Protein AF-0000000084966842 (afdb_homodimer)

Foldseek 3Di:
DKKKKWFCPFQFFSIKMKMFDWFFLLFDKAAWDWDDLDDPKIKTFIFGVLDPLGAGQWIAMLLAKIKHKAAADDLPDPQPPFPDEPRVVRVCVRSDPDAPVVSVVQQVPDPDPPDPRPPCVRYHWMKMWIDGFDADPVGHTDWIWIDTPVDDIDIACHDPPDDDDPPDDDPRRNDRMAMAHNHPSSDAFQQRVVLSVQVVVLSVVCVVPVDDPVVSVVSSVVSLQFFPQDVVQLPDQDVSSSVVSVSNTSWFAWRAHDDDADPRSRHGGTITGFKMWMWTAGPQQKIKIKMWGQHNDNDRHGDPPTDIDIDIHGSPPD/DKKKKWFCPFQFFSIKMKMFDWFFLLFDKAAWDWDDLDDPKIKTFIFGVLDPLGAGQWIAMLLAKIKHKAAADDLVDDQPPFPDEPRVVRVCVRSDPDAPVVSVVQQVPPPPPDDPRPPCVRYHWMKMWIDGFDADPVGHTDWIWIDTPVDDIDIACHDPPDDDDPPDDDPRRNDRMAMAHNHPSSDAFQQRVVLSVQVVVLSVVCVVPVDDPVVSVVSSVVSLQFFPQDVVQLPDQDVSSSVVSVSNTSWFAWRAHDDDADPRSRHGGTITGFKMWMWTAGPQQKIKIKMWGQHNDNDRHGDPPTDIDIDIHGSPPD

Sequence (636 aa):
MCITIATTSHPDYPFILLSNRDEFFKRPTKPAQFRSINNNEKVLAPLDLARPEHGTWIGVTTSGKIAVLVNYRDMDTESTMKQVSRGVLPLSYLEATKSDDEWRDSFSTEVQNGNATLDLKNIGGFTLLYGSLRIRPGGGMDHLNILSNKGHHGRVFEGRGGSQGVEDLDPISTKTTFGMSNSLYDDPWKKVELGEKMLEGIVADSVKNLPTQDQLVEECFQLLSHDTYNRAIMKQHDFDVKVMELRNSIFIPPLKREGVESHLVSIGDYYGTRTQTIILLDKLGNLNYYERNLHSSDVPKVDKPVITSRYSFNIYRNMCITIATTSHPDYPFILLSNRDEFFKRPTKPAQFRSINN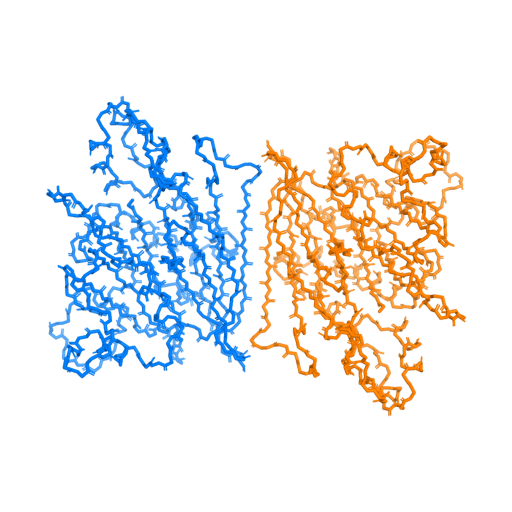NEKVLAPLDLARPEHGTWIGVTTSGKIAVLVNYRDMDTESTMKQVSRGVLPLSYLEATKSDDEWRDSFSTEVQNGNATLDLKNIGGFTLLYGSLRIRPGGGMDHLNILSNKGHHGRVFEGRGGSQGVEDLDPISTKTTFGMSNSLYDDPWKKVELGEKMLEGIVADSVKNLPTQDQLVEECFQLLSHDTYNRAIMKQHDFDVKVMELRNSIFIPPLKREGVESHLVSIGDYYGTRTQTIILLDKLGNLNYYERNLHSSDVPKVDKPVITSRYSFNIYRN

Radius of gyration: 26.97 Å; Cα contacts (8 Å, |Δi|>4): 1447; chains: 2; bounding box: 60×78×74 Å

pLDDT: mean 88.23, std 14.91, range [33.72, 98.88]

Structure (mmCIF, N/CA/C/O backbone):
data_AF-0000000084966842-model_v1
#
loop_
_entity.id
_entity.type
_entity.pdbx_description
1 polymer Aminotransferase
#
loop_
_atom_site.group_PDB
_atom_site.id
_atom_site.type_symbol
_atom_site.label_atom_id
_atom_site.label_alt_id
_atom_site.label_comp_id
_atom_site.label_asym_id
_atom_site.label_entity_id
_atom_site.label_seq_id
_atom_site.pdbx_PDB_ins_code
_atom_site.Cartn_x
_atom_site.Cartn_y
_atom_site.Cartn_z
_atom_site.occupancy
_atom_site.B_iso_or_equiv
_atom_site.auth_seq_id
_atom_site.auth_comp_id
_atom_site.auth_asym_id
_atom_site.auth_atom_id
_atom_site.pdbx_PDB_model_num
ATOM 1 N N . MET A 1 1 ? 8.867 20.938 11.062 1 82.44 1 MET A N 1
ATOM 2 C CA . MET A 1 1 ? 7.648 21.734 11.023 1 82.44 1 MET A CA 1
ATOM 3 C C . MET A 1 1 ? 6.762 21.328 9.852 1 82.44 1 MET A C 1
ATOM 5 O O . MET A 1 1 ? 6.859 21.891 8.766 1 82.44 1 MET A O 1
ATOM 9 N N . CYS A 1 2 ? 5.809 20.578 10.023 1 96 2 CYS A N 1
ATOM 10 C CA . CYS A 1 2 ? 4.91 19.844 9.133 1 96 2 CYS A CA 1
ATOM 11 C C . CYS A 1 2 ? 3.875 20.781 8.516 1 96 2 CYS A C 1
ATOM 13 O O . CYS A 1 2 ? 3.799 21.953 8.883 1 96 2 CYS A O 1
ATOM 15 N N . ILE A 1 3 ? 3.305 20.391 7.52 1 98 3 ILE A N 1
ATOM 16 C CA . ILE A 1 3 ? 2.238 21.141 6.863 1 98 3 ILE A CA 1
ATOM 17 C C . ILE A 1 3 ? 1.151 20.172 6.383 1 98 3 ILE A C 1
ATOM 19 O O . ILE A 1 3 ? 1.447 19.047 5.969 1 98 3 ILE A O 1
ATOM 23 N N . THR A 1 4 ? -0.049 20.594 6.473 1 98.56 4 THR A N 1
ATOM 24 C CA . THR A 1 4 ? -1.206 19.891 5.926 1 98.56 4 THR A CA 1
ATOM 25 C C . THR A 1 4 ? -2.123 20.859 5.184 1 98.56 4 THR A C 1
ATOM 27 O O . THR A 1 4 ? -2.418 21.953 5.684 1 98.56 4 THR A O 1
ATOM 30 N N . ILE A 1 5 ? -2.5 20.516 4.008 1 98.75 5 ILE A N 1
ATOM 31 C CA . ILE A 1 5 ? -3.453 21.281 3.201 1 98.75 5 ILE A CA 1
ATOM 32 C C . ILE A 1 5 ? -4.57 20.344 2.721 1 98.75 5 ILE A C 1
ATOM 34 O O . ILE A 1 5 ? -4.309 19.234 2.262 1 98.75 5 ILE A O 1
ATOM 38 N N . ALA A 1 6 ? -5.801 20.797 2.816 1 98.69 6 ALA A N 1
ATOM 39 C CA . ALA A 1 6 ? -6.941 19.984 2.387 1 98.69 6 ALA A CA 1
ATOM 40 C C . ALA A 1 6 ? -7.934 20.828 1.59 1 98.69 6 ALA A C 1
ATOM 42 O O . ALA A 1 6 ? -8 22.047 1.761 1 98.69 6 ALA A O 1
ATOM 43 N N . THR A 1 7 ? -8.664 20.219 0.71 1 98.5 7 THR A N 1
ATOM 44 C CA . THR A 1 7 ? -9.688 20.922 -0.057 1 98.5 7 THR A CA 1
ATOM 45 C C . THR A 1 7 ? -10.914 20.031 -0.245 1 98.5 7 THR A C 1
ATOM 47 O O . THR A 1 7 ? -10.812 18.797 -0.241 1 98.5 7 THR A O 1
ATOM 50 N N . THR A 1 8 ? -12.039 20.672 -0.337 1 97.25 8 THR A N 1
ATOM 51 C CA . THR A 1 8 ? -13.305 20.016 -0.654 1 97.25 8 THR A CA 1
ATOM 52 C C . THR A 1 8 ? -13.875 20.547 -1.962 1 97.25 8 THR A C 1
ATOM 54 O O . THR A 1 8 ? -15.078 20.422 -2.221 1 97.25 8 THR A O 1
ATOM 57 N N . SER A 1 9 ? -13.008 21.141 -2.766 1 96.06 9 SER A N 1
ATOM 58 C CA . SER A 1 9 ? -13.492 21.906 -3.904 1 96.06 9 SER A CA 1
ATOM 59 C C . SER A 1 9 ? -13.492 21.078 -5.18 1 96.06 9 SER A C 1
ATOM 61 O O . SER A 1 9 ? -14.008 21.5 -6.211 1 96.06 9 SER A O 1
ATOM 63 N N . HIS A 1 10 ? -12.906 19.906 -5.18 1 96.88 10 HIS A N 1
ATOM 64 C CA . HIS A 1 10 ? -12.852 19.094 -6.387 1 96.88 10 HIS A CA 1
ATOM 65 C C . HIS A 1 10 ? -14.156 18.344 -6.617 1 96.88 10 HIS A C 1
ATOM 67 O O . HIS A 1 10 ? -14.648 17.656 -5.723 1 96.88 10 HIS A O 1
ATOM 73 N N . PRO A 1 11 ? -14.75 18.391 -7.762 1 94.81 11 PRO A N 1
ATOM 74 C CA . PRO A 1 11 ? -16.062 17.781 -8.008 1 94.81 11 PRO A CA 1
ATOM 75 C C . PRO A 1 11 ? -16.031 16.266 -7.926 1 94.81 11 PRO A C 1
ATOM 77 O O . PRO A 1 11 ? -16.984 15.641 -7.461 1 94.81 11 PRO A O 1
ATOM 80 N N . ASP A 1 12 ? -14.945 15.617 -8.352 1 95.44 12 ASP A N 1
ATOM 81 C CA . ASP A 1 12 ? -14.867 14.164 -8.398 1 95.44 12 ASP A CA 1
ATOM 82 C C . ASP A 1 12 ? -14.211 13.609 -7.133 1 95.44 12 ASP A C 1
ATOM 84 O O . ASP A 1 12 ? -14.297 12.414 -6.855 1 95.44 12 ASP A O 1
ATOM 88 N N . TYR A 1 13 ? -13.555 14.438 -6.43 1 96.81 13 TYR A N 1
ATOM 89 C CA . TYR A 1 13 ? -12.914 14.102 -5.16 1 96.81 13 TYR A CA 1
ATOM 90 C C . TYR A 1 13 ? -13.359 15.062 -4.062 1 96.81 13 TYR A C 1
ATOM 92 O O . TYR A 1 13 ? -12.648 16.016 -3.746 1 96.81 13 TYR A O 1
ATOM 100 N N . PRO A 1 14 ? -14.445 14.727 -3.404 1 96.44 14 PRO A N 1
ATOM 101 C CA . PRO A 1 14 ? -15.023 15.625 -2.398 1 96.44 14 PRO A CA 1
ATOM 102 C C . PRO A 1 14 ? -14.031 15.984 -1.294 1 96.44 14 PRO A C 1
ATOM 104 O O . PRO A 1 14 ? -14.227 16.984 -0.59 1 96.44 14 PRO A O 1
ATOM 107 N N . PHE A 1 15 ? -13 15.164 -1.154 1 98 15 PHE A N 1
ATOM 108 C CA . PHE A 1 15 ? -11.992 15.484 -0.152 1 98 15 PHE A CA 1
ATOM 109 C C . PHE A 1 15 ? -10.602 15.109 -0.642 1 98 15 PHE A C 1
ATOM 111 O O . PHE A 1 15 ? -10.375 13.977 -1.078 1 98 15 PHE A O 1
ATOM 118 N N . ILE A 1 16 ? -9.617 16 -0.571 1 98.75 16 ILE A N 1
ATOM 119 C CA . ILE A 1 16 ? -8.203 15.812 -0.862 1 98.75 16 ILE A CA 1
ATOM 120 C C . ILE A 1 16 ? -7.363 16.406 0.266 1 98.75 16 ILE A C 1
ATOM 122 O O . ILE A 1 16 ? -7.578 17.562 0.67 1 98.75 16 ILE A O 1
ATOM 126 N N . LEU A 1 17 ? -6.449 15.664 0.833 1 98.88 17 LEU A N 1
ATOM 127 C CA . LEU A 1 17 ? -5.547 16.156 1.865 1 98.88 17 LEU A CA 1
ATOM 128 C C . LEU A 1 17 ? -4.102 15.812 1.538 1 98.88 17 LEU A C 1
ATOM 130 O O . LEU A 1 17 ? -3.807 14.688 1.121 1 98.88 17 LEU A O 1
ATOM 134 N N . LEU A 1 18 ? -3.221 16.766 1.642 1 98.88 18 LEU A N 1
ATOM 135 C CA . LEU A 1 18 ? -1.777 16.641 1.473 1 98.88 18 LEU A CA 1
ATOM 136 C C . LEU A 1 18 ? -1.049 16.953 2.773 1 98.88 18 LEU A C 1
ATOM 138 O O . LEU A 1 18 ? -1.377 17.938 3.445 1 98.88 18 LEU A O 1
ATOM 142 N N . SER A 1 19 ? -0.016 16.156 3.082 1 98.88 19 SER A N 1
ATOM 143 C CA . SER A 1 19 ? 0.696 16.422 4.328 1 98.88 19 SER A CA 1
ATOM 144 C C . SER A 1 19 ? 2.178 16.078 4.199 1 98.88 19 SER A C 1
ATOM 146 O O . SER A 1 19 ? 2.535 15.039 3.648 1 98.88 19 SER A O 1
ATOM 148 N N . ASN A 1 20 ? 3.066 16.969 4.59 1 98.75 20 ASN A N 1
ATOM 149 C CA . ASN A 1 20 ? 4.48 16.703 4.824 1 98.75 20 ASN A CA 1
ATOM 150 C C . ASN A 1 20 ? 4.785 16.547 6.309 1 98.75 20 ASN A C 1
ATOM 152 O O . ASN A 1 20 ? 4.371 17.375 7.125 1 98.75 20 ASN A O 1
ATOM 156 N N . ARG A 1 21 ? 5.438 15.555 6.637 1 98 21 ARG A N 1
ATOM 157 C CA . ARG A 1 21 ? 6.055 15.469 7.957 1 98 21 ARG A CA 1
ATOM 158 C C . ARG A 1 21 ? 7.531 15.844 7.898 1 98 21 ARG A C 1
ATOM 160 O O . ARG A 1 21 ? 8.32 15.172 7.227 1 98 21 ARG A O 1
ATOM 167 N N . ASP A 1 22 ? 7.867 16.938 8.508 1 97.19 22 ASP A N 1
ATOM 168 C CA . ASP A 1 22 ? 9.25 17.359 8.672 1 97.19 22 ASP A CA 1
ATOM 169 C C . ASP A 1 22 ? 9.805 16.938 10.031 1 97.19 22 ASP A C 1
ATOM 171 O O . ASP A 1 22 ? 9.242 17.281 11.07 1 97.19 22 ASP A O 1
ATOM 175 N N . GLU A 1 23 ? 10.891 16.203 9.984 1 95.75 23 GLU A N 1
ATOM 176 C CA . GLU A 1 23 ? 11.422 15.594 11.195 1 95.75 23 GLU A CA 1
ATOM 177 C C . GLU A 1 23 ? 12.891 15.211 11.023 1 95.75 23 GLU A C 1
ATOM 179 O O . GLU A 1 23 ? 13.398 15.156 9.906 1 95.75 23 GLU A O 1
ATOM 184 N N . PHE A 1 24 ? 13.547 15.031 12.18 1 95.31 24 PHE A N 1
ATOM 185 C CA . PHE A 1 24 ? 14.883 14.453 12.125 1 95.31 24 PHE A CA 1
ATOM 186 C C . PHE A 1 24 ? 14.844 13.078 11.469 1 95.31 24 PHE A C 1
ATOM 188 O O . PHE A 1 24 ? 13.984 12.25 11.789 1 95.31 24 PHE A O 1
ATOM 195 N N . PHE A 1 25 ? 15.797 12.812 10.578 1 96 25 PHE A N 1
ATOM 196 C CA . PHE A 1 25 ? 15.797 11.586 9.789 1 96 25 PHE A CA 1
ATOM 197 C C . PHE A 1 25 ? 16.109 10.383 10.672 1 96 25 PHE A C 1
ATOM 199 O O . PHE A 1 25 ? 15.672 9.266 10.375 1 96 25 PHE A O 1
ATOM 206 N N . LYS A 1 26 ? 16.766 10.633 11.773 1 94.88 26 LYS A N 1
ATOM 207 C CA . LYS A 1 26 ? 17.141 9.57 12.703 1 94.88 26 LYS A CA 1
ATOM 208 C C . LYS A 1 26 ? 15.93 9.078 13.492 1 94.88 26 LYS A C 1
ATOM 210 O O . LYS A 1 26 ? 15.977 8.008 14.109 1 94.88 26 LYS A O 1
ATOM 215 N N . ARG A 1 27 ? 14.875 9.82 13.586 1 94.94 27 ARG A N 1
ATOM 216 C CA . ARG A 1 27 ? 13.734 9.508 14.445 1 94.94 27 ARG A CA 1
ATOM 217 C C . ARG A 1 27 ? 13.062 8.219 14.008 1 94.94 27 ARG A C 1
ATOM 219 O O . ARG A 1 27 ? 12.602 8.109 12.867 1 94.94 27 ARG A O 1
ATOM 226 N N . PRO A 1 28 ? 12.969 7.262 14.805 1 95.12 28 PRO A N 1
ATOM 227 C CA . PRO A 1 28 ? 12.367 5.988 14.406 1 95.12 28 PRO A CA 1
ATOM 228 C C . PRO A 1 28 ? 10.891 6.109 14.062 1 95.12 28 PRO A C 1
ATOM 230 O O . PRO A 1 28 ? 10.117 6.672 14.836 1 95.12 28 PRO A O 1
ATOM 233 N N . THR A 1 29 ? 10.5 5.582 12.914 1 95.56 29 THR A N 1
ATOM 234 C CA . THR A 1 29 ? 9.148 5.727 12.375 1 95.56 29 THR A CA 1
ATOM 235 C C . THR A 1 29 ? 8.711 4.445 11.672 1 95.56 29 THR A C 1
ATOM 237 O O . THR A 1 29 ? 9.508 3.816 10.969 1 95.56 29 THR A O 1
ATOM 240 N N . LYS A 1 30 ? 7.52 4.043 11.914 1 95.31 30 LYS A N 1
ATOM 241 C CA . LYS A 1 30 ? 6.922 2.936 11.172 1 95.31 30 LYS A CA 1
ATOM 242 C C . LYS A 1 30 ? 5.984 3.447 10.078 1 95.31 30 LYS A C 1
ATOM 244 O O . LYS A 1 30 ? 5.145 4.316 10.336 1 95.31 30 LYS A O 1
ATOM 249 N N . PRO A 1 31 ? 6.121 2.891 8.852 1 95.81 31 PRO A N 1
ATOM 250 C CA . PRO A 1 31 ? 5.195 3.291 7.793 1 95.81 31 PRO A CA 1
ATOM 251 C C . PRO A 1 31 ? 3.746 2.922 8.102 1 95.81 31 PRO A C 1
ATOM 253 O O . PRO A 1 31 ? 3.49 2.127 9.016 1 95.81 31 PRO A O 1
ATOM 256 N N . ALA A 1 32 ? 2.836 3.488 7.383 1 97.25 32 ALA A N 1
ATOM 257 C CA . ALA A 1 32 ? 1.41 3.248 7.59 1 97.25 32 ALA A CA 1
ATOM 258 C C . ALA A 1 32 ? 1.078 1.765 7.449 1 97.25 32 ALA A C 1
ATOM 260 O O . ALA A 1 32 ? 1.562 1.099 6.531 1 97.25 32 ALA A O 1
ATOM 261 N N . GLN A 1 33 ? 0.317 1.313 8.367 1 94.44 33 GLN A N 1
ATOM 262 C CA . GLN A 1 33 ? -0.197 -0.052 8.367 1 94.44 33 GLN A CA 1
ATOM 263 C C . GLN A 1 33 ? -1.576 -0.123 9.016 1 94.44 33 GLN A C 1
ATOM 265 O O . GLN A 1 33 ? -1.925 0.726 9.836 1 94.44 33 GLN A O 1
ATOM 270 N N . PHE A 1 34 ? -2.303 -1.102 8.578 1 94.38 34 PHE A N 1
ATOM 271 C CA . PHE A 1 34 ? -3.604 -1.322 9.195 1 94.38 34 PHE A CA 1
ATOM 272 C C . PHE A 1 34 ? -3.449 -1.998 10.555 1 94.38 34 PHE A C 1
ATOM 274 O O . PHE A 1 34 ? -2.625 -2.9 10.711 1 94.38 34 PHE A O 1
ATOM 281 N N . ARG A 1 35 ? -4.164 -1.565 11.484 1 92.69 35 ARG A N 1
ATOM 282 C CA . ARG A 1 35 ? -4.332 -2.197 12.789 1 92.69 35 ARG A CA 1
ATOM 283 C C . ARG A 1 35 ? -5.809 -2.326 13.148 1 92.69 35 ARG A C 1
ATOM 285 O O . ARG A 1 35 ? -6.602 -1.417 12.891 1 92.69 35 ARG A O 1
ATOM 292 N N . SER A 1 36 ? -6.16 -3.365 13.758 1 91.25 36 SER A N 1
ATOM 293 C CA . SER A 1 36 ? -7.555 -3.586 14.117 1 91.25 36 SER A CA 1
ATOM 294 C C . SER A 1 36 ? -7.953 -2.748 15.328 1 91.25 36 SER A C 1
ATOM 296 O O . SER A 1 36 ? -7.238 -2.719 16.328 1 91.25 36 SER A O 1
ATOM 298 N N . ILE A 1 37 ? -9.062 -2.066 15.219 1 89.81 37 ILE A N 1
ATOM 299 C CA . ILE A 1 37 ? -9.688 -1.396 16.359 1 89.81 37 ILE A CA 1
ATOM 300 C C . ILE A 1 37 ? -10.672 -2.346 17.031 1 89.81 37 ILE A C 1
ATOM 302 O O . ILE A 1 37 ? -10.656 -2.486 18.266 1 89.81 37 ILE A O 1
ATOM 306 N N . ASN A 1 38 ? -11.422 -2.951 16.266 1 85.44 38 ASN A N 1
ATOM 307 C CA . ASN A 1 38 ? -12.383 -3.982 16.625 1 85.44 38 ASN A CA 1
ATOM 308 C C . ASN A 1 38 ? -12.656 -4.934 15.461 1 85.44 38 ASN A C 1
ATOM 310 O O . ASN A 1 38 ? -11.875 -5 14.516 1 85.44 38 ASN A O 1
ATOM 314 N N . ASN A 1 39 ? -13.648 -5.68 15.547 1 77.44 39 ASN A N 1
ATOM 315 C CA . ASN A 1 39 ? -13.891 -6.738 14.578 1 77.44 39 ASN A CA 1
ATOM 316 C C . ASN A 1 39 ? -14.227 -6.168 13.195 1 77.44 39 ASN A C 1
ATOM 318 O O . ASN A 1 39 ? -14.008 -6.828 12.18 1 77.44 39 ASN A O 1
ATOM 322 N N . ASN A 1 40 ? -14.648 -4.906 13.172 1 81 40 ASN A N 1
ATOM 323 C CA . ASN A 1 40 ? -15.18 -4.418 11.906 1 81 40 ASN A CA 1
ATOM 324 C C . ASN A 1 40 ? -14.484 -3.137 11.453 1 81 40 ASN A C 1
ATOM 326 O O . ASN A 1 40 ? -14.867 -2.541 10.445 1 81 40 ASN A O 1
ATOM 330 N N . GLU A 1 41 ? -13.633 -2.752 12.227 1 90 41 GLU A N 1
ATOM 331 C CA . GLU A 1 41 ? -13.023 -1.459 11.922 1 90 41 GLU A CA 1
ATOM 332 C C . GLU A 1 41 ? -11.516 -1.501 12.109 1 90 41 GLU A C 1
ATOM 334 O O . GLU A 1 41 ? -11.016 -2.104 13.062 1 90 41 GLU A O 1
ATOM 339 N N . LYS A 1 42 ? -10.797 -0.898 11.195 1 94.94 42 LYS A N 1
ATOM 340 C CA . LYS A 1 42 ? -9.344 -0.798 11.266 1 94.94 42 LYS A CA 1
ATOM 341 C C . LYS A 1 42 ? -8.883 0.655 11.18 1 94.94 42 LYS A C 1
ATOM 343 O O . LYS A 1 42 ? -9.609 1.509 10.664 1 94.94 42 L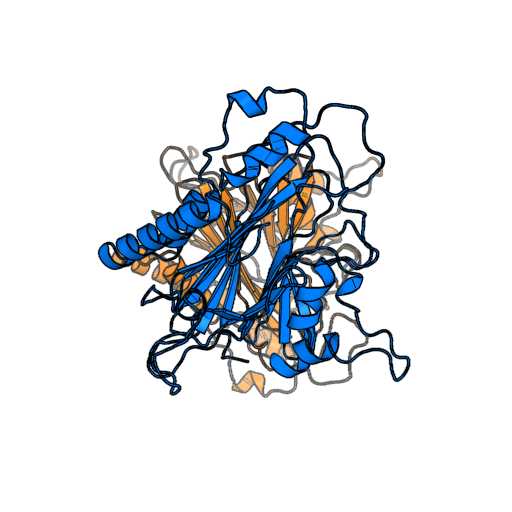YS A O 1
ATOM 348 N N . VAL A 1 43 ? -7.777 0.909 11.758 1 96.94 43 VAL A N 1
ATOM 349 C CA . VAL A 1 43 ? -7.098 2.195 11.625 1 96.94 43 VAL A CA 1
ATOM 350 C C . VAL A 1 43 ? -5.879 2.043 10.727 1 96.94 43 VAL A C 1
ATOM 352 O O . VAL A 1 43 ? -5.168 1.036 10.789 1 96.94 43 VAL A O 1
ATOM 355 N N . LEU A 1 44 ? -5.719 2.885 9.805 1 98.19 44 LEU A N 1
ATOM 356 C CA . LEU A 1 44 ? -4.527 3.01 8.969 1 98.19 44 LEU A CA 1
ATOM 357 C C . LEU A 1 44 ? -3.725 4.25 9.359 1 98.19 44 LEU A C 1
ATOM 359 O O . LEU A 1 44 ? -4.203 5.375 9.195 1 98.19 44 LEU A O 1
ATOM 363 N N . ALA A 1 45 ? -2.533 4.051 9.867 1 98.31 45 ALA A N 1
ATOM 364 C CA . ALA A 1 45 ? -1.706 5.172 10.312 1 98.31 45 ALA A CA 1
ATOM 365 C C . ALA A 1 45 ? -0.239 4.762 10.406 1 98.31 45 ALA A C 1
ATOM 367 O O . ALA A 1 45 ? 0.073 3.619 10.75 1 98.31 45 ALA A O 1
ATOM 368 N N . PRO A 1 46 ? 0.679 5.668 10.031 1 97.81 46 PRO A N 1
ATOM 369 C CA . PRO A 1 46 ? 2.064 5.48 10.469 1 97.81 46 PRO A CA 1
ATOM 370 C C . PRO A 1 46 ? 2.246 5.707 11.969 1 97.81 46 PRO A C 1
ATOM 372 O O . PRO A 1 46 ? 1.347 6.23 12.633 1 97.81 46 PRO A O 1
ATOM 375 N N . LEU A 1 47 ? 3.426 5.301 12.484 1 96.62 47 LEU A N 1
ATOM 376 C CA . LEU A 1 47 ? 3.646 5.453 13.922 1 96.62 47 LEU A CA 1
ATOM 377 C C . LEU A 1 47 ? 4.988 6.121 14.195 1 96.62 47 LEU A C 1
ATOM 379 O O . LEU A 1 47 ? 5.977 5.84 13.516 1 96.62 47 LEU A O 1
ATOM 383 N N . ASP A 1 48 ? 4.934 7.039 15.094 1 95.56 48 ASP A N 1
ATOM 384 C CA . ASP A 1 48 ? 6.152 7.57 15.688 1 95.56 48 ASP A CA 1
ATOM 385 C C . ASP A 1 48 ? 6.652 6.668 16.812 1 95.56 48 ASP A C 1
ATOM 387 O O . ASP A 1 48 ? 6.004 6.555 17.859 1 95.56 48 ASP A O 1
ATOM 391 N N . LEU A 1 49 ? 7.848 6.129 16.641 1 94.19 49 LEU A N 1
ATOM 392 C CA . LEU A 1 49 ? 8.328 5.109 17.562 1 94.19 49 LEU A CA 1
ATOM 393 C C . LEU A 1 49 ? 9.273 5.715 18.594 1 94.19 49 LEU A C 1
ATOM 395 O O . LEU A 1 49 ? 9.875 4.988 19.391 1 94.19 49 LEU A O 1
ATOM 399 N N . ALA A 1 50 ? 9.453 7.008 18.547 1 90.88 50 ALA A N 1
ATOM 400 C CA . ALA A 1 50 ? 10.445 7.656 19.406 1 90.88 50 ALA A CA 1
ATOM 401 C C . ALA A 1 50 ? 10.039 7.586 20.875 1 90.88 50 ALA A C 1
ATOM 403 O O . ALA A 1 50 ? 10.891 7.574 21.766 1 90.88 50 ALA A O 1
ATOM 404 N N . ARG A 1 51 ? 8.734 7.562 21.109 1 86.81 51 ARG A N 1
ATOM 405 C CA . ARG A 1 51 ? 8.234 7.469 22.484 1 86.81 51 ARG A CA 1
ATOM 406 C C . ARG A 1 51 ? 7.484 6.16 22.703 1 86.81 51 ARG A C 1
ATOM 408 O O . ARG A 1 51 ? 7.039 5.523 21.75 1 86.81 51 ARG A O 1
ATOM 415 N N . PRO A 1 52 ? 7.359 5.793 23.906 1 86.19 52 PRO A N 1
ATOM 416 C CA . PRO A 1 52 ? 6.75 4.496 24.203 1 86.19 52 PRO A CA 1
ATOM 417 C C . PRO A 1 52 ? 5.297 4.398 23.734 1 86.19 52 PRO A C 1
ATOM 419 O O . PRO A 1 52 ? 4.82 3.311 23.406 1 86.19 52 PRO A O 1
ATOM 422 N N . GLU A 1 53 ? 4.641 5.5 23.703 1 86.25 53 GLU A N 1
ATOM 423 C CA . GLU A 1 53 ? 3.229 5.48 23.344 1 86.25 53 GLU A CA 1
ATOM 424 C C . GLU A 1 53 ? 3.045 5.168 21.859 1 86.25 53 GLU A C 1
ATOM 426 O O . GLU A 1 53 ? 1.954 4.785 21.438 1 86.25 53 GLU A O 1
ATOM 431 N N . HIS A 1 54 ? 4.051 5.355 21.047 1 92.62 54 HIS A N 1
ATOM 432 C CA . HIS A 1 54 ? 4.004 5.109 19.609 1 92.62 54 HIS A CA 1
ATOM 433 C C . HIS A 1 54 ? 2.803 5.797 18.984 1 92.62 54 HIS A C 1
ATOM 435 O O . HIS A 1 54 ? 1.996 5.148 18.312 1 92.62 54 HIS A O 1
ATOM 441 N N . GLY A 1 55 ? 2.723 7.102 19.078 1 94.06 55 GLY A N 1
ATOM 442 C CA . GLY A 1 55 ? 1.64 7.895 18.516 1 94.06 55 GLY A CA 1
ATOM 443 C C . GLY A 1 55 ? 1.728 8.055 17.016 1 94.06 55 GLY A C 1
ATOM 444 O O . GLY A 1 55 ? 2.504 7.355 16.359 1 94.06 55 GLY A O 1
ATOM 445 N N . THR A 1 56 ? 0.844 8.797 16.484 1 97.19 56 THR A N 1
ATOM 446 C CA . THR A 1 56 ? 0.831 9.094 15.055 1 97.19 56 THR A CA 1
ATOM 447 C C . THR A 1 56 ? 0.572 10.578 14.82 1 97.19 56 THR A C 1
ATOM 449 O O . THR A 1 56 ? 0.356 11.336 15.766 1 97.19 56 THR A O 1
ATOM 452 N N . TRP A 1 57 ? 0.784 11.086 13.602 1 97.44 57 TRP A N 1
ATOM 453 C CA . TRP A 1 57 ? 0.506 12.469 13.242 1 97.44 57 TRP A CA 1
ATOM 454 C C . TRP A 1 57 ? -0.616 12.555 12.211 1 97.44 57 TRP A C 1
ATOM 456 O O . TRP A 1 57 ? -1.124 13.641 11.922 1 97.44 57 TRP A O 1
ATOM 466 N N . ILE A 1 58 ? -0.933 11.383 11.703 1 98.62 58 ILE A N 1
ATOM 467 C CA . ILE A 1 58 ? -1.95 11.336 10.664 1 98.62 58 ILE A CA 1
ATOM 468 C C . ILE A 1 58 ? -2.539 9.93 10.578 1 98.62 58 ILE A C 1
ATOM 470 O O . ILE A 1 58 ? -1.822 8.938 10.742 1 98.62 58 ILE A O 1
ATOM 474 N N . GLY A 1 59 ? -3.854 9.82 10.32 1 98.56 59 GLY A N 1
ATOM 475 C CA . GLY A 1 59 ? -4.453 8.508 10.141 1 98.56 59 GLY A CA 1
ATOM 476 C C . GLY A 1 59 ? -5.91 8.57 9.711 1 98.56 59 GLY A C 1
ATOM 477 O O . GLY A 1 59 ? -6.516 9.641 9.719 1 98.56 59 GLY A O 1
ATOM 478 N N . VAL A 1 60 ? -6.414 7.441 9.32 1 98.56 60 VAL A N 1
ATOM 479 C CA . VAL A 1 60 ? -7.809 7.27 8.922 1 98.56 60 VAL A CA 1
ATOM 480 C C . VAL A 1 60 ? -8.328 5.926 9.422 1 98.56 60 VAL A C 1
ATOM 482 O O . VAL A 1 60 ? -7.543 5.023 9.734 1 98.56 60 VAL A O 1
ATOM 485 N N . THR A 1 61 ? -9.594 5.844 9.539 1 97.06 61 THR A N 1
ATOM 486 C CA . THR A 1 61 ? -10.219 4.551 9.805 1 97.06 61 THR A CA 1
ATOM 487 C C . THR A 1 61 ? -10.984 4.059 8.586 1 97.06 61 THR A C 1
ATOM 489 O O . THR A 1 61 ? -11.32 4.848 7.695 1 97.06 61 THR A O 1
ATOM 492 N N . THR A 1 62 ? -11.258 2.768 8.555 1 95.69 62 THR A N 1
ATOM 493 C CA . THR A 1 62 ? -12 2.182 7.445 1 95.69 62 THR A CA 1
ATOM 494 C C . THR A 1 62 ? -13.445 2.67 7.441 1 95.69 62 THR A C 1
ATOM 496 O O . THR A 1 62 ? -14.156 2.51 6.449 1 95.69 62 THR A O 1
ATOM 499 N N . SER A 1 63 ? -13.875 3.316 8.539 1 93.81 63 SER A N 1
ATOM 500 C CA . SER A 1 63 ? -15.227 3.865 8.609 1 93.81 63 SER A CA 1
ATOM 501 C C . SER A 1 63 ? -15.25 5.34 8.227 1 93.81 63 SER A C 1
ATOM 503 O O . SER A 1 63 ? -16.297 5.98 8.25 1 93.81 63 SER A O 1
ATOM 505 N N . GLY A 1 64 ? -14.055 5.926 8.016 1 95.31 64 GLY A N 1
ATOM 506 C CA . GLY A 1 64 ? -14.047 7.258 7.441 1 95.31 64 GLY A CA 1
ATOM 507 C C . GLY A 1 64 ? -13.594 8.328 8.414 1 95.31 64 GLY A C 1
ATOM 508 O O . GLY A 1 64 ? -13.648 9.523 8.102 1 95.31 64 GLY A O 1
ATOM 509 N N . LYS A 1 65 ? -13.172 7.965 9.602 1 97 65 LYS A N 1
ATOM 510 C CA . LYS A 1 65 ? -12.578 8.969 10.484 1 97 65 LYS A CA 1
ATOM 511 C C . LYS A 1 65 ? -11.203 9.391 9.992 1 97 65 LYS A C 1
ATOM 513 O O . LYS A 1 65 ? -10.453 8.578 9.445 1 97 65 LYS A O 1
ATOM 518 N N . ILE A 1 66 ? -10.883 10.648 10.242 1 98.56 66 ILE A N 1
ATOM 519 C CA . ILE A 1 66 ? -9.562 11.188 9.906 1 98.56 66 ILE A CA 1
ATOM 520 C C . ILE A 1 66 ? -9.047 12.039 11.055 1 98.56 66 ILE A C 1
ATOM 522 O O . ILE A 1 66 ? -9.82 12.711 11.742 1 98.56 66 ILE A O 1
ATOM 526 N N . ALA A 1 67 ? -7.742 12.023 11.281 1 98.38 67 ALA A N 1
ATOM 527 C CA . ALA A 1 67 ? -7.07 12.883 12.25 1 98.38 67 ALA A CA 1
ATOM 528 C C . ALA A 1 67 ? -5.668 13.25 11.773 1 98.38 67 ALA A C 1
ATOM 530 O O . ALA A 1 67 ? -4.898 12.391 11.352 1 98.38 67 ALA A O 1
ATOM 531 N N . VAL A 1 68 ? -5.363 14.516 11.797 1 98.38 68 VAL A N 1
ATOM 532 C CA . VAL A 1 68 ? -4.062 15.031 11.391 1 98.38 68 VAL A CA 1
ATOM 533 C C . VAL A 1 68 ? -3.559 16.031 12.422 1 98.38 68 VAL A C 1
ATOM 535 O O . VAL A 1 68 ? -4.262 16.984 12.758 1 98.38 68 VAL A O 1
ATOM 538 N N . LEU A 1 69 ? -2.354 15.836 12.836 1 96.44 69 LEU A N 1
ATOM 539 C CA . LEU A 1 69 ? -1.771 16.625 13.922 1 96.44 69 LEU A CA 1
ATOM 540 C C . LEU A 1 69 ? -0.561 17.406 13.43 1 96.44 69 LEU A C 1
ATOM 542 O O . LEU A 1 69 ? 0.295 16.875 12.727 1 96.44 69 LEU A O 1
ATOM 546 N N . VAL A 1 70 ? -0.562 18.688 13.68 1 95.06 70 VAL A N 1
ATOM 547 C CA . VAL A 1 70 ? 0.652 19.484 13.523 1 95.06 70 VAL A CA 1
ATOM 548 C C . VAL A 1 70 ? 1.029 20.125 14.859 1 95.06 70 VAL A C 1
ATOM 550 O O . VAL A 1 70 ? 0.156 20.531 15.625 1 95.06 70 VAL A O 1
ATOM 553 N N . ASN A 1 71 ? 2.328 20.188 15.109 1 89.12 71 ASN A N 1
ATOM 554 C CA . ASN A 1 71 ? 2.797 20.781 16.359 1 89.12 71 ASN A CA 1
ATOM 555 C C . ASN A 1 71 ? 2.768 22.312 16.281 1 89.12 71 ASN A C 1
ATOM 557 O O . ASN A 1 71 ? 2.713 22.891 15.195 1 89.12 71 ASN A O 1
ATOM 561 N N . TYR A 1 72 ? 2.684 22.875 17.5 1 83.12 72 TYR A N 1
ATOM 562 C CA . TYR A 1 72 ? 2.822 24.312 17.594 1 83.12 72 TYR A CA 1
ATOM 563 C C . TYR A 1 72 ? 4.227 24.703 18.031 1 83.12 72 TYR A C 1
ATOM 565 O O . TYR A 1 72 ? 4.742 24.156 19.016 1 83.12 72 TYR A O 1
ATOM 573 N N . ARG A 1 73 ? 4.879 25.5 17.25 1 77.56 73 ARG A N 1
ATOM 574 C CA . ARG A 1 73 ? 6.215 25.953 17.625 1 77.56 73 ARG A CA 1
ATOM 575 C C . ARG A 1 73 ? 6.156 27.328 18.297 1 77.56 73 ARG A C 1
ATOM 577 O O . ARG A 1 73 ? 5.719 28.297 17.703 1 77.56 73 ARG A O 1
ATOM 584 N N . ASP A 1 74 ? 6.461 27.234 19.703 1 64.06 74 ASP A N 1
ATOM 585 C CA . ASP A 1 74 ? 6.562 28.484 20.422 1 64.06 74 ASP A CA 1
ATOM 586 C C . ASP A 1 74 ? 7.887 29.188 20.125 1 64.06 74 ASP A C 1
ATOM 588 O O . ASP A 1 74 ? 8.945 28.562 20.109 1 64.06 74 ASP A O 1
ATOM 592 N N . MET A 1 75 ? 7.973 30.297 19.25 1 54.31 75 MET A N 1
ATOM 593 C CA . MET A 1 75 ? 9.203 31.031 18.969 1 54.31 75 MET A CA 1
ATOM 594 C C . MET A 1 75 ? 10.023 31.234 20.234 1 54.31 75 MET A C 1
ATOM 596 O O . MET A 1 75 ? 11.227 31.469 20.172 1 54.31 75 MET A O 1
ATOM 600 N N . ASP A 1 76 ? 9.414 31.641 21.234 1 48.44 76 ASP A N 1
ATOM 601 C CA . ASP A 1 76 ? 10.172 32.031 22.422 1 48.44 76 ASP A CA 1
ATOM 602 C C . ASP A 1 76 ? 10.703 30.812 23.172 1 48.44 76 ASP A C 1
ATOM 604 O O . ASP A 1 76 ? 11.625 30.922 23.984 1 48.44 76 ASP A O 1
ATOM 608 N N . THR A 1 77 ? 9.906 29.75 23.453 1 46.5 77 THR A N 1
ATOM 609 C CA . THR A 1 77 ? 10.172 28.906 24.609 1 46.5 77 THR A CA 1
ATOM 610 C C . THR A 1 77 ? 10.641 27.516 24.172 1 46.5 77 THR A C 1
ATOM 612 O O . THR A 1 77 ? 10.359 27.094 23.047 1 46.5 77 THR A O 1
ATOM 615 N N . GLU A 1 78 ? 11.836 26.953 24.828 1 44.5 78 GLU A N 1
ATOM 616 C CA . GLU A 1 78 ? 12.359 25.594 24.953 1 44.5 78 GLU A CA 1
ATOM 617 C C . GLU A 1 78 ? 11.234 24.562 24.875 1 44.5 78 GLU A C 1
ATOM 619 O O . GLU A 1 78 ? 10.336 24.547 25.719 1 44.5 78 GLU A O 1
ATOM 624 N N . SER A 1 79 ? 10.719 24.391 23.859 1 48.91 79 SER A N 1
ATOM 625 C CA . SER A 1 79 ? 9.734 23.312 23.766 1 48.91 79 SER A CA 1
ATOM 626 C C . SER A 1 79 ? 10.117 22.125 24.625 1 48.91 79 SER A C 1
ATOM 628 O O . SER A 1 79 ? 11.141 21.469 24.375 1 48.91 79 SER A O 1
ATOM 630 N N . THR A 1 80 ? 9.992 22.281 25.938 1 46.62 80 THR A N 1
ATOM 631 C CA . THR A 1 80 ? 10.156 21.25 26.953 1 46.62 80 THR A CA 1
ATOM 632 C C . THR A 1 80 ? 9.406 19.969 26.547 1 46.62 80 THR A C 1
ATOM 634 O O . THR A 1 80 ? 8.273 20.031 26.062 1 46.62 80 THR A O 1
ATOM 637 N N . MET A 1 81 ? 10.172 19 26.25 1 54.41 81 MET A N 1
ATOM 638 C CA . MET A 1 81 ? 9.57 17.672 26.219 1 54.41 81 MET A CA 1
ATOM 639 C C . MET A 1 81 ? 8.469 17.547 27.266 1 54.41 81 MET A C 1
ATOM 641 O O . MET A 1 81 ? 8.742 17.672 28.469 1 54.41 81 MET A O 1
ATOM 645 N N . LYS A 1 82 ? 7.242 17.875 26.719 1 62.81 82 LYS A N 1
ATOM 646 C CA . LYS A 1 82 ? 6.148 17.656 27.656 1 62.81 82 LYS A CA 1
ATOM 647 C C . LYS A 1 82 ? 5.93 16.172 27.922 1 62.81 82 LYS A C 1
ATOM 649 O O . LYS A 1 82 ? 6.438 15.328 27.172 1 62.81 82 LYS A O 1
ATOM 654 N N . GLN A 1 83 ? 5.359 15.93 28.969 1 60.5 83 GLN A N 1
ATOM 655 C CA . GLN A 1 83 ? 5.172 14.586 29.516 1 60.5 83 GLN A CA 1
ATOM 656 C C . GLN A 1 83 ? 4.391 13.703 28.547 1 60.5 83 GLN A C 1
ATOM 658 O O . GLN A 1 83 ? 4.727 12.531 28.344 1 60.5 83 GLN A O 1
ATOM 663 N N . VAL A 1 84 ? 3.432 14.453 27.938 1 69.06 84 VAL A N 1
ATOM 664 C CA . VAL A 1 84 ? 2.574 13.625 27.094 1 69.06 84 VAL A CA 1
ATOM 665 C C . VAL A 1 84 ? 2.836 13.945 25.625 1 69.06 84 VAL A C 1
ATOM 667 O O . VAL A 1 84 ? 2.881 15.117 25.234 1 69.06 84 VAL A O 1
ATOM 670 N N . SER A 1 85 ? 3.021 12.852 24.938 1 82.56 85 SER A N 1
ATOM 671 C CA . SER A 1 85 ? 3.264 12.992 23.5 1 82.56 85 SER A CA 1
ATOM 672 C C . SER A 1 85 ? 2.008 13.461 22.766 1 82.56 85 SER A C 1
ATOM 674 O O . SER A 1 85 ? 0.911 12.969 23.047 1 82.56 85 SER A O 1
ATOM 676 N N . ARG A 1 86 ? 2.174 14.398 21.938 1 85.12 86 ARG A N 1
ATOM 677 C CA . ARG A 1 86 ? 1.072 14.914 21.125 1 85.12 86 ARG A CA 1
ATOM 678 C C . ARG A 1 86 ? 0.514 13.828 20.219 1 85.12 86 ARG A C 1
ATOM 680 O O . ARG A 1 86 ? -0.671 13.844 19.875 1 85.12 86 ARG A O 1
ATOM 687 N N . GLY A 1 87 ? 1.31 12.867 19.828 1 90 87 GLY A N 1
ATOM 688 C CA . GLY A 1 87 ? 0.956 11.844 18.859 1 90 87 GLY A CA 1
ATOM 689 C C . GLY A 1 87 ? -0.094 10.875 19.375 1 90 87 GLY A C 1
ATOM 690 O O . GLY A 1 87 ? -0.66 10.094 18.594 1 90 87 GLY A O 1
ATOM 691 N N . VAL A 1 88 ? -0.387 10.969 20.625 1 90.25 88 VAL A N 1
ATOM 692 C CA . VAL A 1 88 ? -1.396 10.086 21.188 1 90.25 88 VAL A CA 1
ATOM 693 C C . VAL A 1 88 ? -2.791 10.594 20.828 1 90.25 88 VAL A C 1
ATOM 695 O O . VAL A 1 88 ? -3.746 9.812 20.766 1 90.25 88 VAL A O 1
ATOM 698 N N . LEU A 1 89 ? -2.898 11.836 20.562 1 92 89 LEU A N 1
ATOM 699 C CA . LEU A 1 89 ? -4.191 12.484 20.359 1 92 89 LEU A CA 1
ATOM 700 C C . LEU A 1 89 ? -4.887 11.945 19.125 1 92 89 LEU A C 1
ATOM 702 O O . LEU A 1 89 ? -6.031 11.492 19.188 1 92 89 LEU A O 1
ATOM 706 N N . PRO A 1 90 ? -4.215 11.969 17.984 1 95.94 90 PRO A N 1
ATOM 707 C CA . PRO A 1 90 ? -4.906 11.453 16.812 1 95.94 90 PRO A CA 1
ATOM 708 C C . PRO A 1 90 ? -5.305 9.984 16.953 1 95.94 90 PRO A C 1
ATOM 710 O O . PRO A 1 90 ? -6.398 9.594 16.531 1 95.94 90 PRO A O 1
ATOM 713 N N . LEU A 1 91 ? -4.461 9.227 17.531 1 94.12 91 LEU A N 1
ATOM 714 C CA . LEU A 1 91 ? -4.781 7.82 17.719 1 94.12 91 LEU A CA 1
ATOM 715 C C . LEU A 1 91 ? -5.977 7.652 18.641 1 94.12 91 LEU A C 1
ATOM 717 O O . LEU A 1 91 ? -6.852 6.82 18.391 1 94.12 91 LEU A O 1
ATOM 721 N N . SER A 1 92 ? -5.953 8.422 19.719 1 92.94 92 SER A N 1
ATOM 722 C CA . SER A 1 92 ? -7.062 8.383 20.656 1 92.94 92 SER A CA 1
ATOM 723 C C . SER A 1 92 ? -8.391 8.695 19.969 1 92.94 92 SER A C 1
ATOM 725 O O . SER A 1 92 ? -9.406 8.055 20.266 1 92.94 92 SER A O 1
ATOM 727 N N . TYR A 1 93 ? -8.391 9.617 19.125 1 95.31 93 TYR A N 1
ATOM 728 C CA . TYR A 1 93 ? -9.609 9.969 18.422 1 95.31 93 TYR A CA 1
ATOM 729 C C . TYR A 1 93 ? -10.016 8.852 17.453 1 95.31 93 TYR A C 1
ATOM 731 O O . TYR A 1 93 ? -11.188 8.453 17.422 1 95.31 93 TYR A O 1
ATOM 739 N N . LEU A 1 94 ? -9.094 8.367 16.641 1 96.88 94 LEU A N 1
ATOM 740 C CA . LEU A 1 94 ? -9.359 7.387 15.602 1 96.88 94 LEU A CA 1
ATOM 741 C C . LEU A 1 94 ? -9.93 6.102 16.203 1 96.88 94 LEU A C 1
ATOM 743 O O . LEU A 1 94 ? -10.758 5.438 15.578 1 96.88 94 LEU A O 1
ATOM 747 N N . GLU A 1 95 ? -9.523 5.824 17.344 1 93.75 95 GLU A N 1
ATOM 748 C CA . GLU A 1 95 ? -9.914 4.559 17.953 1 93.75 95 GLU A CA 1
ATOM 749 C C . GLU A 1 95 ? -11.141 4.734 18.859 1 93.75 95 GLU A C 1
ATOM 751 O O . GLU A 1 95 ? -11.68 3.754 19.359 1 93.75 95 GLU A O 1
ATOM 756 N N . ALA A 1 96 ? -11.547 5.91 19.016 1 91.81 96 ALA A N 1
ATOM 757 C CA . ALA A 1 96 ? -12.672 6.191 19.906 1 91.81 96 ALA A CA 1
ATOM 758 C C . ALA A 1 96 ? -13.992 5.828 19.25 1 91.81 96 ALA A C 1
ATOM 760 O O . ALA A 1 96 ? -14.148 5.957 18.031 1 91.81 96 ALA A O 1
ATOM 761 N N . THR A 1 97 ? -14.906 5.418 20.016 1 87.38 97 THR A N 1
ATOM 762 C CA . THR A 1 97 ? -16.266 5.145 19.531 1 87.38 97 THR A CA 1
ATOM 763 C C . THR A 1 97 ? -17.188 6.32 19.828 1 87.38 97 THR A C 1
ATOM 765 O O . THR A 1 97 ? -18.297 6.383 19.312 1 87.38 97 THR A O 1
ATOM 768 N N . LYS A 1 98 ? -16.688 7.277 20.516 1 86.75 98 LYS A N 1
ATOM 769 C CA . LYS A 1 98 ? -17.453 8.469 20.875 1 86.75 98 LYS A CA 1
ATOM 770 C C . LYS A 1 98 ? -17.656 9.375 19.672 1 86.75 98 LYS A C 1
ATOM 772 O O . LYS A 1 98 ? -16.906 9.305 18.703 1 86.75 98 LYS A O 1
ATOM 777 N N . SER A 1 99 ? -18.703 10.172 19.766 1 89.44 99 SER A N 1
ATOM 778 C CA . SER A 1 99 ? -18.875 11.227 18.781 1 89.44 99 SER A CA 1
ATOM 779 C C . SER A 1 99 ? -17.75 12.258 18.875 1 89.44 99 SER A C 1
ATOM 781 O O . SER A 1 99 ? -17.016 12.289 19.859 1 89.44 99 SER A O 1
ATOM 783 N N . ASP A 1 100 ? -17.641 13.086 17.859 1 90.62 100 ASP A N 1
ATOM 784 C CA . ASP A 1 100 ? -16.594 14.109 17.828 1 90.62 100 ASP A CA 1
ATOM 785 C C . ASP A 1 100 ? -16.688 15.023 19.047 1 90.62 100 ASP A C 1
ATOM 787 O O . ASP A 1 100 ? -15.688 15.305 19.703 1 90.62 100 ASP A O 1
ATOM 791 N N . ASP A 1 101 ? -17.906 15.422 19.344 1 87.75 101 ASP A N 1
ATOM 792 C CA . ASP A 1 101 ? -18.125 16.344 20.453 1 87.75 101 ASP A CA 1
ATOM 793 C C . ASP A 1 101 ? -17.844 15.656 21.797 1 87.75 101 ASP A C 1
ATOM 795 O O . ASP A 1 101 ? -17.219 16.25 22.688 1 87.75 101 ASP A O 1
ATOM 799 N N . GLU A 1 102 ? -18.328 14.438 21.922 1 89.12 102 GLU A N 1
ATOM 800 C CA . GLU A 1 102 ? -18.094 13.695 23.156 1 89.12 102 GLU A CA 1
ATOM 801 C C . GLU A 1 102 ? -16.609 13.469 23.406 1 89.12 102 GLU A C 1
ATOM 803 O O . GLU A 1 102 ? -16.141 13.531 24.547 1 89.12 102 GLU A O 1
ATOM 808 N N . TRP A 1 103 ? -15.953 13.219 22.328 1 91 103 TRP A N 1
ATOM 809 C CA . TRP A 1 103 ? -14.516 13.008 22.438 1 91 103 TRP A CA 1
ATOM 810 C C . TRP A 1 103 ? -13.805 14.289 22.875 1 91 103 TRP A C 1
ATOM 812 O O . TRP A 1 103 ? -12.977 14.266 23.797 1 91 103 TRP A O 1
ATOM 822 N N . ARG A 1 104 ? -14.141 15.375 22.281 1 86.5 104 ARG A N 1
ATOM 823 C CA . ARG A 1 104 ? -13.555 16.656 22.625 1 86.5 104 ARG A CA 1
ATOM 824 C C . ARG A 1 104 ? -13.812 17 24.094 1 86.5 104 ARG A C 1
ATOM 826 O O . ARG A 1 104 ? -12.914 17.484 24.781 1 86.5 104 ARG A O 1
ATOM 833 N N . ASP A 1 105 ? -15.008 16.75 24.5 1 84.06 105 ASP A N 1
ATOM 834 C CA . ASP A 1 105 ? -15.43 17.125 25.859 1 84.06 105 ASP A CA 1
ATOM 835 C C . ASP A 1 105 ? -14.742 16.25 26.906 1 84.06 105 ASP A C 1
ATOM 837 O O . ASP A 1 105 ? -14.711 16.594 28.078 1 84.06 105 ASP A O 1
ATOM 841 N N . SER A 1 106 ? -14.32 15.141 26.375 1 79.25 106 SER A N 1
ATOM 842 C CA . SER A 1 106 ? -13.641 14.242 27.312 1 79.25 106 SER A CA 1
ATOM 843 C C . SER A 1 106 ? -12.328 14.852 27.797 1 79.25 106 SER A C 1
ATOM 845 O O . SER A 1 106 ? -11.805 14.453 28.844 1 79.25 106 SER A O 1
ATOM 847 N N . PHE A 1 107 ? -11.789 15.711 27.062 1 73 107 PHE A N 1
ATOM 848 C CA . PHE A 1 107 ? -10.555 16.375 27.469 1 73 107 PHE A CA 1
ATOM 849 C C . PHE A 1 107 ? -10.852 17.531 28.406 1 73 107 PHE A C 1
ATOM 851 O O . PHE A 1 107 ? -9.984 17.953 29.172 1 73 107 PHE A O 1
ATOM 858 N N . SER A 1 108 ? -11.984 18.234 28.188 1 57.97 108 SER A N 1
ATOM 859 C CA . SER A 1 108 ? -12.352 19.391 29 1 57.97 108 SER A CA 1
ATOM 860 C C . SER A 1 108 ? -12.734 18.984 30.406 1 57.97 108 SER A C 1
ATOM 862 O O . SER A 1 108 ? -12.594 19.75 31.359 1 57.97 108 SER A O 1
ATOM 864 N N . THR A 1 109 ? -13.531 17.906 30.484 1 48.5 109 THR A N 1
ATOM 865 C CA . THR A 1 109 ? -14.086 17.531 31.781 1 48.5 109 THR A CA 1
ATOM 866 C C . THR A 1 109 ? -12.984 17.094 32.75 1 48.5 109 THR A C 1
ATOM 868 O O . THR A 1 109 ? -12.281 16.109 32.469 1 48.5 109 THR A O 1
ATOM 871 N N . GLU A 1 110 ? -12.391 18.016 33.375 1 39.22 110 GLU A N 1
ATOM 872 C CA . GLU A 1 110 ? -11.516 18 34.531 1 39.22 110 GLU A CA 1
ATOM 873 C C . GLU A 1 110 ? -11.695 16.719 35.344 1 39.22 110 GLU A C 1
ATOM 875 O O . GLU A 1 110 ? -12.727 16.062 35.25 1 39.22 110 GLU A O 1
ATOM 880 N N . VAL A 1 111 ? -10.633 16.531 36.406 1 36.97 111 VAL A N 1
ATOM 881 C CA . VAL A 1 111 ? -10.164 15.773 37.562 1 36.97 111 VAL A CA 1
ATOM 882 C C . VAL A 1 111 ? -11.328 15.492 38.5 1 36.97 111 VAL A C 1
ATOM 884 O O . VAL A 1 111 ? -11.125 15.148 39.656 1 36.97 111 VAL A O 1
ATOM 887 N N . GLN A 1 112 ? -12.406 15.734 38.25 1 33.72 112 GLN A N 1
ATOM 888 C CA . GLN A 1 112 ? -12.961 15.406 39.562 1 33.72 112 GLN A CA 1
ATOM 889 C C . GLN A 1 112 ? -12.75 13.938 39.875 1 33.72 112 GLN A C 1
ATOM 891 O O . GLN A 1 112 ? -12.602 13.578 41.062 1 33.72 112 GLN A O 1
ATOM 896 N N . ASN A 1 113 ? -13.25 12.977 39.031 1 33.97 113 ASN A N 1
ATOM 897 C CA . ASN A 1 113 ? -13.414 11.688 39.719 1 33.97 113 ASN A CA 1
ATOM 898 C C . ASN A 1 113 ? -12.25 10.75 39.406 1 33.97 113 ASN A C 1
ATOM 900 O O . ASN A 1 113 ? -12.422 9.523 39.438 1 33.97 113 ASN A O 1
ATOM 904 N N . GLY A 1 114 ? -10.875 11.07 39.438 1 36.34 114 GLY A N 1
ATOM 905 C CA . GLY A 1 114 ? -9.711 10.227 39.625 1 36.34 114 GLY A CA 1
ATOM 906 C C . GLY A 1 114 ? -9.219 9.578 38.344 1 36.34 114 GLY A C 1
ATOM 907 O O . GLY A 1 114 ? -8.289 8.773 38.375 1 36.34 114 GLY A O 1
ATOM 908 N N . ASN A 1 115 ? -9.977 9.336 37.344 1 38.25 115 ASN A N 1
ATOM 909 C CA . ASN A 1 115 ? -9.438 8.586 36.219 1 38.25 115 ASN A CA 1
ATOM 910 C C . ASN A 1 115 ? -8.523 9.445 35.344 1 38.25 115 ASN A C 1
ATOM 912 O O . ASN A 1 115 ? -8.766 10.648 35.188 1 38.25 115 ASN A O 1
ATOM 916 N N . ALA A 1 116 ? -7.332 9.039 34.906 1 42.72 116 ALA A N 1
ATOM 917 C CA . ALA A 1 116 ? -6.23 9.68 34.188 1 42.72 116 ALA A CA 1
ATOM 918 C C . ALA A 1 116 ? -6.73 10.414 32.938 1 42.72 116 ALA A C 1
ATOM 920 O O . ALA A 1 116 ? -7.086 9.781 31.938 1 42.72 116 ALA A O 1
ATOM 921 N N . THR A 1 117 ? -7.691 11.43 32.969 1 47.97 117 THR A N 1
ATOM 922 C CA . THR A 1 117 ? -8.102 12.219 31.828 1 47.97 117 THR A CA 1
ATOM 923 C C . THR A 1 117 ? -6.906 12.945 31.219 1 47.97 117 THR A C 1
ATOM 925 O O . THR A 1 117 ? -6.07 13.492 31.938 1 47.97 117 THR A O 1
ATOM 928 N N . LEU A 1 118 ? -6.574 12.672 29.953 1 58.41 118 LEU A N 1
ATOM 929 C CA . LEU A 1 118 ? -5.555 13.406 29.203 1 58.41 118 LEU A CA 1
ATOM 930 C C . LEU A 1 118 ? -5.77 14.906 29.312 1 58.41 118 LEU A C 1
ATOM 932 O O . LEU A 1 118 ? -6.785 15.438 28.859 1 58.41 118 LEU A O 1
ATOM 936 N N . ASP A 1 119 ? -5.074 15.57 30.297 1 66.69 119 ASP A N 1
ATOM 937 C CA . ASP A 1 119 ? -5.074 17.016 30.469 1 66.69 119 ASP A CA 1
ATOM 938 C C . ASP A 1 119 ? -4.301 17.703 29.344 1 66.69 119 ASP A C 1
ATOM 940 O O . ASP A 1 119 ? -3.086 17.531 29.219 1 66.69 119 ASP A O 1
ATOM 944 N N . LEU A 1 120 ? -5.059 18.406 28.422 1 73.06 120 LEU A N 1
ATOM 945 C CA . LEU A 1 120 ? -4.477 19.094 27.266 1 73.06 120 LEU A CA 1
ATOM 946 C C . LEU A 1 120 ? -3.357 20.031 27.703 1 73.06 120 LEU A C 1
ATOM 948 O O . LEU A 1 120 ? -2.455 20.328 26.906 1 73.06 120 LEU A O 1
ATOM 952 N N . LYS A 1 121 ? -3.33 20.406 29 1 71.19 121 LYS A N 1
ATOM 953 C CA . LYS A 1 121 ? -2.309 21.312 29.5 1 71.19 121 LYS A CA 1
ATOM 954 C C . LYS A 1 121 ? -0.953 20.625 29.594 1 71.19 121 LYS A C 1
ATOM 956 O O . LYS A 1 121 ? 0.088 21.281 29.625 1 71.19 121 LYS A O 1
ATOM 961 N N . ASN A 1 122 ? -1.006 19.359 29.594 1 75.56 122 ASN A N 1
ATOM 962 C CA . ASN A 1 122 ? 0.226 18.594 29.719 1 75.56 122 ASN A CA 1
ATOM 963 C C . ASN A 1 122 ? 0.755 18.141 28.359 1 75.56 122 ASN A C 1
ATOM 965 O O . ASN A 1 122 ? 1.739 17.391 28.297 1 75.56 122 ASN A O 1
ATOM 969 N N . ILE A 1 123 ? 0.069 18.641 27.391 1 80.69 123 ILE A N 1
ATOM 970 C CA . ILE A 1 123 ? 0.488 18.297 26.047 1 80.69 123 ILE A CA 1
ATOM 971 C C . ILE A 1 123 ? 1.106 19.531 25.375 1 80.69 123 ILE A C 1
ATOM 973 O O . ILE A 1 123 ? 0.629 20.656 25.562 1 80.69 123 ILE A O 1
ATOM 977 N N . GLY A 1 124 ? 2.195 19.344 24.75 1 82.69 124 GLY A N 1
ATOM 978 C CA . GLY A 1 124 ? 2.773 20.453 24 1 82.69 124 GLY A CA 1
ATOM 979 C C . GLY A 1 124 ? 1.804 21.078 23.016 1 82.69 124 GLY A C 1
ATOM 980 O O . GLY A 1 124 ? 0.739 20.516 22.734 1 82.69 124 GLY A O 1
ATOM 981 N N . GLY A 1 125 ? 2.146 22.297 22.578 1 88.25 125 GLY A N 1
ATOM 982 C CA . GLY A 1 125 ? 1.276 23 21.641 1 88.25 125 GLY A CA 1
ATOM 983 C C . GLY A 1 125 ? 0.977 22.172 20.391 1 88.25 125 GLY A C 1
ATOM 984 O O . GLY A 1 125 ? 1.864 21.516 19.844 1 88.25 125 GLY A O 1
ATOM 985 N N . PHE A 1 126 ? -0.29 22.156 19.969 1 91.31 126 PHE A N 1
ATOM 986 C CA . PHE A 1 126 ? -0.684 21.375 18.797 1 91.31 126 PHE A CA 1
ATOM 987 C C . PHE A 1 126 ? -1.936 21.953 18.156 1 91.31 126 PHE A C 1
ATOM 989 O O . PHE A 1 126 ? -2.639 22.766 18.766 1 91.31 126 PHE A O 1
ATOM 996 N N . THR A 1 127 ? -2.143 21.656 16.938 1 93.38 127 THR A N 1
ATOM 997 C CA . THR A 1 127 ? -3.414 21.766 16.234 1 93.38 127 THR A CA 1
ATOM 998 C C . THR A 1 127 ? -3.812 20.438 15.609 1 93.38 127 THR A C 1
ATOM 1000 O O . THR A 1 127 ? -3.012 19.797 14.922 1 93.38 127 THR A O 1
ATOM 1003 N N . LEU A 1 128 ? -5.02 20 15.938 1 95.69 128 LEU A N 1
ATOM 1004 C CA . LEU A 1 128 ? -5.539 18.719 15.453 1 95.69 128 LEU A CA 1
ATOM 1005 C C . LEU A 1 128 ? -6.746 18.938 14.547 1 95.69 128 LEU A C 1
ATOM 1007 O O . LEU A 1 128 ? -7.738 19.547 14.961 1 95.69 128 LEU A O 1
ATOM 1011 N N . LEU A 1 129 ? -6.637 18.562 13.312 1 97.31 129 LEU A N 1
ATOM 1012 C CA . LEU A 1 129 ? -7.77 18.453 12.398 1 97.31 129 LEU A CA 1
ATOM 1013 C C . LEU A 1 129 ? -8.383 17.047 12.461 1 97.31 129 LEU A C 1
ATOM 1015 O O . LEU A 1 129 ? -7.676 16.062 12.289 1 97.31 129 LEU A O 1
ATOM 1019 N N . TYR A 1 130 ? -9.688 16.938 12.773 1 97.62 130 TYR A N 1
ATOM 1020 C CA . TYR A 1 130 ? -10.273 15.617 12.938 1 97.62 130 TYR A CA 1
ATOM 1021 C C . TYR A 1 130 ? -11.758 15.633 12.602 1 97.62 130 TYR A C 1
ATOM 1023 O O . TYR A 1 130 ? -12.391 16.688 12.578 1 97.62 130 TYR A O 1
ATOM 1031 N N . GLY A 1 131 ? -12.281 14.469 12.289 1 97.38 131 GLY A N 1
ATOM 1032 C CA . GLY A 1 131 ? -13.695 14.297 12 1 97.38 131 GLY A CA 1
ATOM 1033 C C . GLY A 1 131 ? -13.992 13.07 11.156 1 97.38 131 GLY A C 1
ATOM 1034 O O . GLY A 1 131 ? -13.102 12.242 10.93 1 97.38 131 GLY A O 1
ATOM 1035 N N . SER A 1 132 ? -15.227 12.945 10.781 1 95.56 132 SER A N 1
ATOM 1036 C CA . SER A 1 132 ? -15.68 11.852 9.922 1 95.56 132 SER A CA 1
ATOM 1037 C C . SER A 1 132 ? -15.906 12.336 8.492 1 95.56 132 SER A C 1
ATOM 1039 O O . SER A 1 132 ? -16.656 13.289 8.266 1 95.56 132 SER A O 1
ATOM 1041 N N . LEU A 1 133 ? -15.25 11.695 7.598 1 95.81 133 LEU A N 1
ATOM 1042 C CA . LEU A 1 133 ? -15.469 12 6.188 1 95.81 133 LEU A CA 1
ATOM 1043 C C . LEU A 1 133 ? -16.812 11.438 5.715 1 95.81 133 LEU A C 1
ATOM 1045 O O . LEU A 1 133 ? -17 10.219 5.676 1 95.81 133 LEU A O 1
ATOM 1049 N N . ARG A 1 134 ? -17.719 12.281 5.426 1 91 134 ARG A N 1
ATOM 1050 C CA . ARG A 1 134 ? -19.047 11.891 4.973 1 91 134 ARG A CA 1
ATOM 1051 C C . ARG A 1 134 ? -19.484 12.727 3.773 1 91 134 ARG A C 1
ATOM 1053 O O . ARG A 1 134 ? -19.484 13.961 3.834 1 91 134 ARG A O 1
ATOM 1060 N N . ILE A 1 135 ? -19.812 12.008 2.787 1 90.19 135 ILE A N 1
ATOM 1061 C CA . ILE A 1 135 ? -20.312 12.68 1.597 1 90.19 135 ILE A CA 1
ATOM 1062 C C . ILE A 1 135 ? -21.812 12.953 1.757 1 90.19 135 ILE A C 1
ATOM 1064 O O . ILE A 1 135 ? -22.594 12.031 2.031 1 90.19 135 ILE A O 1
ATOM 1068 N N . ARG A 1 136 ? -22.203 14.133 1.495 1 86.62 136 ARG A N 1
ATOM 1069 C CA . ARG A 1 136 ? -23.609 14.5 1.625 1 86.62 136 ARG A CA 1
ATOM 1070 C C . ARG A 1 136 ? -24.406 14.07 0.399 1 86.62 136 ARG A C 1
ATOM 1072 O O . ARG A 1 136 ? -23.875 14.055 -0.717 1 86.62 136 ARG A O 1
ATOM 1079 N N . PRO A 1 137 ? -25.656 13.633 0.521 1 79.69 137 PRO A N 1
ATOM 1080 C CA . PRO A 1 137 ? -26.484 13.242 -0.616 1 79.69 137 PRO A CA 1
ATOM 1081 C C . PRO A 1 137 ? -26.5 14.289 -1.729 1 79.69 137 PRO A C 1
ATOM 1083 O O . PRO A 1 137 ? -26.516 13.93 -2.91 1 79.69 137 PRO A O 1
ATOM 1086 N N . GLY A 1 138 ? -26.484 15.609 -1.438 1 75.62 138 GLY A N 1
ATOM 1087 C CA . GLY A 1 138 ? -26.484 16.672 -2.438 1 75.62 138 GLY A CA 1
ATOM 1088 C C . GLY A 1 138 ? -25.094 17.062 -2.898 1 75.62 138 GLY A C 1
ATOM 1089 O O . GLY A 1 138 ? -24.953 17.984 -3.697 1 75.62 138 GLY A O 1
ATOM 1090 N N . GLY A 1 139 ? -24.188 16.297 -2.529 1 76.62 139 GLY A N 1
ATOM 1091 C CA . GLY A 1 139 ? -22.812 16.609 -2.875 1 76.62 139 GLY A CA 1
ATOM 1092 C C . GLY A 1 139 ? -22.094 17.422 -1.809 1 76.62 139 GLY A C 1
ATOM 1093 O O . GLY A 1 139 ? -22.734 18.125 -1.024 1 76.62 139 GLY A O 1
ATOM 1094 N N . GLY A 1 140 ? -20.844 17.203 -1.667 1 81.62 140 GLY A N 1
ATOM 1095 C CA . GLY A 1 140 ? -20.062 17.922 -0.68 1 81.62 140 GLY A CA 1
ATOM 1096 C C . GLY A 1 140 ? -19.719 17.094 0.539 1 81.62 140 GLY A C 1
ATOM 1097 O O . GLY A 1 140 ? -20.109 15.93 0.63 1 81.62 140 GLY A O 1
ATOM 1098 N N . MET A 1 141 ? -18.969 17.703 1.429 1 90.38 141 MET A N 1
ATOM 1099 C CA . MET A 1 141 ? -18.453 17 2.605 1 90.38 141 MET A CA 1
ATOM 1100 C C . MET A 1 141 ? -18.984 17.641 3.887 1 90.38 141 MET A C 1
ATOM 1102 O O . MET A 1 141 ? -19.219 18.844 3.932 1 90.38 141 MET A O 1
ATOM 1106 N N . ASP A 1 142 ? -19.219 16.781 4.906 1 90.81 142 ASP A N 1
ATOM 1107 C CA . ASP A 1 142 ? -19.438 17.328 6.242 1 90.81 142 ASP A CA 1
ATOM 1108 C C . ASP A 1 142 ? -18.203 18.078 6.746 1 90.81 142 ASP A C 1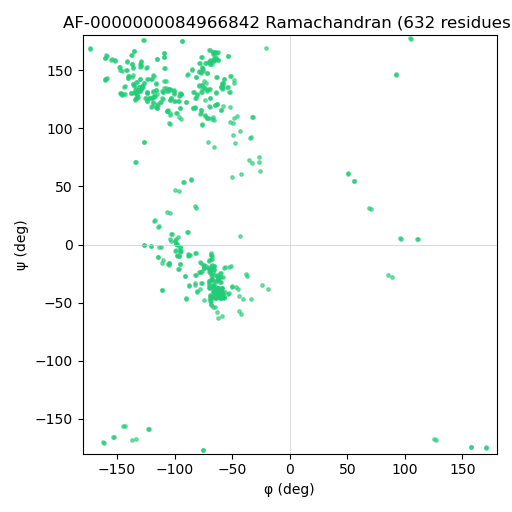
ATOM 1110 O O . ASP A 1 142 ? -17.094 17.844 6.262 1 90.81 142 ASP A O 1
ATOM 1114 N N . HIS A 1 143 ? -18.484 18.953 7.715 1 93.94 143 HIS A N 1
ATOM 1115 C CA . HIS A 1 143 ? -17.391 19.734 8.289 1 93.94 143 HIS A CA 1
ATOM 1116 C C . HIS A 1 143 ? -16.422 18.828 9.039 1 93.94 143 HIS A C 1
ATOM 1118 O O . HIS A 1 143 ? -16.75 17.703 9.391 1 93.94 143 HIS A O 1
ATOM 1124 N N . LEU A 1 144 ? -15.234 19.297 9.219 1 96.75 144 LEU A N 1
ATOM 1125 C CA . LEU A 1 144 ? -14.25 18.75 10.148 1 96.75 144 LEU A CA 1
ATOM 1126 C C . LEU A 1 144 ? -14.031 19.688 11.336 1 96.75 144 LEU A C 1
ATOM 1128 O O . LEU A 1 144 ? -14.461 20.844 11.305 1 96.75 144 LEU A O 1
ATOM 1132 N N . ASN A 1 145 ? -13.398 19.125 12.367 1 95.94 145 ASN A N 1
ATOM 1133 C CA . ASN A 1 145 ? -13.164 19.875 13.594 1 95.94 145 ASN A CA 1
ATOM 1134 C C . ASN A 1 145 ? -11.688 20.234 13.758 1 95.94 145 ASN A C 1
ATOM 1136 O O . ASN A 1 145 ? -10.812 19.531 13.25 1 95.94 145 ASN A O 1
ATOM 1140 N N . ILE A 1 146 ? -11.492 21.328 14.445 1 94.56 146 ILE A N 1
ATOM 1141 C CA . ILE A 1 146 ? -10.148 21.75 14.82 1 94.56 146 ILE A CA 1
ATOM 1142 C C . ILE A 1 146 ? -10.047 21.844 16.344 1 94.56 146 ILE A C 1
ATOM 1144 O O . ILE A 1 146 ? -10.875 22.484 16.984 1 94.56 146 ILE A O 1
ATOM 1148 N N . LEU A 1 147 ? -9.078 21.172 16.922 1 92.25 147 LEU A N 1
ATOM 1149 C CA . LEU A 1 147 ? -8.742 21.266 18.344 1 92.25 147 LEU A CA 1
ATOM 1150 C C . LEU A 1 147 ? -7.316 21.781 18.531 1 92.25 147 LEU A C 1
ATOM 1152 O O . LEU A 1 147 ? -6.387 21.297 17.875 1 92.25 147 LEU A O 1
ATOM 1156 N N . SER A 1 148 ? -7.172 22.797 19.312 1 89.25 148 SER A N 1
ATOM 1157 C CA . SER A 1 148 ? -5.859 23.344 19.609 1 89.25 148 SER A CA 1
ATOM 1158 C C . SER A 1 148 ? -5.762 23.75 21.078 1 89.25 148 SER A C 1
ATOM 1160 O O . SER A 1 148 ? -6.758 24.141 21.688 1 89.25 148 SER A O 1
ATOM 1162 N N . ASN A 1 149 ? -4.566 23.578 21.703 1 85.81 149 ASN A N 1
ATOM 1163 C CA . ASN A 1 149 ? -4.414 24.078 23.062 1 85.81 149 ASN A CA 1
ATOM 1164 C C . ASN A 1 149 ? -3.709 25.438 23.078 1 85.81 149 ASN A C 1
ATOM 1166 O O . ASN A 1 149 ? -3.359 25.938 24.141 1 85.81 149 ASN A O 1
ATOM 1170 N N . LYS A 1 150 ? -3.342 26 21.984 1 82.56 150 LYS A N 1
ATOM 1171 C CA . LYS A 1 150 ? -2.762 27.328 21.875 1 82.56 150 LYS A CA 1
ATOM 1172 C C . LYS A 1 150 ? -3.732 28.297 21.203 1 82.56 150 LYS A C 1
ATOM 1174 O O . LYS A 1 150 ? -3.561 29.516 21.297 1 82.56 150 LYS A O 1
ATOM 1179 N N . GLY A 1 151 ? -4.75 27.703 20.625 1 75.31 151 GLY A N 1
ATOM 1180 C CA . GLY A 1 151 ? -5.766 28.5 19.953 1 75.31 151 GLY A CA 1
ATOM 1181 C C . GLY A 1 151 ? -7.18 28.031 20.25 1 75.31 151 GLY A C 1
ATOM 1182 O O . GLY A 1 151 ? -7.402 27.281 21.188 1 75.31 151 GLY A O 1
ATOM 1183 N N . HIS A 1 152 ? -8.023 28.547 19.516 1 78 152 HIS A N 1
ATOM 1184 C CA . HIS A 1 152 ? -9.43 28.203 19.703 1 78 152 HIS A CA 1
ATOM 1185 C C . HIS A 1 152 ? -9.789 26.938 18.953 1 78 152 HIS A C 1
ATOM 1187 O O . HIS A 1 152 ? -9.117 26.562 18 1 78 152 HIS A O 1
ATOM 1193 N N . HIS A 1 153 ? -10.719 26.312 19.516 1 84.94 153 HIS A N 1
ATOM 1194 C CA . HIS A 1 153 ? -11.336 25.234 18.781 1 84.94 153 HIS A CA 1
ATOM 1195 C C . HIS A 1 153 ? -12.258 25.766 17.688 1 84.94 153 HIS A C 1
ATOM 1197 O O . HIS A 1 153 ? -12.742 26.891 17.781 1 84.94 153 HIS A O 1
ATOM 1203 N N . GLY A 1 154 ? -12.367 25 16.625 1 89.25 154 GLY A N 1
ATOM 1204 C CA . GLY A 1 154 ? -13.227 25.453 15.531 1 89.25 154 GLY A CA 1
ATOM 1205 C C . GLY A 1 154 ? -13.625 24.344 14.586 1 89.25 154 GLY A C 1
ATOM 1206 O O . GLY A 1 154 ? -13.602 23.172 14.953 1 89.25 154 GLY A O 1
ATOM 1207 N N . ARG A 1 155 ? -14.219 24.797 13.516 1 92.62 155 ARG A N 1
ATOM 1208 C CA . ARG A 1 155 ? -14.648 23.906 12.438 1 92.62 155 ARG A CA 1
ATOM 1209 C C . ARG A 1 155 ? -14.156 24.406 11.086 1 92.62 155 ARG A C 1
ATOM 1211 O O . ARG A 1 155 ? -13.812 25.594 10.945 1 92.62 155 ARG A O 1
ATOM 1218 N N . VAL A 1 156 ? -14.016 23.5 10.172 1 94.88 156 VAL A N 1
ATOM 1219 C CA . VAL A 1 156 ? -13.672 23.875 8.812 1 94.88 156 VAL A CA 1
ATOM 1220 C C . VAL A 1 156 ? -14.523 23.078 7.82 1 94.88 156 VAL A C 1
ATOM 1222 O O . VAL A 1 156 ? -15.062 22.031 8.164 1 94.88 156 VAL A O 1
ATOM 1225 N N . PHE A 1 157 ? -14.711 23.656 6.59 1 94.81 157 PHE A N 1
ATOM 1226 C CA . PHE A 1 157 ? -15.453 23.062 5.484 1 94.81 157 PHE A CA 1
ATOM 1227 C C . PHE A 1 157 ? -16.953 23.031 5.789 1 94.81 157 PHE A C 1
ATOM 1229 O O . PHE A 1 157 ? -17.656 22.094 5.395 1 94.81 157 PHE A O 1
ATOM 1236 N N . GLU A 1 158 ? -17.312 24 6.539 1 89.5 158 GLU A N 1
ATOM 1237 C CA . GLU A 1 158 ? -18.75 24.125 6.773 1 89.5 158 GLU A CA 1
ATOM 1238 C C . GLU A 1 158 ? -19.469 24.625 5.523 1 89.5 158 GLU A C 1
ATOM 1240 O O . GLU A 1 158 ? -19.047 25.594 4.898 1 89.5 158 GLU A O 1
ATOM 1245 N N . GLY A 1 159 ? -20.281 23.75 4.82 1 74.56 159 GLY A N 1
ATOM 1246 C CA . GLY A 1 159 ? -21.047 24.156 3.652 1 74.56 159 GLY A CA 1
ATOM 1247 C C . GLY A 1 159 ? -21.844 25.438 3.869 1 74.56 159 GLY A C 1
ATOM 1248 O O . GLY A 1 159 ? -22.078 25.844 5.012 1 74.56 159 GLY A O 1
ATOM 1249 N N . ARG A 1 160 ? -21.969 26.375 2.869 1 60.75 160 ARG A N 1
ATOM 1250 C CA . ARG A 1 160 ? -22.688 27.641 2.912 1 60.75 160 ARG A CA 1
ATOM 1251 C C . ARG A 1 160 ? -24.078 27.453 3.508 1 60.75 160 ARG A C 1
ATOM 1253 O O . ARG A 1 160 ? -24.656 28.391 4.082 1 60.75 160 ARG A O 1
ATOM 1260 N N . GLY A 1 161 ? -24.766 26.297 3.219 1 53.88 161 GLY A N 1
ATOM 1261 C CA . GLY A 1 161 ? -26.188 26.297 3.539 1 53.88 161 GLY A CA 1
ATOM 1262 C C . GLY A 1 161 ? -26.469 26.109 5.02 1 53.88 161 GLY A C 1
ATOM 1263 O O . GLY A 1 161 ? -27.609 25.906 5.422 1 53.88 161 GLY A O 1
ATOM 1264 N N . GLY A 1 162 ? -25.672 25.578 5.734 1 47.84 162 GLY A N 1
ATOM 1265 C CA . GLY A 1 162 ? -26.234 25.375 7.062 1 47.84 162 GLY A CA 1
ATOM 1266 C C . GLY A 1 162 ? -26.844 26.625 7.66 1 47.84 162 GLY A C 1
ATOM 1267 O O . GLY A 1 162 ? -26.641 27.719 7.152 1 47.84 162 GLY A O 1
ATOM 1268 N N . SER A 1 163 ? -27.984 26.453 8.461 1 41.38 163 SER A N 1
ATOM 1269 C CA . SER A 1 163 ? -29.031 27.344 8.93 1 41.38 163 SER A CA 1
ATOM 1270 C C . SER A 1 163 ? -28.453 28.688 9.391 1 41.38 163 SER A C 1
ATOM 1272 O O . SER A 1 163 ? -29.188 29.656 9.547 1 41.38 163 SER A O 1
ATOM 1274 N N . GLN A 1 164 ? -27.516 28.656 10.453 1 42.28 164 GLN A N 1
ATOM 1275 C CA . GLN A 1 164 ? -27.672 29.859 11.258 1 42.28 164 GLN A CA 1
ATOM 1276 C C . GLN A 1 164 ? -27.266 31.094 10.477 1 42.28 164 GLN A C 1
ATOM 1278 O O . GLN A 1 164 ? -26.547 31.016 9.492 1 42.28 164 GLN A O 1
ATOM 1283 N N . GLY A 1 165 ? -27.734 32.344 10.852 1 40.94 165 GLY A N 1
ATOM 1284 C CA . GLY A 1 165 ? -27.578 33.719 10.492 1 40.94 165 GLY A CA 1
ATOM 1285 C C . GLY A 1 165 ? -26.203 34.062 9.992 1 40.94 165 GLY A C 1
ATOM 1286 O O . GLY A 1 165 ? -25.203 33.531 10.484 1 40.94 165 GLY A O 1
ATOM 1287 N N . VAL A 1 166 ? -25.984 34.375 8.672 1 46.09 166 VAL A N 1
ATOM 1288 C CA . VAL A 1 166 ? -24.953 34.844 7.777 1 46.09 166 VAL A CA 1
ATOM 1289 C C . VAL A 1 166 ? -23.891 35.625 8.578 1 46.09 166 VAL A C 1
ATOM 1291 O O . VAL A 1 166 ? -22.797 35.875 8.07 1 46.09 166 VAL A O 1
ATOM 1294 N N . GLU A 1 167 ? -24.328 36.312 9.578 1 47.34 167 GLU A N 1
ATOM 1295 C CA . GLU A 1 167 ? -23.531 37.469 10.008 1 47.34 167 GLU A CA 1
ATOM 1296 C C . GLU A 1 167 ? -22.141 37 10.469 1 47.34 167 GLU A C 1
ATOM 1298 O O . GLU A 1 167 ? -21.141 37.656 10.172 1 47.34 167 GLU A O 1
ATOM 1303 N N . ASP A 1 168 ? -21.953 36.125 11.617 1 50.34 168 ASP A N 1
ATOM 1304 C CA . ASP A 1 168 ? -20.703 36.062 12.375 1 50.34 168 ASP A CA 1
ATOM 1305 C C . ASP A 1 168 ? -19.906 34.812 12.039 1 50.34 168 ASP A C 1
ATOM 1307 O O . ASP A 1 168 ? -19.234 34.25 12.906 1 50.34 168 ASP A O 1
ATOM 1311 N N . LEU A 1 169 ? -20.078 34.281 10.828 1 57.34 169 LEU A N 1
ATOM 1312 C CA . LEU A 1 169 ? -19.328 33.031 10.695 1 57.34 169 LEU A CA 1
ATOM 1313 C C . LEU A 1 169 ? -17.828 33.312 10.609 1 57.34 169 LEU A C 1
ATOM 1315 O O . LEU A 1 169 ? -17.406 34.281 9.953 1 57.34 169 LEU A O 1
ATOM 1319 N N . ASP A 1 170 ? -17 32.625 11.367 1 74.88 170 ASP A N 1
ATOM 1320 C CA . ASP A 1 170 ? -15.547 32.5 11.352 1 74.88 170 ASP A CA 1
ATOM 1321 C C . ASP A 1 170 ? -15.039 32.188 9.945 1 74.88 170 ASP A C 1
ATOM 1323 O O . ASP A 1 170 ? -15.539 31.25 9.305 1 74.88 170 ASP A O 1
ATOM 1327 N N . PRO A 1 171 ? -14.422 33.219 9.219 1 83.5 171 PRO A N 1
ATOM 1328 C CA . PRO A 1 171 ? -13.883 33.031 7.867 1 83.5 171 PRO A CA 1
ATOM 1329 C C . PRO A 1 171 ? -13.211 31.688 7.68 1 83.5 171 PRO A C 1
ATOM 1331 O O . PRO A 1 171 ? -13.203 31.141 6.57 1 83.5 171 PRO A O 1
ATOM 1334 N N . ILE A 1 172 ? -12.766 31.141 8.633 1 89.75 172 ILE A N 1
ATOM 1335 C CA . ILE A 1 172 ? -12.047 29.875 8.547 1 89.75 172 ILE A CA 1
ATOM 1336 C C . ILE A 1 172 ? -13.039 28.734 8.359 1 89.75 172 ILE A C 1
ATOM 1338 O O . ILE A 1 172 ? -12.789 27.797 7.586 1 89.75 172 ILE A O 1
ATOM 1342 N N . SER A 1 173 ? -14.18 28.797 8.898 1 91.38 173 SER A N 1
ATOM 1343 C CA . SER A 1 173 ? -15.141 27.703 8.922 1 91.38 173 SER A CA 1
ATOM 1344 C C . SER A 1 173 ? -15.688 27.422 7.523 1 91.38 173 SER A C 1
ATOM 1346 O O . SER A 1 173 ? -16.094 26.297 7.219 1 91.38 173 SER A O 1
ATOM 1348 N N . THR A 1 174 ? -15.672 28.438 6.676 1 91.81 174 THR A N 1
ATOM 1349 C CA . THR A 1 174 ? -16.312 28.281 5.379 1 91.81 174 THR A CA 1
ATOM 1350 C C . THR A 1 174 ? -15.273 28.062 4.281 1 91.81 174 THR A C 1
ATOM 1352 O O . THR A 1 174 ? -15.617 27.984 3.102 1 91.81 174 THR A O 1
ATOM 1355 N N . LYS A 1 175 ? -14.008 27.984 4.652 1 94.75 175 LYS A N 1
ATOM 1356 C CA . LYS A 1 175 ? -12.977 27.703 3.654 1 94.75 175 LYS A CA 1
ATOM 1357 C C . LYS A 1 175 ? -13.242 26.391 2.941 1 94.75 175 LYS A C 1
ATOM 1359 O O . LYS A 1 175 ? -13.656 25.406 3.566 1 94.75 175 LYS A O 1
ATOM 1364 N N . THR A 1 176 ? -13.008 26.422 1.615 1 96 176 THR A N 1
ATOM 1365 C CA . THR A 1 176 ? -13.078 25.172 0.86 1 96 176 THR A CA 1
ATOM 1366 C C . THR A 1 176 ? -11.68 24.578 0.676 1 96 176 THR A C 1
ATOM 1368 O O . THR A 1 176 ? -11.547 23.422 0.303 1 96 176 THR A O 1
ATOM 1371 N N . THR A 1 177 ? -10.711 25.359 0.785 1 98 177 THR A N 1
ATOM 1372 C CA . THR A 1 177 ? -9.312 24.938 0.876 1 98 177 THR A CA 1
ATOM 1373 C C . THR A 1 177 ? -8.664 25.5 2.137 1 98 177 THR A C 1
ATOM 1375 O O . THR A 1 177 ? -8.688 26.719 2.369 1 98 177 THR A O 1
ATOM 1378 N N . PHE A 1 178 ? -8.133 24.609 2.963 1 97.81 178 PHE A N 1
ATOM 1379 C CA . PHE A 1 178 ? -7.633 24.969 4.285 1 97.81 178 PHE A CA 1
ATOM 1380 C C . PHE A 1 178 ? -6.285 24.312 4.555 1 97.81 178 PHE A C 1
ATOM 1382 O O . PHE A 1 178 ? -6.07 23.156 4.188 1 97.81 178 PHE A O 1
ATOM 1389 N N . GLY A 1 179 ? -5.383 25.094 5.117 1 98.06 179 GLY A N 1
ATOM 1390 C CA . GLY A 1 179 ? -4.094 24.547 5.504 1 98.06 179 GLY A CA 1
ATOM 1391 C C . GLY A 1 179 ? -3.711 24.875 6.934 1 98.06 179 GLY A C 1
ATOM 1392 O O . GLY A 1 179 ? -4.25 25.812 7.527 1 98.06 179 GLY A O 1
ATOM 1393 N N . MET A 1 180 ? -2.852 24.125 7.516 1 96.62 180 MET A N 1
ATOM 1394 C CA . MET A 1 180 ? -2.285 24.375 8.836 1 96.62 180 MET A CA 1
ATOM 1395 C C . MET A 1 180 ? -0.843 23.875 8.914 1 96.62 180 MET A C 1
ATOM 1397 O O . MET A 1 180 ? -0.446 22.984 8.164 1 96.62 180 MET A O 1
ATOM 1401 N N . SER A 1 181 ? -0.128 24.5 9.688 1 96.44 181 SER A N 1
ATOM 1402 C CA . SER A 1 181 ? 1.253 24.172 10.016 1 96.44 181 SER A CA 1
ATOM 1403 C C . SER A 1 181 ? 1.565 24.484 11.477 1 96.44 181 SER A C 1
ATOM 1405 O O . SER A 1 181 ? 0.672 24.469 12.32 1 96.44 181 SER A O 1
ATOM 1407 N N . ASN A 1 182 ? 2.766 24.703 11.828 1 92.25 182 ASN A N 1
ATOM 1408 C CA . ASN A 1 182 ? 3.215 24.828 13.211 1 92.25 182 ASN A CA 1
ATOM 1409 C C . ASN A 1 182 ? 2.963 26.234 13.75 1 92.25 182 ASN A C 1
ATOM 1411 O O . ASN A 1 182 ? 3.781 26.781 14.5 1 92.25 182 ASN A O 1
ATOM 1415 N N . SER A 1 183 ? 1.958 26.875 13.344 1 89.62 183 SER A N 1
ATOM 1416 C CA . SER A 1 183 ? 1.459 28.172 13.797 1 89.62 183 SER A CA 1
ATOM 1417 C C . SER A 1 183 ? -0.02 28.094 14.164 1 89.62 183 SER A C 1
ATOM 1419 O O . SER A 1 183 ? -0.607 27 14.172 1 89.62 183 SER A O 1
ATOM 1421 N N . LEU A 1 184 ? -0.49 29.172 14.648 1 89.19 184 LEU A N 1
ATOM 1422 C CA . LEU A 1 184 ? -1.938 29.203 14.828 1 89.19 184 LEU A CA 1
ATOM 1423 C C . LEU A 1 184 ? -2.654 28.969 13.5 1 89.19 184 LEU A C 1
ATOM 1425 O O . LEU A 1 184 ? -2.234 29.484 12.461 1 89.19 184 LEU A O 1
ATOM 1429 N N . TYR A 1 185 ? -3.727 28.141 13.578 1 90.62 185 TYR A N 1
ATOM 1430 C CA . TYR A 1 185 ? -4.398 27.812 12.328 1 90.62 185 TYR A CA 1
ATOM 1431 C C . TYR A 1 185 ? -5.059 29.031 11.711 1 90.62 185 TYR A C 1
ATOM 1433 O O . TYR A 1 185 ? -5.336 29.062 10.508 1 90.62 185 TYR A O 1
ATOM 1441 N N . ASP A 1 186 ? -5.348 30.109 12.547 1 90 186 ASP A N 1
ATOM 1442 C CA . ASP A 1 186 ? -5.961 31.344 12.047 1 90 186 ASP A CA 1
ATOM 1443 C C . ASP A 1 186 ? -4.91 32.406 11.797 1 90 186 ASP A C 1
ATOM 1445 O O . ASP A 1 186 ? -5.246 33.562 11.453 1 90 186 ASP A O 1
ATOM 1449 N N . ASP A 1 187 ? -3.699 32.156 12.031 1 91.56 187 ASP A N 1
ATOM 1450 C CA . ASP A 1 187 ? -2.543 32.969 11.68 1 91.56 187 ASP A CA 1
ATOM 1451 C C . ASP A 1 187 ? -1.44 32.094 11.055 1 91.56 187 ASP A C 1
ATOM 1453 O O . ASP A 1 187 ? -0.366 31.953 11.641 1 91.56 187 ASP A O 1
ATOM 1457 N N . PRO A 1 188 ? -1.71 31.672 9.875 1 93.69 188 PRO A N 1
ATOM 1458 C CA . PRO A 1 188 ? -0.85 30.656 9.266 1 93.69 188 PRO A CA 1
ATOM 1459 C C . PRO A 1 188 ? 0.472 31.219 8.758 1 93.69 188 PRO A C 1
ATOM 1461 O O . PRO A 1 188 ? 0.543 32.406 8.398 1 93.69 188 PRO A O 1
ATOM 1464 N N . TRP A 1 189 ? 1.488 30.438 8.727 1 94.94 189 TRP A N 1
ATOM 1465 C CA . TRP A 1 189 ? 2.77 30.766 8.102 1 94.94 189 TRP A CA 1
ATOM 1466 C C . TRP A 1 189 ? 2.619 30.906 6.594 1 94.94 189 TRP A C 1
ATOM 1468 O O . TRP A 1 189 ? 1.635 30.453 6.012 1 94.94 189 TRP A O 1
ATOM 1478 N N . LYS A 1 190 ? 3.605 31.5 5.996 1 96.62 190 LYS A N 1
ATOM 1479 C CA . LYS A 1 190 ? 3.607 31.781 4.559 1 96.62 190 LYS A CA 1
ATOM 1480 C C . LYS A 1 190 ? 3.494 30.484 3.76 1 96.62 190 LYS A C 1
ATOM 1482 O O . LYS A 1 190 ? 2.852 30.453 2.709 1 96.62 190 LYS A O 1
ATOM 1487 N N . LYS A 1 191 ? 4.094 29.438 4.168 1 97.69 191 LYS A N 1
ATOM 1488 C CA . LYS A 1 191 ? 4.066 28.172 3.426 1 97.69 191 LYS A CA 1
ATOM 1489 C C . LYS A 1 191 ? 2.645 27.625 3.326 1 97.69 191 LYS A C 1
ATOM 1491 O O . LYS A 1 191 ? 2.299 26.953 2.352 1 97.69 191 LYS A O 1
ATOM 1496 N N . VAL A 1 192 ? 1.852 27.906 4.312 1 98.06 192 VAL A N 1
ATOM 1497 C CA . VAL A 1 192 ? 0.473 27.438 4.312 1 98.06 192 VAL A CA 1
ATOM 1498 C C . VAL A 1 192 ? -0.327 28.172 3.236 1 98.06 192 VAL A C 1
ATOM 1500 O O . VAL A 1 192 ? -1.042 27.531 2.449 1 98.06 192 VAL A O 1
ATOM 1503 N N . GLU A 1 193 ? -0.159 29.469 3.229 1 97.75 193 GLU A N 1
ATOM 1504 C CA . GLU A 1 193 ? -0.828 30.266 2.205 1 97.75 193 GLU A CA 1
ATOM 1505 C C . GLU A 1 193 ? -0.413 29.828 0.803 1 97.75 193 GLU A C 1
ATOM 1507 O O . GLU A 1 193 ? -1.256 29.688 -0.086 1 97.75 193 GLU A O 1
ATOM 1512 N N . LEU A 1 194 ? 0.85 29.625 0.666 1 98.38 194 LEU A N 1
ATOM 1513 C CA . LEU A 1 194 ? 1.377 29.156 -0.606 1 98.38 194 LEU A CA 1
ATOM 1514 C C . LEU A 1 194 ? 0.776 27.797 -0.966 1 98.38 194 LEU A C 1
ATOM 1516 O O . LEU A 1 194 ? 0.354 27.578 -2.105 1 98.38 194 LEU A O 1
ATOM 1520 N N . GLY A 1 195 ? 0.727 26.875 -0.057 1 98.69 195 GLY A N 1
ATOM 1521 C CA . GLY A 1 195 ? 0.172 25.562 -0.283 1 98.69 195 GLY A CA 1
ATOM 1522 C C . GLY A 1 195 ? -1.293 25.578 -0.675 1 98.69 195 GLY A C 1
ATOM 1523 O O . GLY A 1 195 ? -1.712 24.859 -1.578 1 98.69 195 GLY A O 1
ATOM 1524 N N . GLU A 1 196 ? -2.094 26.438 0.043 1 98.56 196 GLU A N 1
ATOM 1525 C CA . GLU A 1 196 ? -3.508 26.562 -0.298 1 98.56 196 GLU A CA 1
ATOM 1526 C C . GLU A 1 196 ? -3.684 27.047 -1.739 1 98.56 196 GLU A C 1
ATOM 1528 O O . GLU A 1 196 ? -4.477 26.469 -2.49 1 98.56 196 GLU A O 1
ATOM 1533 N N . LYS A 1 197 ? -2.916 28.016 -2.096 1 98.69 197 LYS A N 1
ATOM 1534 C CA . LYS A 1 197 ? -3.008 28.562 -3.447 1 98.69 197 LYS A CA 1
ATOM 1535 C C . LYS A 1 197 ? -2.629 27.516 -4.492 1 98.69 197 LYS A C 1
ATOM 1537 O O . LYS A 1 197 ? -3.309 27.375 -5.508 1 98.69 197 LYS A O 1
ATOM 1542 N N . MET A 1 198 ? -1.581 26.828 -4.23 1 98.81 198 MET A N 1
ATOM 1543 C CA . MET A 1 198 ? -1.109 25.828 -5.176 1 98.81 198 MET A CA 1
ATOM 1544 C C . MET A 1 198 ? -2.121 24.688 -5.316 1 98.81 198 MET A C 1
ATOM 1546 O O . MET A 1 198 ? -2.361 24.203 -6.418 1 98.81 198 MET A O 1
ATOM 1550 N N . LEU A 1 199 ? -2.715 24.234 -4.215 1 98.81 199 LEU A N 1
ATOM 1551 C CA . LEU A 1 199 ? -3.701 23.172 -4.277 1 98.81 199 LEU A CA 1
ATOM 1552 C C . LEU A 1 199 ? -4.945 23.609 -5.031 1 98.81 199 LEU A C 1
ATOM 1554 O O . LEU A 1 199 ? -5.52 22.844 -5.809 1 98.81 199 LEU A O 1
ATOM 1558 N N . GLU A 1 200 ? -5.348 24.859 -4.844 1 98.75 200 GLU A N 1
ATOM 1559 C CA . GLU A 1 200 ? -6.457 25.406 -5.617 1 98.75 200 GLU A CA 1
ATOM 1560 C C . GLU A 1 200 ? -6.156 25.375 -7.113 1 98.75 200 GLU A C 1
ATOM 1562 O O . GLU A 1 200 ? -7.035 25.062 -7.918 1 98.75 200 GLU A O 1
ATOM 1567 N N . GLY A 1 201 ? -4.934 25.672 -7.426 1 98.75 201 GLY A N 1
ATOM 1568 C CA . GLY A 1 201 ? -4.516 25.578 -8.812 1 98.75 201 GLY A CA 1
ATOM 1569 C C . GLY A 1 201 ? -4.574 24.172 -9.375 1 98.75 201 GLY A C 1
ATOM 1570 O O . GLY A 1 201 ? -5.035 23.969 -10.492 1 98.75 201 GLY A O 1
ATOM 1571 N N . ILE A 1 202 ? -4.137 23.234 -8.617 1 98.75 202 ILE A N 1
ATOM 1572 C CA . ILE A 1 202 ? -4.16 21.82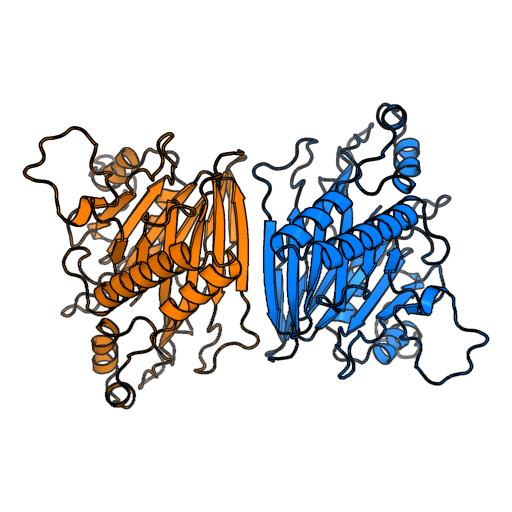8 -9.031 1 98.75 202 ILE A CA 1
ATOM 1573 C C . ILE A 1 202 ? -5.602 21.391 -9.289 1 98.75 202 ILE A C 1
ATOM 1575 O O . ILE A 1 202 ? -5.879 20.703 -10.273 1 98.75 202 ILE A O 1
ATOM 1579 N N . VAL A 1 203 ? -6.527 21.812 -8.398 1 98.5 203 VAL A N 1
ATOM 1580 C CA . VAL A 1 203 ? -7.934 21.453 -8.539 1 98.5 203 VAL A CA 1
ATOM 1581 C C . VAL A 1 203 ? -8.492 22.062 -9.82 1 98.5 203 VAL A C 1
ATOM 1583 O O . VAL A 1 203 ? -9.156 21.375 -10.609 1 98.5 203 VAL A O 1
ATOM 1586 N N . ALA A 1 204 ? -8.211 23.328 -10.055 1 98.44 204 ALA A N 1
ATOM 1587 C CA . ALA A 1 204 ? -8.695 24.016 -11.25 1 98.44 204 ALA A CA 1
ATOM 1588 C C . ALA A 1 204 ? -8.188 23.328 -12.516 1 98.44 204 ALA A C 1
ATOM 1590 O O . ALA A 1 204 ? -8.961 23.078 -13.445 1 98.44 204 ALA A O 1
ATOM 1591 N N . ASP A 1 205 ? -6.945 22.984 -12.523 1 98.25 205 ASP A N 1
ATOM 1592 C CA . ASP A 1 205 ? -6.34 22.312 -13.664 1 98.25 205 ASP A CA 1
ATOM 1593 C C . ASP A 1 205 ? -6.945 20.922 -13.859 1 98.25 205 ASP A C 1
ATOM 1595 O O . ASP A 1 205 ? -7.141 20.484 -14.992 1 98.25 205 ASP A O 1
ATOM 1599 N N . SER A 1 206 ? -7.129 20.281 -12.758 1 97.81 206 SER A N 1
ATOM 1600 C CA . SER A 1 206 ? -7.695 18.938 -12.828 1 97.81 206 SER A CA 1
ATOM 1601 C C . SER A 1 206 ? -9.094 18.953 -13.438 1 97.81 206 SER A C 1
ATOM 1603 O O . SER A 1 206 ? -9.438 18.078 -14.234 1 97.81 206 SER A O 1
ATOM 1605 N N . VAL A 1 207 ? -9.93 19.922 -13.07 1 96.75 207 VAL A N 1
ATOM 1606 C CA . VAL A 1 207 ? -11.289 20.031 -13.586 1 96.75 207 VAL A CA 1
ATOM 1607 C C . VAL A 1 207 ? -11.242 20.328 -15.086 1 96.75 207 VAL A C 1
ATOM 1609 O O . VAL A 1 207 ? -12.078 19.812 -15.844 1 96.75 207 VAL A O 1
ATOM 1612 N N . LYS A 1 208 ? -10.281 21 -15.523 1 97.31 208 LYS A N 1
ATOM 1613 C CA . LYS A 1 208 ? -10.148 21.391 -16.922 1 97.31 208 LYS A CA 1
ATOM 1614 C C . LYS A 1 208 ? -9.602 20.25 -17.766 1 97.31 208 LYS A C 1
ATOM 1616 O O . LYS A 1 208 ? -10.117 19.969 -18.859 1 97.31 208 LYS A O 1
ATOM 1621 N N . ASN A 1 209 ? -8.594 19.484 -17.25 1 96.94 209 ASN A N 1
ATOM 1622 C CA . ASN A 1 209 ? -7.82 18.562 -18.062 1 96.94 209 ASN A CA 1
ATOM 1623 C C . ASN A 1 209 ? -8.234 17.109 -17.812 1 96.94 209 ASN A C 1
ATOM 1625 O O . ASN A 1 209 ? -7.848 16.219 -18.562 1 96.94 209 ASN A O 1
ATOM 1629 N N . LEU A 1 210 ? -8.922 16.844 -16.781 1 94.19 210 LEU A N 1
ATOM 1630 C CA . LEU A 1 210 ? -9.469 15.531 -16.438 1 94.19 210 LEU A CA 1
ATOM 1631 C C . LEU A 1 210 ? -8.367 14.477 -16.391 1 94.19 210 LEU A C 1
ATOM 1633 O O . LEU A 1 210 ? -8.477 13.43 -17.031 1 94.19 210 LEU A O 1
ATOM 1637 N N . PRO A 1 211 ? -7.359 14.766 -15.586 1 95 211 PRO A N 1
ATOM 1638 C CA . PRO A 1 211 ? -6.301 13.766 -15.445 1 95 211 PRO A CA 1
ATOM 1639 C C . PRO A 1 211 ? -6.789 12.484 -14.773 1 95 211 PRO A C 1
ATOM 1641 O O . PRO A 1 211 ? -7.852 12.477 -14.148 1 95 211 PRO A O 1
ATOM 1644 N N . THR A 1 212 ? -6.016 11.367 -14.977 1 94.19 212 THR A N 1
ATOM 1645 C CA . THR A 1 212 ? -6.254 10.172 -14.18 1 94.19 212 THR A CA 1
ATOM 1646 C C . THR A 1 212 ? -5.961 10.438 -12.703 1 94.19 212 THR A C 1
ATOM 1648 O O . THR A 1 212 ? -5.324 11.438 -12.367 1 94.19 212 THR A O 1
ATOM 1651 N N . GLN A 1 213 ? -6.496 9.594 -11.82 1 96.19 213 GLN A N 1
ATOM 1652 C CA . GLN A 1 213 ? -6.207 9.711 -10.398 1 96.19 213 GLN A CA 1
ATOM 1653 C C . GLN A 1 213 ? -4.703 9.727 -10.141 1 96.19 213 GLN A C 1
ATOM 1655 O O . GLN A 1 213 ? -4.211 10.523 -9.344 1 96.19 213 GLN A O 1
ATOM 1660 N N . ASP A 1 214 ? -3.932 8.859 -10.828 1 94.62 214 ASP A N 1
ATOM 1661 C CA . ASP A 1 214 ? -2.486 8.781 -10.641 1 94.62 214 ASP A CA 1
ATOM 1662 C C . ASP A 1 214 ? -1.811 10.094 -11.031 1 94.62 214 ASP A C 1
ATOM 1664 O O . ASP A 1 214 ? -0.867 10.523 -10.367 1 94.62 214 ASP A O 1
ATOM 1668 N N . GLN A 1 215 ? -2.266 10.648 -12.078 1 96.31 215 GLN A N 1
ATOM 1669 C CA . GLN A 1 215 ? -1.716 11.93 -12.516 1 96.31 215 GLN A CA 1
ATOM 1670 C C . GLN A 1 215 ? -2.006 13.023 -11.492 1 96.31 215 GLN A C 1
ATOM 1672 O O . GLN A 1 215 ? -1.135 13.844 -11.188 1 96.31 215 GLN A O 1
ATOM 1677 N N . LEU A 1 216 ? -3.24 13.07 -11.008 1 98.31 216 LEU A N 1
ATOM 1678 C CA . LEU A 1 216 ? -3.613 14.031 -9.977 1 98.31 216 LEU A CA 1
ATOM 1679 C C . LEU A 1 216 ? -2.746 13.859 -8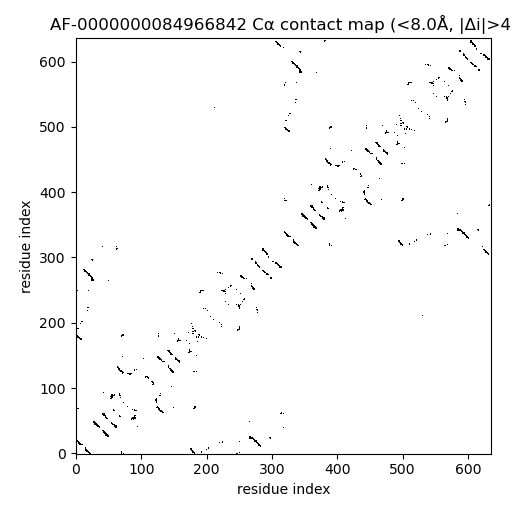.727 1 98.31 216 LEU A C 1
ATOM 1681 O O . LEU A 1 216 ? -2.238 14.836 -8.18 1 98.31 216 LEU A O 1
ATOM 1685 N N . VAL A 1 217 ? -2.521 12.625 -8.312 1 98.31 217 VAL A N 1
ATOM 1686 C CA . VAL A 1 217 ? -1.731 12.305 -7.133 1 98.31 217 VAL A CA 1
ATOM 1687 C C . VAL A 1 217 ? -0.286 12.758 -7.34 1 98.31 217 VAL A C 1
ATOM 1689 O O . VAL A 1 217 ? 0.336 13.305 -6.43 1 98.31 217 VAL A O 1
ATOM 1692 N N . GLU A 1 218 ? 0.249 12.539 -8.5 1 97.81 218 GLU A N 1
ATOM 1693 C CA . GLU A 1 218 ? 1.614 12.977 -8.781 1 97.81 218 GLU A CA 1
ATOM 1694 C C . GLU A 1 218 ? 1.742 14.492 -8.695 1 97.81 218 GLU A C 1
ATOM 1696 O O . GLU A 1 218 ? 2.744 15.008 -8.195 1 97.81 218 GLU A O 1
ATOM 1701 N N . GLU A 1 219 ? 0.745 15.195 -9.18 1 98.56 219 GLU A N 1
ATOM 1702 C CA . GLU A 1 219 ? 0.744 16.656 -9.047 1 98.56 219 GLU A CA 1
ATOM 1703 C C . GLU A 1 219 ? 0.727 17.062 -7.582 1 98.56 219 GLU A C 1
ATOM 1705 O O . GLU A 1 219 ? 1.382 18.047 -7.199 1 98.56 219 GLU A O 1
ATOM 1710 N N . CYS A 1 220 ? -0.037 16.391 -6.801 1 98.88 220 CYS A N 1
ATOM 1711 C CA . CYS A 1 220 ? -0.085 16.672 -5.367 1 98.88 220 CYS A CA 1
ATOM 1712 C C . CYS A 1 220 ? 1.273 16.422 -4.723 1 98.88 220 CYS A C 1
ATOM 1714 O O . CYS A 1 220 ? 1.711 17.219 -3.879 1 98.88 220 CYS A O 1
ATOM 1716 N N . PHE A 1 221 ? 1.976 15.352 -5.152 1 98.69 221 PHE A N 1
ATOM 1717 C CA . PHE A 1 221 ? 3.309 15.094 -4.621 1 98.69 221 PHE A CA 1
ATOM 1718 C C . PHE A 1 221 ? 4.281 16.188 -5.051 1 98.69 221 PHE A C 1
ATOM 1720 O O . PHE A 1 221 ? 5.195 16.547 -4.301 1 98.69 221 PHE A O 1
ATOM 1727 N N . GLN A 1 222 ? 4.094 16.656 -6.25 1 98.69 222 GLN A N 1
ATOM 1728 C CA . GLN A 1 222 ? 4.934 17.766 -6.707 1 98.69 222 GLN A CA 1
ATOM 1729 C C . GLN A 1 222 ? 4.734 19 -5.84 1 98.69 222 GLN A C 1
ATOM 1731 O O . GLN A 1 222 ? 5.695 19.703 -5.516 1 98.69 222 GLN A O 1
ATOM 1736 N N . LEU A 1 223 ? 3.488 19.281 -5.527 1 98.88 223 LEU A N 1
ATOM 1737 C CA . LEU A 1 223 ? 3.205 20.375 -4.617 1 98.88 223 LEU A CA 1
ATOM 1738 C C . LEU A 1 223 ? 3.92 20.172 -3.283 1 98.88 223 LEU A C 1
ATOM 1740 O O . LEU A 1 223 ? 4.559 21.094 -2.773 1 98.88 223 LEU A O 1
ATOM 1744 N N . LEU A 1 224 ? 3.865 18.953 -2.707 1 98.81 224 LEU A N 1
ATOM 1745 C CA . LEU A 1 224 ? 4.484 18.656 -1.422 1 98.81 224 LEU A CA 1
ATOM 1746 C C . LEU A 1 224 ? 6.004 18.766 -1.513 1 98.81 224 LEU A C 1
ATOM 1748 O O . LEU A 1 224 ? 6.68 18.922 -0.492 1 98.81 224 LEU A O 1
ATOM 1752 N N . SER A 1 225 ? 6.527 18.719 -2.738 1 98.62 225 SER A N 1
ATOM 1753 C CA . SER A 1 225 ? 7.969 18.781 -2.961 1 98.62 225 SER A CA 1
ATOM 1754 C C . SER A 1 225 ? 8.406 20.156 -3.428 1 98.62 225 SER A C 1
ATOM 1756 O O . SER A 1 225 ? 9.531 20.344 -3.895 1 98.62 225 SER A O 1
ATOM 1758 N N . HIS A 1 226 ? 7.5 21.078 -3.379 1 98.44 226 HIS A N 1
ATOM 1759 C CA . HIS A 1 226 ? 7.832 22.453 -3.775 1 98.44 226 HIS A CA 1
ATOM 1760 C C . HIS A 1 226 ? 8.82 23.078 -2.803 1 98.44 226 HIS A C 1
ATOM 1762 O O . HIS A 1 226 ? 8.453 23.453 -1.686 1 98.44 226 HIS A O 1
ATOM 1768 N N . ASP A 1 227 ? 10.031 23.281 -3.238 1 97.81 227 ASP A N 1
ATOM 1769 C CA . ASP A 1 227 ? 11.156 23.688 -2.4 1 97.81 227 ASP A CA 1
ATOM 1770 C C . ASP A 1 227 ? 11.492 25.172 -2.627 1 97.81 227 ASP A C 1
ATOM 1772 O O . ASP A 1 227 ? 12.109 25.516 -3.635 1 97.81 227 ASP A O 1
ATOM 1776 N N . THR A 1 228 ? 11.109 26.016 -1.682 1 95.88 228 THR A N 1
ATOM 1777 C CA . THR A 1 228 ? 11.461 27.438 -1.739 1 95.88 228 THR A CA 1
ATOM 1778 C C . THR A 1 228 ? 12.391 27.812 -0.585 1 95.88 228 THR A C 1
ATOM 1780 O O . THR A 1 228 ? 12.484 28.984 -0.214 1 95.88 228 THR A O 1
ATOM 1783 N N . TYR A 1 229 ? 12.945 26.828 0.043 1 97.06 229 TYR A N 1
ATOM 1784 C CA . TYR A 1 229 ? 13.844 27.094 1.158 1 97.06 229 TYR A CA 1
ATOM 1785 C C . TYR A 1 229 ? 15.031 27.938 0.712 1 97.06 229 TYR A C 1
ATOM 1787 O O . TYR A 1 229 ? 15.656 27.656 -0.314 1 97.06 229 TYR A O 1
ATOM 1795 N N . ASN A 1 230 ? 15.406 28.953 1.465 1 96.5 230 ASN A N 1
ATOM 1796 C CA . ASN A 1 230 ? 16.5 29.844 1.139 1 96.5 230 ASN A CA 1
ATOM 1797 C C . ASN A 1 230 ? 17.859 29.141 1.247 1 96.5 230 ASN A C 1
ATOM 1799 O O . ASN A 1 230 ? 18.297 28.797 2.346 1 96.5 230 ASN A O 1
ATOM 1803 N N . ARG A 1 231 ? 18.594 29.047 0.188 1 95.25 231 ARG A N 1
ATOM 1804 C CA . ARG A 1 231 ? 19.844 28.312 0.135 1 95.25 231 ARG A CA 1
ATOM 1805 C C . ARG A 1 231 ? 20.938 29.016 0.956 1 95.25 231 ARG A C 1
ATOM 1807 O O . ARG A 1 231 ? 21.812 28.359 1.521 1 95.25 231 ARG A O 1
ATOM 1814 N N . ALA A 1 232 ? 20.891 30.312 1.031 1 94.94 232 ALA A N 1
ATOM 1815 C CA . ALA A 1 232 ? 21.859 31.047 1.831 1 94.94 232 ALA A CA 1
ATOM 1816 C C . ALA A 1 232 ? 21.734 30.703 3.311 1 94.94 232 ALA A C 1
ATOM 1818 O O . ALA A 1 232 ? 22.734 30.625 4.023 1 94.94 232 ALA A O 1
ATOM 1819 N N . ILE A 1 233 ? 20.516 30.547 3.754 1 94.88 233 ILE A N 1
ATOM 1820 C CA . ILE A 1 233 ? 20.266 30.203 5.148 1 94.88 233 ILE A CA 1
ATOM 1821 C C . ILE A 1 233 ? 20.703 28.766 5.426 1 94.88 233 ILE A C 1
ATOM 1823 O O . ILE A 1 233 ? 21.219 28.469 6.504 1 94.88 233 ILE A O 1
ATOM 1827 N N . MET A 1 234 ? 20.578 27.891 4.477 1 92.88 234 MET A N 1
ATOM 1828 C CA . MET A 1 234 ? 20.938 26.484 4.59 1 92.88 234 MET A CA 1
ATOM 1829 C C . MET A 1 234 ? 22.422 26.328 4.93 1 92.88 234 MET A C 1
ATOM 1831 O O . MET A 1 234 ? 22.812 25.359 5.578 1 92.88 234 MET A O 1
ATOM 1835 N N . LYS A 1 235 ? 23.266 27.266 4.543 1 91 235 LYS A N 1
ATOM 1836 C CA . LYS A 1 235 ? 24.703 27.188 4.699 1 91 235 LYS A CA 1
ATOM 1837 C C . LYS A 1 235 ? 25.141 27.734 6.059 1 91 235 LYS A C 1
ATOM 1839 O O . LYS A 1 235 ? 26.297 27.594 6.449 1 91 235 LYS A O 1
ATOM 1844 N N . GLN A 1 236 ? 24.219 28.312 6.73 1 89.12 236 GLN A N 1
ATOM 1845 C CA . GLN A 1 236 ? 24.547 28.859 8.039 1 89.12 236 GLN A CA 1
ATOM 1846 C C . GLN A 1 236 ? 24.797 27.75 9.055 1 89.12 236 GLN A C 1
ATOM 1848 O O . GLN A 1 236 ? 24.312 26.625 8.883 1 89.12 236 GLN A O 1
ATOM 1853 N N . HIS A 1 237 ? 25.531 28.109 10.086 1 85.75 237 HIS A N 1
ATOM 1854 C CA . HIS A 1 237 ? 25.906 27.109 11.078 1 85.75 237 HIS A CA 1
ATOM 1855 C C . HIS A 1 237 ? 24.875 27.047 12.211 1 85.75 237 HIS A C 1
ATOM 1857 O O . HIS A 1 237 ? 24.734 26.031 12.883 1 85.75 237 HIS A O 1
ATOM 1863 N N . ASP A 1 238 ? 24.219 28.094 12.445 1 87.88 238 ASP A N 1
ATOM 1864 C CA . ASP A 1 238 ? 23.234 28.172 13.523 1 87.88 238 ASP A CA 1
ATOM 1865 C C . ASP A 1 238 ? 21.922 27.469 13.125 1 87.88 238 ASP A C 1
ATOM 1867 O O . ASP A 1 238 ? 21.203 27.953 12.25 1 87.88 238 ASP A O 1
ATOM 1871 N N . PHE A 1 239 ? 21.578 26.406 13.742 1 88.56 239 PHE A N 1
ATOM 1872 C CA . PHE A 1 239 ? 20.406 25.609 13.406 1 88.56 239 PHE A CA 1
ATOM 1873 C C . PHE A 1 239 ? 19.109 26.359 13.719 1 88.56 239 PHE A C 1
ATOM 1875 O O . PHE A 1 239 ? 18.109 26.188 13.031 1 88.56 239 PHE A O 1
ATOM 1882 N N . ASP A 1 240 ? 19.141 27.219 14.695 1 86 240 ASP A N 1
ATOM 1883 C CA . ASP A 1 240 ? 17.953 27.984 15.031 1 86 240 ASP A CA 1
ATOM 1884 C C . ASP A 1 240 ? 17.547 28.906 13.875 1 86 240 ASP A C 1
ATOM 1886 O O . ASP A 1 240 ? 16.359 29.125 13.641 1 86 240 ASP A O 1
ATOM 1890 N N . VAL A 1 241 ? 18.562 29.375 13.289 1 89.38 241 VAL A N 1
ATOM 1891 C CA . VAL A 1 241 ? 18.312 30.234 12.133 1 89.38 241 VAL A CA 1
ATOM 1892 C C . VAL A 1 241 ? 17.688 29.406 11.008 1 89.38 241 VAL A C 1
ATOM 1894 O O . VAL A 1 241 ? 16.766 29.859 10.328 1 89.38 241 VAL A O 1
ATOM 1897 N N . LYS A 1 242 ? 18.141 28.234 10.805 1 92.44 242 LYS A N 1
ATOM 1898 C CA . LYS A 1 242 ? 17.594 27.344 9.789 1 92.44 242 LYS A CA 1
ATOM 1899 C C . LYS A 1 242 ? 16.141 27 10.062 1 92.44 242 LYS A C 1
ATOM 1901 O O . LYS A 1 242 ? 15.312 26.969 9.148 1 92.44 242 LYS A O 1
ATOM 1906 N N . VAL A 1 243 ? 15.836 26.844 11.242 1 89.25 243 VAL A N 1
ATOM 1907 C CA . VAL A 1 243 ? 14.5 26.438 11.656 1 89.25 243 VAL A CA 1
ATOM 1908 C C . VAL A 1 243 ? 13.508 27.578 11.398 1 89.25 243 VAL A C 1
ATOM 1910 O O . VAL A 1 243 ? 12.359 27.328 11.016 1 89.25 243 VAL A O 1
ATOM 1913 N N . MET A 1 244 ? 13.914 28.797 11.609 1 89.94 244 MET A N 1
ATOM 1914 C CA . MET A 1 244 ? 13.031 29.938 11.383 1 89.94 244 MET A CA 1
ATOM 1915 C C . MET A 1 244 ? 12.641 30.047 9.914 1 89.94 244 MET A C 1
ATOM 1917 O O . MET A 1 244 ? 11.539 30.5 9.594 1 89.94 244 MET A O 1
ATOM 1921 N N . GLU A 1 245 ? 13.5 29.531 9.102 1 94.06 245 GLU A N 1
ATOM 1922 C CA . GLU A 1 245 ? 13.273 29.609 7.66 1 94.06 245 GLU A CA 1
ATOM 1923 C C . GLU A 1 245 ? 12.25 28.578 7.203 1 94.06 245 GLU A C 1
ATOM 1925 O O . GLU A 1 245 ? 11.68 28.703 6.113 1 94.06 245 GLU A O 1
ATOM 1930 N N . LEU A 1 246 ? 11.945 27.609 8.016 1 94.44 246 LEU A N 1
ATOM 1931 C CA . LEU A 1 246 ? 11.023 26.531 7.664 1 94.44 246 LEU A CA 1
ATOM 1932 C C . LEU A 1 246 ? 9.641 27.078 7.344 1 94.44 246 LEU A C 1
ATOM 1934 O O . LEU A 1 246 ? 8.898 26.5 6.559 1 94.44 246 LEU A O 1
ATOM 1938 N N . ARG A 1 247 ? 9.297 28.281 7.895 1 94.56 247 ARG A N 1
ATOM 1939 C CA . ARG A 1 247 ? 7.973 28.875 7.758 1 94.56 247 ARG A CA 1
ATOM 1940 C C . ARG A 1 247 ? 7.707 29.297 6.316 1 94.56 247 ARG A C 1
ATOM 1942 O O . ARG A 1 247 ? 6.559 29.531 5.934 1 94.56 247 ARG A O 1
ATOM 1949 N N . ASN A 1 248 ? 8.727 29.203 5.531 1 95.69 248 ASN A N 1
ATOM 1950 C CA . ASN A 1 248 ? 8.617 29.797 4.203 1 95.69 248 ASN A CA 1
ATOM 1951 C C . ASN A 1 248 ? 8.633 28.734 3.109 1 95.69 248 ASN A C 1
ATOM 1953 O O . ASN A 1 248 ? 8.508 29.047 1.926 1 95.69 248 ASN A O 1
ATOM 1957 N N . SER A 1 249 ? 8.781 27.484 3.484 1 98.06 249 SER A N 1
ATOM 1958 C CA . SER A 1 249 ? 8.922 26.453 2.453 1 98.06 249 SER A CA 1
ATOM 1959 C C . SER A 1 249 ? 8.039 25.25 2.748 1 98.06 249 SER A C 1
ATOM 1961 O O . SER A 1 249 ? 8 24.75 3.879 1 98.06 249 SER A O 1
ATOM 1963 N N . ILE A 1 250 ? 7.344 24.812 1.729 1 98.56 250 ILE A N 1
ATOM 1964 C CA . ILE A 1 250 ? 6.504 23.625 1.851 1 98.56 250 ILE A CA 1
ATOM 1965 C C . ILE A 1 250 ? 7.383 22.375 2.02 1 98.56 250 ILE A C 1
ATOM 1967 O O . ILE A 1 250 ? 7.18 21.594 2.941 1 98.56 250 ILE A O 1
ATOM 1971 N N . PHE A 1 251 ? 8.32 22.234 1.137 1 98.69 251 PHE A N 1
ATOM 1972 C CA . PHE A 1 251 ? 9.312 21.156 1.232 1 98.69 251 PHE A CA 1
ATOM 1973 C C . PHE A 1 251 ? 10.57 21.641 1.94 1 98.69 251 PHE A C 1
ATOM 1975 O O . PHE A 1 251 ? 11.109 22.703 1.606 1 98.69 251 PHE A O 1
ATOM 1982 N N . ILE A 1 252 ? 11 20.906 2.902 1 98.19 252 ILE A N 1
ATOM 1983 C CA . ILE A 1 252 ? 12.227 21.219 3.623 1 98.19 252 ILE A CA 1
ATOM 1984 C C . ILE A 1 252 ? 13.344 20.281 3.164 1 98.19 252 ILE A C 1
ATOM 1986 O O . ILE A 1 252 ? 13.305 19.078 3.428 1 98.19 252 ILE A O 1
ATOM 1990 N N . PRO A 1 253 ? 14.367 20.812 2.49 1 97.75 253 PRO A N 1
ATOM 1991 C CA . PRO A 1 253 ? 15.5 19.969 2.119 1 97.75 253 PRO A CA 1
ATOM 1992 C C . PRO A 1 253 ? 16.297 19.484 3.328 1 97.75 253 PRO A C 1
ATOM 1994 O O . PRO A 1 253 ? 16.109 19.984 4.438 1 97.75 253 PRO A O 1
ATOM 1997 N N . PRO A 1 254 ? 17.141 18.5 3.143 1 96.94 254 PRO A N 1
ATOM 1998 C CA . PRO A 1 254 ? 17.938 18.047 4.285 1 96.94 254 PRO A CA 1
ATOM 1999 C C . PRO A 1 254 ? 18.812 19.156 4.867 1 96.94 254 PRO A C 1
ATOM 2001 O O . PRO A 1 254 ? 19.656 19.703 4.164 1 96.94 254 PRO A O 1
ATOM 2004 N N . LEU A 1 255 ? 18.562 19.531 6.082 1 96.31 255 LEU A N 1
ATOM 2005 C CA . LEU A 1 255 ? 19.328 20.516 6.82 1 96.31 255 LEU A CA 1
ATOM 2006 C C . LEU A 1 255 ? 20.25 19.844 7.824 1 96.31 255 LEU A C 1
ATOM 2008 O O . LEU A 1 255 ? 19.812 19.062 8.664 1 96.31 255 LEU A O 1
ATOM 2012 N N . LYS A 1 256 ? 21.438 20.141 7.754 1 94.12 256 LYS A N 1
ATOM 2013 C CA . LYS A 1 256 ? 22.406 19.562 8.672 1 94.12 256 LYS A CA 1
ATOM 2014 C C . LYS A 1 256 ? 22.422 20.297 10.008 1 94.12 256 LYS A C 1
ATOM 2016 O O . LYS A 1 256 ? 22.469 21.531 10.047 1 94.12 256 LYS A O 1
ATOM 2021 N N . ARG A 1 257 ? 22.25 19.547 11.023 1 90.69 257 ARG A N 1
ATOM 2022 C CA . ARG A 1 257 ? 22.406 20.078 12.375 1 90.69 257 ARG A CA 1
ATOM 2023 C C . ARG A 1 257 ? 23.875 20.062 12.797 1 90.69 257 ARG A C 1
ATOM 2025 O O . ARG A 1 257 ? 24.531 19.016 12.766 1 90.69 257 ARG A O 1
ATOM 2032 N N . GLU A 1 258 ? 24.438 21.203 13.055 1 83.62 258 GLU A N 1
ATOM 2033 C CA . GLU A 1 258 ? 25.828 21.281 13.508 1 83.62 258 GLU A CA 1
ATOM 2034 C C . GLU A 1 258 ? 25.922 21.188 15.031 1 83.62 258 GLU A C 1
ATOM 2036 O O . GLU A 1 258 ? 25 21.625 15.734 1 83.62 258 GLU A O 1
ATOM 2041 N N . GLY A 1 259 ? 27.016 20.578 15.484 1 77.5 259 GLY A N 1
ATOM 2042 C CA . GLY A 1 259 ? 27.234 20.484 16.922 1 77.5 259 GLY A CA 1
ATOM 2043 C C . GLY A 1 259 ? 27.453 19.062 17.406 1 77.5 259 GLY A C 1
ATOM 2044 O O . GLY A 1 259 ? 27.734 18.156 16.594 1 77.5 259 GLY A O 1
ATOM 2045 N N . VAL A 1 260 ? 27.375 18.969 18.734 1 78.19 260 VAL A N 1
ATOM 2046 C CA . VAL A 1 260 ? 27.688 17.688 19.359 1 78.19 260 VAL A CA 1
ATOM 2047 C C . VAL A 1 260 ? 26.531 16.719 19.125 1 78.19 260 VAL A C 1
ATOM 2049 O O . VAL A 1 260 ? 25.375 17.109 19.094 1 78.19 260 VAL A O 1
ATOM 2052 N N . GLU A 1 261 ? 26.844 15.508 18.875 1 78.06 261 GLU A N 1
ATOM 2053 C CA . GLU A 1 261 ? 25.859 14.445 18.703 1 78.06 261 GLU A CA 1
ATOM 2054 C C . GLU A 1 261 ? 24.891 14.375 19.875 1 78.06 261 GLU A C 1
ATOM 2056 O O . GLU A 1 261 ? 25.312 14.508 21.031 1 78.06 261 GLU A O 1
ATOM 2061 N N . SER A 1 262 ? 23.656 14.328 19.516 1 80.62 262 SER A N 1
ATOM 2062 C CA . SER A 1 262 ? 22.656 14.203 20.562 1 80.62 262 SER A CA 1
ATOM 2063 C C . SER A 1 262 ? 22.562 12.773 21.062 1 80.62 262 SER A C 1
ATOM 2065 O O . SER A 1 262 ? 22.75 11.82 20.312 1 80.62 262 SER A O 1
ATOM 2067 N N . HIS A 1 263 ? 22.219 12.656 22.312 1 80.69 263 HIS A N 1
ATOM 2068 C CA . HIS A 1 263 ? 22.031 11.336 22.906 1 80.69 263 HIS A CA 1
ATOM 2069 C C . HIS A 1 263 ? 20.594 10.852 22.719 1 80.69 263 HIS A C 1
ATOM 2071 O O . HIS A 1 263 ? 20.281 9.688 22.969 1 80.69 263 HIS A O 1
ATOM 2077 N N . LEU A 1 264 ? 19.844 11.766 22.234 1 82.5 264 LEU A N 1
ATOM 2078 C CA . LEU A 1 264 ? 18.453 11.391 22.016 1 82.5 264 LEU A CA 1
ATOM 2079 C C . LEU A 1 264 ? 18.312 10.57 20.734 1 82.5 264 LEU A C 1
ATOM 2081 O O . LEU A 1 264 ? 18.906 10.914 19.703 1 82.5 264 LEU A O 1
ATOM 2085 N N . VAL A 1 265 ? 17.531 9.547 20.859 1 82.88 265 VAL A N 1
ATOM 2086 C CA . VAL A 1 265 ? 17.328 8.625 19.734 1 82.88 265 VAL A CA 1
ATOM 2087 C C . VAL A 1 265 ? 16.562 9.344 18.625 1 82.88 265 VAL A C 1
ATOM 2089 O O . VAL A 1 265 ? 16.641 8.945 17.453 1 82.88 265 VAL A O 1
ATOM 2092 N N . SER A 1 266 ? 15.945 10.398 18.922 1 89 266 SER A N 1
ATOM 2093 C CA . SER A 1 266 ? 15.039 11.055 17.984 1 89 266 SER A CA 1
ATOM 2094 C C . SER A 1 266 ? 15.727 12.211 17.266 1 89 266 SER A C 1
ATOM 2096 O O . SER A 1 266 ? 15.164 12.805 16.344 1 89 266 SER A O 1
ATOM 2098 N N . ILE A 1 267 ? 16.906 12.57 17.719 1 90.5 267 ILE A N 1
ATOM 2099 C CA . ILE A 1 267 ? 17.609 13.711 17.141 1 90.5 267 ILE A CA 1
ATOM 2100 C C . ILE A 1 267 ? 18.875 13.25 16.438 1 90.5 267 ILE A C 1
ATOM 2102 O O . ILE A 1 267 ? 19.766 12.672 17.062 1 90.5 267 ILE A O 1
ATOM 2106 N N . GLY A 1 268 ? 18.938 13.531 15.148 1 93.12 268 GLY A N 1
ATOM 2107 C CA . GLY A 1 268 ? 20.094 13.141 14.367 1 93.12 268 GLY A CA 1
ATOM 2108 C C . GLY A 1 268 ? 20.781 14.312 13.688 1 93.12 268 GLY A C 1
ATOM 2109 O O . GLY A 1 268 ? 20.656 15.461 14.133 1 93.12 268 GLY A O 1
ATOM 2110 N N . ASP A 1 269 ? 21.516 13.984 12.672 1 94 269 ASP A N 1
ATOM 2111 C CA . ASP A 1 269 ? 22.328 14.977 11.977 1 94 269 ASP A CA 1
ATOM 2112 C C . ASP A 1 269 ? 21.5 15.766 10.969 1 94 269 ASP A C 1
ATOM 2114 O O . ASP A 1 269 ? 21.797 16.922 10.672 1 94 269 ASP A O 1
ATOM 2118 N N . TYR A 1 270 ? 20.438 15.109 10.516 1 96 270 TYR A N 1
ATOM 2119 C CA . TYR A 1 270 ? 19.719 15.75 9.422 1 96 270 TYR A CA 1
ATOM 2120 C C . TYR A 1 270 ? 18.234 15.891 9.758 1 96 270 TYR A C 1
ATOM 2122 O O . TYR A 1 270 ? 17.641 14.992 10.352 1 96 270 TYR A O 1
ATOM 2130 N N . TYR A 1 271 ? 17.719 17.047 9.383 1 96.31 271 TYR A N 1
ATOM 2131 C CA . TYR A 1 271 ? 16.297 17.391 9.508 1 96.31 271 TYR A CA 1
ATOM 2132 C C . TYR A 1 271 ? 15.719 17.781 8.156 1 96.31 271 TYR A C 1
ATOM 2134 O O . TYR A 1 271 ? 16.406 18.406 7.328 1 96.31 271 TYR A O 1
ATOM 2142 N N . GLY A 1 272 ? 14.492 17.406 7.879 1 97.62 272 GLY A N 1
ATOM 2143 C CA . GLY A 1 272 ? 13.82 17.781 6.641 1 97.62 272 GLY A CA 1
ATOM 2144 C C . GLY A 1 272 ? 12.508 17.047 6.43 1 97.62 272 GLY A C 1
ATOM 2145 O O . GLY A 1 272 ? 12 16.406 7.348 1 97.62 272 GLY A O 1
ATOM 2146 N N . THR A 1 273 ? 11.93 17.281 5.258 1 98.31 273 THR A N 1
ATOM 2147 C CA . THR A 1 273 ? 10.734 16.531 4.914 1 98.31 273 THR A CA 1
ATOM 2148 C C . THR A 1 273 ? 11.055 15.047 4.762 1 98.31 273 THR A C 1
ATOM 2150 O O . THR A 1 273 ? 11.859 14.664 3.912 1 98.31 273 THR A O 1
ATOM 2153 N N . ARG A 1 274 ? 10.445 14.258 5.531 1 97.12 274 ARG A N 1
ATOM 2154 C CA . ARG A 1 274 ? 10.789 12.844 5.551 1 97.12 274 ARG A CA 1
ATOM 2155 C C . ARG A 1 274 ? 9.672 11.992 4.957 1 97.12 274 ARG A C 1
ATOM 2157 O O . ARG A 1 274 ? 9.93 10.969 4.328 1 97.12 274 ARG A O 1
ATOM 2164 N N . THR A 1 275 ? 8.438 12.297 5.211 1 98 275 THR A N 1
ATOM 2165 C CA . THR A 1 275 ? 7.281 11.523 4.773 1 98 275 THR A CA 1
ATOM 2166 C C . THR A 1 275 ? 6.23 12.438 4.141 1 98 275 THR A C 1
ATOM 2168 O O . THR A 1 275 ? 5.938 13.508 4.664 1 98 275 THR A O 1
ATOM 2171 N N . GLN A 1 276 ? 5.758 12.016 3.039 1 98.69 276 GLN A N 1
ATOM 2172 C CA . GLN A 1 276 ? 4.668 12.703 2.359 1 98.69 276 GLN A CA 1
ATOM 2173 C C . GLN A 1 276 ? 3.428 11.82 2.27 1 98.69 276 GLN A C 1
ATOM 2175 O O . GLN A 1 276 ? 3.521 10.641 1.931 1 98.69 276 GLN A O 1
ATOM 2180 N N . THR A 1 277 ? 2.268 12.398 2.609 1 98.88 277 THR A N 1
ATOM 2181 C CA . THR A 1 277 ? 1.019 11.648 2.609 1 98.88 277 THR A CA 1
ATOM 2182 C C . THR A 1 277 ? -0.051 12.375 1.801 1 98.88 277 THR A C 1
ATOM 2184 O O . THR A 1 277 ? -0.184 13.594 1.896 1 98.88 277 THR A O 1
ATOM 2187 N N . ILE A 1 278 ? -0.773 11.648 0.996 1 98.88 278 ILE A N 1
ATOM 2188 C CA . ILE A 1 278 ? -1.946 12.141 0.283 1 98.88 278 ILE A CA 1
ATOM 2189 C C . ILE A 1 278 ? -3.152 11.266 0.604 1 98.88 278 ILE A C 1
ATOM 2191 O O . ILE A 1 278 ? -3.055 10.031 0.59 1 98.88 278 ILE A O 1
ATOM 2195 N N . ILE A 1 279 ? -4.258 11.867 0.969 1 98.81 279 ILE A N 1
ATOM 2196 C CA . ILE A 1 279 ? -5.527 11.172 1.179 1 98.81 279 ILE A CA 1
ATOM 2197 C C . ILE A 1 279 ? -6.57 11.711 0.201 1 98.81 279 ILE A C 1
ATOM 2199 O O . ILE A 1 279 ? -6.812 12.914 0.143 1 98.81 279 ILE A O 1
ATOM 2203 N N . LEU A 1 280 ? -7.109 10.836 -0.579 1 98.31 280 LEU A N 1
ATOM 2204 C CA . LEU A 1 280 ? -8.125 11.172 -1.568 1 98.31 280 LEU A CA 1
ATOM 2205 C C . LEU A 1 280 ? -9.398 10.367 -1.332 1 98.31 280 LEU A C 1
ATOM 2207 O O . LEU A 1 280 ? -9.352 9.141 -1.212 1 98.31 280 LEU A O 1
ATOM 2211 N N . LEU A 1 281 ? -10.523 11.07 -1.223 1 97.88 281 LEU A N 1
ATOM 2212 C CA . LEU A 1 281 ? -11.844 10.445 -1.192 1 97.88 281 LEU A CA 1
ATOM 2213 C C . LEU A 1 281 ? -12.641 10.789 -2.451 1 97.88 281 LEU A C 1
ATOM 2215 O O . LEU A 1 281 ? -12.828 11.961 -2.771 1 97.88 281 LEU A O 1
ATOM 2219 N N . ASP A 1 282 ? -13.047 9.773 -3.139 1 96.12 282 ASP A N 1
ATOM 2220 C CA . ASP A 1 282 ? -13.82 10.078 -4.34 1 96.12 282 ASP A CA 1
ATOM 2221 C C . ASP A 1 282 ? -15.32 10.07 -4.039 1 96.12 282 ASP A C 1
ATOM 2223 O O . ASP A 1 282 ? -15.734 9.789 -2.914 1 96.12 282 ASP A O 1
ATOM 2227 N N . LYS A 1 283 ? -16.156 10.414 -4.996 1 94.06 283 LYS A N 1
ATOM 2228 C CA . LYS A 1 283 ? -17.578 10.633 -4.82 1 94.06 283 LYS A CA 1
ATOM 2229 C C . LYS A 1 283 ? -18.312 9.32 -4.551 1 94.06 283 LYS A C 1
ATOM 2231 O O . LYS A 1 283 ? -19.484 9.32 -4.156 1 94.06 283 LYS A O 1
ATOM 2236 N N . LEU A 1 284 ? -17.656 8.195 -4.781 1 92.12 284 LEU A N 1
ATOM 2237 C CA . LEU A 1 284 ? -18.281 6.891 -4.559 1 92.12 284 LEU A CA 1
ATOM 2238 C C . LEU A 1 284 ? -17.922 6.352 -3.176 1 92.12 284 LEU A C 1
ATOM 2240 O O . LEU A 1 284 ? -18.375 5.262 -2.799 1 92.12 284 LEU A O 1
ATOM 2244 N N . GLY A 1 285 ? -17.109 7.051 -2.414 1 94.88 285 GLY A N 1
ATOM 2245 C CA . GLY A 1 285 ? -16.766 6.648 -1.062 1 94.88 285 GLY A CA 1
ATOM 2246 C C . GLY A 1 285 ? -15.453 5.883 -0.991 1 94.88 285 GLY A C 1
ATOM 2247 O O . GLY A 1 285 ? -15.094 5.363 0.067 1 94.88 285 GLY A O 1
ATOM 2248 N N . ASN A 1 286 ? -14.758 5.758 -2.111 1 95.56 286 ASN A N 1
ATOM 2249 C CA . ASN A 1 286 ? -13.453 5.109 -2.098 1 95.56 286 ASN A CA 1
ATOM 2250 C C . ASN A 1 286 ? -12.375 6.035 -1.543 1 95.56 286 ASN A C 1
ATOM 2252 O O . ASN A 1 286 ? -12.094 7.086 -2.119 1 95.56 286 ASN A O 1
ATOM 2256 N N . LEU A 1 287 ? -11.828 5.633 -0.439 1 97.94 287 LEU A N 1
ATOM 2257 C CA . LEU A 1 287 ? -10.719 6.371 0.154 1 97.94 287 LEU A CA 1
ATOM 2258 C C . LEU A 1 287 ? -9.383 5.785 -0.284 1 97.94 287 LEU A C 1
ATOM 2260 O O . LEU A 1 287 ? -9.203 4.566 -0.268 1 97.94 287 LEU A O 1
ATOM 2264 N N . ASN A 1 288 ? -8.477 6.633 -0.772 1 98.44 288 ASN A N 1
ATOM 2265 C CA . ASN A 1 288 ? -7.117 6.277 -1.155 1 98.44 288 ASN A CA 1
ATOM 2266 C C . ASN A 1 288 ? -6.086 6.992 -0.288 1 98.44 288 ASN A C 1
ATOM 2268 O O . ASN A 1 288 ? -6.07 8.227 -0.22 1 98.44 288 ASN A O 1
ATOM 2272 N N . TYR A 1 289 ? -5.309 6.23 0.412 1 98.75 289 TYR A N 1
ATOM 2273 C CA . TYR A 1 289 ? -4.223 6.707 1.265 1 98.75 289 TYR A CA 1
ATOM 2274 C C . TYR A 1 289 ? -2.867 6.43 0.627 1 98.75 289 TYR A C 1
ATOM 2276 O O . TYR A 1 289 ? -2.492 5.27 0.428 1 98.75 289 TYR A O 1
ATOM 2284 N N . TYR A 1 290 ? -2.125 7.492 0.294 1 98.69 290 TYR A N 1
ATOM 2285 C CA . TYR A 1 290 ? -0.791 7.375 -0.283 1 98.69 290 TYR A CA 1
ATOM 2286 C C . TYR A 1 290 ? 0.276 7.805 0.717 1 98.69 290 TYR A C 1
ATOM 2288 O O . TYR A 1 290 ? 0.1 8.789 1.437 1 98.69 290 TYR A O 1
ATOM 2296 N N . GLU A 1 291 ? 1.385 7.082 0.728 1 98.5 291 GLU A N 1
ATOM 2297 C CA . GLU A 1 291 ? 2.529 7.449 1.557 1 98.5 291 GLU A CA 1
ATOM 2298 C C . GLU A 1 291 ? 3.84 7.266 0.799 1 98.5 291 GLU A C 1
ATOM 2300 O O . GLU A 1 291 ? 4.062 6.227 0.173 1 98.5 291 GLU A O 1
ATOM 2305 N N . ARG A 1 292 ? 4.699 8.305 0.816 1 97.5 292 ARG A N 1
ATOM 2306 C CA . ARG A 1 292 ? 6.078 8.258 0.348 1 97.5 292 ARG A CA 1
ATOM 2307 C C . ARG A 1 292 ? 7.051 8.609 1.473 1 97.5 292 ARG A C 1
ATOM 2309 O O . ARG A 1 292 ? 6.965 9.688 2.064 1 97.5 292 ARG A O 1
ATOM 2316 N N . ASN A 1 293 ? 7.875 7.672 1.773 1 94.56 293 ASN A N 1
ATOM 2317 C CA . ASN A 1 293 ? 8.961 7.961 2.701 1 94.56 293 ASN A CA 1
ATOM 2318 C C . ASN A 1 293 ? 10.25 8.328 1.964 1 94.56 293 ASN A C 1
ATOM 2320 O O . ASN A 1 293 ? 10.828 7.488 1.271 1 94.56 293 ASN A O 1
ATOM 2324 N N . LEU A 1 294 ? 10.695 9.5 2.164 1 96.44 294 LEU A N 1
ATOM 2325 C CA . LEU A 1 294 ? 11.844 10.016 1.424 1 96.44 294 LEU A CA 1
ATOM 2326 C C . LEU A 1 294 ? 13.148 9.641 2.123 1 96.44 294 LEU A C 1
ATOM 2328 O O . LEU A 1 294 ? 14.172 9.445 1.468 1 96.44 294 LEU A O 1
ATOM 2332 N N . HIS A 1 295 ? 13.078 9.641 3.461 1 94.56 295 HIS A N 1
ATOM 2333 C CA . HIS A 1 295 ? 14.266 9.359 4.258 1 94.56 295 HIS A CA 1
ATOM 2334 C C . HIS A 1 295 ? 13.969 8.336 5.352 1 94.56 295 HIS A C 1
ATOM 2336 O O . HIS A 1 295 ? 13.047 8.523 6.145 1 94.56 295 HIS A O 1
ATOM 2342 N N . SER A 1 296 ? 14.797 7.266 5.352 1 89.12 296 SER A N 1
ATOM 2343 C CA . SER A 1 296 ? 14.672 6.25 6.391 1 89.12 296 SER A CA 1
ATOM 2344 C C . SER A 1 296 ? 15.961 6.105 7.188 1 89.12 296 SER A C 1
ATOM 2346 O O . SER A 1 296 ? 16.047 5.293 8.109 1 89.12 296 SER A O 1
ATOM 2348 N N . SER A 1 297 ? 17 6.848 6.863 1 91.44 297 SER A N 1
ATOM 2349 C CA . SER A 1 297 ? 18.281 6.883 7.559 1 91.44 297 SER A CA 1
ATOM 2350 C C . SER A 1 297 ? 18.797 8.312 7.695 1 91.44 297 SER A C 1
ATOM 2352 O O . SER A 1 297 ? 18.344 9.211 6.988 1 91.44 297 SER A O 1
ATOM 2354 N N . ASP A 1 298 ? 19.734 8.461 8.586 1 94.62 298 ASP A N 1
ATOM 2355 C CA . ASP A 1 298 ? 20.203 9.797 8.914 1 94.62 298 ASP A CA 1
ATOM 2356 C C . ASP A 1 298 ? 21.297 10.242 7.945 1 94.62 298 ASP A C 1
ATOM 2358 O O . ASP A 1 298 ? 22.422 10.562 8.367 1 94.62 298 ASP A O 1
ATOM 2362 N N . VAL A 1 299 ? 20.984 10.219 6.707 1 94.69 299 VAL A N 1
ATOM 2363 C CA . VAL A 1 299 ? 21.828 10.711 5.629 1 94.69 299 VAL A CA 1
ATOM 2364 C C . VAL A 1 299 ? 21.031 11.648 4.723 1 94.69 299 VAL A C 1
ATOM 2366 O O . VAL A 1 299 ? 19.812 11.562 4.664 1 94.69 299 VAL A O 1
ATOM 2369 N N . PRO A 1 300 ? 21.641 12.594 4.039 1 95.06 300 PRO A N 1
ATOM 2370 C CA . PRO A 1 300 ? 20.922 13.594 3.264 1 95.06 300 PRO A CA 1
ATOM 2371 C C . PRO A 1 300 ? 20.344 13.031 1.962 1 95.06 300 PRO A C 1
ATOM 2373 O O . PRO A 1 300 ? 19.469 13.648 1.352 1 95.06 300 PRO A O 1
ATOM 2376 N N . LYS A 1 301 ? 20.875 11.891 1.52 1 93.81 301 LYS A N 1
ATOM 2377 C CA . LYS A 1 301 ? 20.406 11.305 0.265 1 93.81 301 LYS A CA 1
ATOM 2378 C C . LYS A 1 301 ? 19.031 10.68 0.428 1 93.81 301 LYS A C 1
ATOM 2380 O O . LYS A 1 301 ? 18.766 9.969 1.403 1 93.81 301 LYS A O 1
ATOM 2385 N N . VAL A 1 302 ? 18.172 10.945 -0.512 1 93.38 302 VAL A N 1
ATOM 2386 C CA . VAL A 1 302 ? 16.844 10.344 -0.533 1 93.38 302 VAL A CA 1
ATOM 2387 C C . VAL A 1 302 ? 16.953 8.828 -0.7 1 93.38 302 VAL A C 1
ATOM 2389 O O . VAL A 1 302 ? 17.812 8.344 -1.445 1 93.38 302 VAL A O 1
ATOM 2392 N N . ASP A 1 303 ? 16.062 8.141 -0.057 1 90.5 303 ASP A N 1
ATOM 2393 C CA . ASP A 1 303 ? 16.031 6.688 -0.199 1 90.5 303 ASP A CA 1
ATOM 2394 C C . ASP A 1 303 ? 15.867 6.285 -1.662 1 90.5 303 ASP A C 1
ATOM 2396 O O . ASP A 1 303 ? 15.102 6.902 -2.4 1 90.5 303 ASP A O 1
ATOM 2400 N N . LYS A 1 304 ? 16.578 5.16 -2.062 1 88.31 304 LYS A N 1
ATOM 2401 C CA . LYS A 1 304 ? 16.453 4.602 -3.406 1 88.31 304 LYS A CA 1
ATOM 2402 C C . LYS A 1 304 ? 16.172 3.105 -3.357 1 88.31 304 LYS A C 1
ATOM 2404 O O . LYS A 1 304 ? 16.844 2.359 -2.652 1 88.31 304 LYS A O 1
ATOM 2409 N N . PRO A 1 305 ? 15.219 2.664 -4.133 1 90.25 305 PRO A N 1
ATOM 2410 C CA . PRO A 1 305 ? 14.234 3.492 -4.844 1 90.25 305 PRO A CA 1
ATOM 2411 C C . PRO A 1 305 ? 13.234 4.16 -3.9 1 90.25 305 PRO A C 1
ATOM 2413 O O . PRO A 1 305 ? 13.008 3.672 -2.793 1 90.25 305 PRO A O 1
ATOM 2416 N N . VAL A 1 306 ? 12.664 5.281 -4.371 1 91.31 306 VAL A N 1
ATOM 2417 C CA . VAL A 1 306 ? 11.523 5.844 -3.658 1 91.31 306 VAL A CA 1
ATOM 2418 C C . VAL A 1 306 ? 10.312 4.926 -3.818 1 91.31 306 VAL A C 1
ATOM 2420 O O . VAL A 1 306 ? 9.953 4.555 -4.938 1 91.31 306 VAL A O 1
ATOM 2423 N N . ILE A 1 307 ? 9.773 4.574 -2.754 1 93.19 307 ILE A N 1
ATOM 2424 C CA . ILE A 1 307 ? 8.617 3.678 -2.75 1 93.19 307 ILE A CA 1
ATOM 2425 C C . ILE A 1 307 ? 7.352 4.469 -2.438 1 93.19 307 ILE A C 1
ATOM 2427 O O . ILE A 1 307 ? 7.348 5.324 -1.545 1 93.19 307 ILE A O 1
ATOM 2431 N N . THR A 1 308 ? 6.312 4.238 -3.209 1 95.06 308 THR A N 1
ATOM 2432 C CA . THR A 1 308 ? 4.984 4.75 -2.895 1 95.06 308 THR A CA 1
ATOM 2433 C C . THR A 1 308 ? 4.047 3.617 -2.492 1 95.06 308 THR A C 1
ATOM 2435 O O . THR A 1 308 ? 3.906 2.633 -3.221 1 95.06 308 THR A O 1
ATOM 2438 N N . SER A 1 309 ? 3.479 3.766 -1.357 1 96.69 309 SER A N 1
ATOM 2439 C CA . SER A 1 309 ? 2.449 2.84 -0.894 1 96.69 309 SER A CA 1
ATOM 2440 C C . SER A 1 309 ? 1.058 3.447 -1.026 1 96.69 309 SER A C 1
ATOM 2442 O O . SER A 1 309 ? 0.848 4.613 -0.685 1 96.69 309 SER A O 1
ATOM 2444 N N . ARG A 1 310 ? 0.156 2.656 -1.572 1 97.56 310 ARG A N 1
ATOM 2445 C CA . ARG A 1 310 ? -1.241 3.062 -1.678 1 97.56 310 ARG A CA 1
ATOM 2446 C C . ARG A 1 310 ? -2.16 2.041 -1.017 1 97.56 310 ARG A C 1
ATOM 2448 O O . ARG A 1 310 ? -2.033 0.838 -1.256 1 97.56 310 ARG A O 1
ATOM 2455 N N . TYR A 1 311 ? -3.047 2.502 -0.21 1 97.5 311 TYR A N 1
ATOM 2456 C CA . TYR A 1 311 ? -4.117 1.697 0.368 1 97.5 311 TYR A CA 1
ATOM 2457 C C . TYR A 1 311 ? -5.484 2.232 -0.043 1 97.5 311 TYR A C 1
ATOM 2459 O O . TYR A 1 311 ? -5.738 3.436 0.043 1 97.5 311 TYR A O 1
ATOM 2467 N N . SER A 1 312 ? -6.348 1.4 -0.476 1 96.5 312 SER A N 1
ATOM 2468 C CA . SER A 1 312 ? -7.672 1.839 -0.908 1 96.5 312 SER A CA 1
ATOM 2469 C C . SER A 1 312 ? -8.766 0.954 -0.323 1 96.5 312 SER A C 1
ATOM 2471 O O . SER A 1 312 ? -8.609 -0.267 -0.244 1 96.5 312 SER A O 1
ATOM 2473 N N . PHE A 1 313 ? -9.844 1.532 0.076 1 95.5 313 PHE A N 1
ATOM 2474 C CA . PHE A 1 313 ? -11.047 0.875 0.583 1 95.5 313 PHE A CA 1
ATOM 2475 C C . PHE A 1 313 ? -12.25 1.797 0.482 1 95.5 313 PHE A C 1
ATOM 2477 O O . PHE A 1 313 ? -12.102 3.004 0.277 1 95.5 313 PHE A O 1
ATOM 2484 N N . ASN A 1 314 ? -13.461 1.225 0.568 1 95.06 314 ASN A N 1
ATOM 2485 C CA . ASN A 1 314 ? -14.688 2.012 0.585 1 95.06 314 ASN A CA 1
ATOM 2486 C C . ASN A 1 314 ? -15.172 2.264 2.012 1 95.06 314 ASN A C 1
ATOM 2488 O O . ASN A 1 314 ? -15.297 1.329 2.805 1 95.06 314 ASN A O 1
ATOM 2492 N N . ILE A 1 315 ? -15.422 3.494 2.336 1 93.88 315 ILE A N 1
ATOM 2493 C CA . ILE A 1 315 ? -15.688 3.852 3.725 1 93.88 315 ILE A CA 1
ATOM 2494 C C . ILE A 1 315 ? -17.141 3.545 4.062 1 93.88 315 ILE A C 1
ATOM 2496 O O . ILE A 1 315 ? -17.547 3.619 5.227 1 93.88 315 ILE A O 1
ATOM 2500 N N . TYR A 1 316 ? -18.047 3.146 3.098 1 89.12 316 TYR A N 1
ATOM 2501 C CA . TYR A 1 316 ? -19.438 2.838 3.34 1 89.12 316 TYR A CA 1
ATOM 2502 C C . TYR A 1 316 ? -19.688 1.335 3.297 1 89.12 316 TYR A C 1
ATOM 2504 O O . TYR A 1 316 ? -20.797 0.869 3.602 1 89.12 316 TYR A O 1
ATOM 2512 N N . ARG A 1 317 ? -18.781 0.586 2.74 1 69.19 317 ARG A N 1
ATOM 2513 C CA . ARG A 1 317 ? -19.016 -0.842 2.545 1 69.19 317 ARG A CA 1
ATOM 2514 C C . ARG A 1 317 ? -18.469 -1.647 3.721 1 69.19 317 ARG A C 1
ATOM 2516 O O . ARG A 1 317 ? -17.5 -2.387 3.574 1 69.19 317 ARG A O 1
ATOM 2523 N N . ASN A 1 318 ? -18.906 -1.282 4.992 1 61.38 318 ASN A N 1
ATOM 2524 C CA . ASN A 1 318 ? -18.516 -2.049 6.172 1 61.38 318 ASN A CA 1
ATOM 2525 C C . ASN A 1 318 ? -19.406 -3.277 6.352 1 61.38 318 ASN A C 1
ATOM 2527 O O . ASN A 1 318 ? -20.562 -3.277 5.941 1 61.38 318 ASN A O 1
ATOM 2531 N N . MET B 1 1 ? -5.113 -24.859 -3.451 1 82.56 1 MET B N 1
ATOM 2532 C CA . MET B 1 1 ? -4.488 -25.078 -4.75 1 82.56 1 MET B CA 1
ATOM 2533 C C . MET B 1 1 ? -4.438 -23.781 -5.555 1 82.56 1 MET B C 1
ATOM 2535 O O . MET B 1 1 ? -5.328 -23.516 -6.359 1 82.56 1 MET B O 1
ATOM 2539 N N . CYS B 1 2 ? -3.426 -23.094 -5.566 1 96 2 CYS B N 1
ATOM 2540 C CA . CYS B 1 2 ? -3.1 -21.766 -6.047 1 96 2 CYS B CA 1
ATOM 2541 C C . CYS B 1 2 ? -2.955 -21.75 -7.562 1 96 2 CYS B C 1
ATOM 2543 O O . CYS B 1 2 ? -2.982 -22.797 -8.203 1 96 2 CYS B O 1
ATOM 2545 N N . ILE B 1 3 ? -3.029 -20.656 -8.109 1 98 3 ILE B N 1
ATOM 2546 C CA . ILE B 1 3 ? -2.828 -20.469 -9.539 1 98 3 ILE B CA 1
ATOM 2547 C C . ILE B 1 3 ? -2.047 -19.188 -9.797 1 98 3 ILE B C 1
ATOM 2549 O O . ILE B 1 3 ? -2.215 -18.203 -9.078 1 98 3 ILE B O 1
ATOM 2553 N N . THR B 1 4 ? -1.208 -19.219 -10.766 1 98.56 4 THR B N 1
ATOM 2554 C CA . THR B 1 4 ? -0.483 -18.062 -11.258 1 98.56 4 THR B CA 1
ATOM 2555 C C . THR B 1 4 ? -0.504 -18.016 -12.789 1 98.56 4 THR B C 1
ATOM 2557 O O . THR B 1 4 ? -0.276 -19.031 -13.445 1 98.56 4 THR B O 1
ATOM 2560 N N . ILE B 1 5 ? -0.846 -16.891 -13.32 1 98.75 5 ILE B N 1
ATOM 2561 C CA . ILE B 1 5 ? -0.824 -16.656 -14.758 1 98.75 5 ILE B CA 1
ATOM 2562 C C . ILE B 1 5 ? -0.029 -15.383 -15.055 1 98.75 5 ILE B C 1
ATOM 2564 O O . ILE B 1 5 ? -0.197 -14.359 -14.375 1 98.75 5 ILE B O 1
ATOM 2568 N N . ALA B 1 6 ? 0.832 -15.43 -16.047 1 98.62 6 ALA B N 1
ATOM 2569 C CA . ALA B 1 6 ? 1.643 -14.266 -16.422 1 98.62 6 ALA B CA 1
ATOM 2570 C C . ALA B 1 6 ? 1.679 -14.078 -17.922 1 98.62 6 ALA B C 1
ATOM 2572 O O . ALA B 1 6 ? 1.508 -15.039 -18.688 1 98.62 6 ALA B O 1
ATOM 2573 N N . THR B 1 7 ? 1.853 -12.875 -18.375 1 98.44 7 THR B N 1
ATOM 2574 C CA . THR B 1 7 ? 1.968 -12.602 -19.812 1 98.44 7 THR B CA 1
ATOM 2575 C C . THR B 1 7 ? 3.012 -11.516 -20.062 1 98.44 7 THR B C 1
ATOM 2577 O O . THR B 1 7 ? 3.262 -10.672 -19.203 1 98.44 7 THR B O 1
ATOM 2580 N N . THR B 1 8 ? 3.623 -11.609 -21.188 1 97.25 8 THR B N 1
ATOM 2581 C CA . THR B 1 8 ? 4.555 -10.594 -21.688 1 97.25 8 THR B CA 1
ATOM 2582 C C . THR B 1 8 ? 4.043 -9.977 -22.984 1 97.25 8 THR B C 1
ATOM 2584 O O . THR B 1 8 ? 4.816 -9.391 -23.734 1 97.25 8 THR B O 1
ATOM 2587 N N . SER B 1 9 ? 2.74 -10.102 -23.203 1 96.06 9 SER B N 1
ATOM 2588 C CA . SER B 1 9 ? 2.203 -9.781 -24.516 1 96.06 9 SER B CA 1
ATOM 2589 C C . SER B 1 9 ? 1.655 -8.359 -24.562 1 96.06 9 SER B C 1
ATOM 2591 O O . SER B 1 9 ? 1.301 -7.859 -25.641 1 96.06 9 SER B O 1
ATOM 2593 N N . HIS B 1 10 ? 1.54 -7.695 -23.453 1 96.88 10 HIS B N 1
ATOM 2594 C CA . HIS B 1 10 ? 0.981 -6.348 -23.438 1 96.88 10 HIS B CA 1
ATOM 2595 C C . HIS B 1 10 ? 2.023 -5.316 -23.859 1 96.88 10 HIS B C 1
ATOM 2597 O O . HIS B 1 10 ? 3.121 -5.273 -23.297 1 96.88 10 HIS B O 1
ATOM 2603 N N . PRO B 1 11 ? 1.76 -4.453 -24.781 1 94.81 11 PRO B N 1
ATOM 2604 C CA . PRO B 1 11 ? 2.756 -3.508 -25.297 1 94.81 11 PRO B CA 1
ATOM 2605 C C . PRO B 1 11 ? 3.188 -2.482 -24.25 1 94.81 11 PRO B C 1
ATOM 2607 O O . PRO B 1 11 ? 4.355 -2.084 -24.203 1 94.81 11 PRO B O 1
ATOM 2610 N N . ASP B 1 12 ? 2.297 -2.035 -23.375 1 95.38 12 ASP B N 1
ATOM 2611 C CA . ASP B 1 12 ? 2.605 -0.989 -22.406 1 95.38 12 ASP B CA 1
ATOM 2612 C C . ASP B 1 12 ? 3.025 -1.591 -21.062 1 95.38 12 ASP B C 1
ATOM 2614 O O . ASP B 1 12 ? 3.574 -0.893 -20.203 1 95.38 12 ASP B O 1
ATOM 2618 N N . TYR B 1 13 ? 2.738 -2.818 -20.875 1 96.81 13 TYR B N 1
ATOM 2619 C CA . TYR B 1 13 ? 3.119 -3.57 -19.688 1 96.81 13 TYR B CA 1
ATOM 2620 C C . TYR B 1 13 ? 3.859 -4.848 -20.062 1 96.81 13 TYR B C 1
ATOM 2622 O O . TYR B 1 13 ? 3.264 -5.926 -20.109 1 96.81 13 TYR B O 1
ATOM 2630 N N . PRO B 1 14 ? 5.156 -4.738 -20.203 1 96.38 14 PRO B N 1
ATOM 2631 C CA . PRO B 1 14 ? 5.957 -5.871 -20.672 1 96.38 14 PRO B CA 1
ATOM 2632 C C . PRO B 1 14 ? 5.789 -7.113 -19.797 1 96.38 14 PRO B C 1
ATOM 2634 O O . PRO B 1 14 ? 6.094 -8.227 -20.234 1 96.38 14 PRO B O 1
ATOM 2637 N N . PHE B 1 15 ? 5.312 -6.895 -18.578 1 97.94 15 PHE B N 1
ATOM 2638 C CA . PHE B 1 15 ? 5.078 -8.047 -17.719 1 97.94 15 PHE B CA 1
ATOM 2639 C C . PHE B 1 15 ? 3.842 -7.836 -16.844 1 97.94 15 PHE B C 1
ATOM 2641 O O . PHE B 1 15 ? 3.713 -6.809 -16.188 1 97.94 15 PHE B O 1
ATOM 2648 N N . ILE B 1 16 ? 2.918 -8.789 -16.812 1 98.75 16 ILE B N 1
ATOM 2649 C CA . ILE B 1 16 ? 1.73 -8.852 -15.961 1 98.75 16 ILE B CA 1
ATOM 2650 C C . ILE B 1 16 ? 1.624 -10.234 -15.32 1 98.75 16 ILE B C 1
ATOM 2652 O O . ILE B 1 16 ? 1.721 -11.25 -16.016 1 98.75 16 ILE B O 1
ATOM 2656 N N . LEU B 1 17 ? 1.491 -10.32 -14.016 1 98.88 17 LEU B N 1
ATOM 2657 C CA . LEU B 1 17 ? 1.308 -11.586 -13.32 1 98.88 17 LEU B CA 1
ATOM 2658 C C . LEU B 1 17 ? 0.118 -11.516 -12.367 1 98.88 17 LEU B C 1
ATOM 2660 O O . LEU B 1 17 ? -0.055 -10.523 -11.656 1 98.88 17 LEU B O 1
ATOM 2664 N N . LEU B 1 18 ? -0.736 -12.5 -12.406 1 98.88 18 LEU B N 1
ATOM 2665 C CA . LEU B 1 18 ? -1.886 -12.688 -11.531 1 98.88 18 LEU B CA 1
ATOM 2666 C C . LEU B 1 18 ? -1.732 -13.961 -10.703 1 98.88 18 LEU B C 1
ATOM 2668 O O . LEU B 1 18 ? -1.342 -15.008 -11.227 1 98.88 18 LEU B O 1
ATOM 2672 N N . SER B 1 19 ? -2.1 -13.875 -9.414 1 98.88 19 SER B N 1
ATOM 2673 C CA . SER B 1 19 ? -1.948 -15.062 -8.578 1 98.88 19 SER B CA 1
ATOM 2674 C C . SER B 1 19 ? -3.043 -15.133 -7.52 1 98.88 19 SER B C 1
ATOM 2676 O O . SER B 1 19 ? -3.367 -14.133 -6.883 1 98.88 19 SER B O 1
ATOM 2678 N N . ASN B 1 20 ? -3.709 -16.266 -7.383 1 98.75 20 ASN B N 1
ATOM 2679 C CA . ASN B 1 20 ? -4.555 -16.609 -6.242 1 98.75 20 ASN B CA 1
ATOM 2680 C C . ASN B 1 20 ? -3.836 -17.547 -5.273 1 98.75 20 ASN B C 1
ATOM 2682 O O . ASN B 1 20 ? -3.254 -18.547 -5.688 1 98.75 20 ASN B O 1
ATOM 2686 N N . ARG B 1 21 ? -3.848 -17.219 -4.086 1 98 21 ARG B N 1
ATOM 2687 C CA . ARG B 1 21 ? -3.486 -18.172 -3.045 1 98 21 ARG B CA 1
ATOM 2688 C C . ARG B 1 21 ? -4.73 -18.797 -2.424 1 98 21 ARG B C 1
ATOM 2690 O O . ARG B 1 21 ? -5.551 -18.109 -1.826 1 98 21 ARG B O 1
ATOM 2697 N N . ASP B 1 22 ? -4.902 -20.078 -2.641 1 97.12 22 ASP B N 1
ATOM 2698 C CA . ASP B 1 22 ? -5.957 -20.859 -2.008 1 97.12 22 ASP B CA 1
ATOM 2699 C C . ASP B 1 22 ? -5.434 -21.594 -0.771 1 97.12 22 ASP B C 1
ATOM 2701 O O . ASP B 1 22 ? -4.469 -22.359 -0.855 1 97.12 22 ASP B O 1
ATOM 2705 N N . GLU B 1 23 ? -6.082 -21.328 0.344 1 95.69 23 GLU B N 1
ATOM 2706 C CA . GLU B 1 23 ? -5.582 -21.828 1.62 1 95.69 23 GLU B CA 1
ATOM 2707 C C . GLU B 1 23 ? -6.68 -21.844 2.678 1 95.69 23 GLU B C 1
ATOM 2709 O O . GLU B 1 23 ? -7.723 -21.203 2.506 1 95.69 23 GLU B O 1
ATOM 2714 N N . PHE B 1 24 ? -6.43 -22.641 3.727 1 95.25 24 PHE B N 1
ATOM 2715 C CA . PHE B 1 24 ? -7.305 -22.547 4.887 1 95.25 24 PHE B CA 1
ATOM 2716 C C . PHE B 1 24 ? -7.305 -21.141 5.453 1 95.25 24 PHE B C 1
ATOM 2718 O O . PHE B 1 24 ? -6.246 -20.531 5.613 1 95.25 24 PHE B O 1
ATOM 2725 N N . PHE B 1 25 ? -8.492 -20.625 5.793 1 96 25 PHE B N 1
ATOM 2726 C CA . PHE B 1 25 ? -8.633 -19.25 6.227 1 96 25 PHE B CA 1
ATOM 2727 C C . PHE B 1 25 ? -8 -19.047 7.598 1 96 25 PHE B C 1
ATOM 2729 O O . PHE B 1 25 ? -7.551 -17.938 7.926 1 96 25 PHE B O 1
ATOM 2736 N N . LYS B 1 26 ? -7.887 -20.109 8.344 1 94.81 26 LYS B N 1
ATOM 2737 C CA . LYS B 1 26 ? -7.32 -20.062 9.688 1 94.81 26 LYS B CA 1
ATOM 2738 C C . LYS B 1 26 ? -5.801 -19.906 9.641 1 94.81 26 LYS B C 1
ATOM 2740 O O . LYS B 1 26 ? -5.176 -19.547 10.641 1 94.81 26 LYS B O 1
ATOM 2745 N N . ARG B 1 27 ? -5.164 -20.219 8.555 1 94.88 27 ARG B N 1
ATOM 2746 C CA . ARG B 1 27 ? -3.707 -20.234 8.461 1 94.88 27 ARG B CA 1
ATOM 2747 C C . ARG B 1 27 ? -3.117 -18.844 8.688 1 94.88 27 ARG B C 1
ATOM 2749 O O . ARG B 1 27 ? -3.434 -17.906 7.953 1 94.88 27 ARG B O 1
ATOM 2756 N N . PRO B 1 28 ? -2.311 -18.656 9.625 1 95 28 PRO B N 1
ATOM 2757 C CA . PRO B 1 28 ? -1.764 -17.328 9.906 1 95 28 PRO B CA 1
ATOM 2758 C C . PRO B 1 28 ? -0.898 -16.797 8.766 1 95 28 PRO B C 1
ATOM 2760 O O . PRO B 1 28 ? 0.003 -17.484 8.297 1 95 28 PRO B O 1
ATOM 2763 N N . THR B 1 29 ? -1.148 -15.57 8.352 1 95.5 29 THR B N 1
ATOM 2764 C CA . THR B 1 29 ? -0.506 -14.953 7.191 1 95.5 29 THR B CA 1
ATOM 2765 C C . THR B 1 29 ? -0.26 -13.469 7.438 1 95.5 29 THR B C 1
ATOM 2767 O O . THR B 1 29 ? -1.112 -12.773 7.996 1 95.5 29 THR B O 1
ATOM 2770 N N . LYS B 1 30 ? 0.885 -13.023 7.086 1 95.31 30 LYS B N 1
ATOM 2771 C CA . LYS B 1 30 ? 1.186 -11.594 7.102 1 95.31 30 LYS B CA 1
ATOM 2772 C C . LYS B 1 30 ? 1.091 -10.992 5.703 1 95.31 30 LYS B C 1
ATOM 2774 O O . LYS B 1 30 ? 1.643 -11.547 4.746 1 95.31 30 LYS B O 1
ATOM 2779 N N . PRO B 1 31 ? 0.386 -9.852 5.582 1 95.75 31 PRO B N 1
ATOM 2780 C CA . PRO B 1 31 ? 0.328 -9.195 4.273 1 95.75 31 PRO B CA 1
ATOM 2781 C C . PRO B 1 31 ? 1.7 -8.742 3.777 1 95.75 31 PRO B C 1
ATOM 2783 O O . PRO B 1 31 ? 2.66 -8.703 4.555 1 95.75 31 PRO B O 1
ATOM 2786 N N . ALA B 1 32 ? 1.797 -8.422 2.535 1 97.31 32 ALA B N 1
ATOM 2787 C CA . ALA B 1 32 ? 3.053 -7.996 1.92 1 97.31 32 ALA B CA 1
ATOM 2788 C C . ALA B 1 32 ? 3.615 -6.762 2.617 1 97.31 32 ALA B C 1
ATOM 2790 O O . ALA B 1 32 ? 2.877 -5.824 2.924 1 97.31 32 ALA B O 1
ATOM 2791 N N . GLN B 1 33 ? 4.867 -6.836 2.881 1 94.38 33 GLN B N 1
ATOM 2792 C CA . GLN B 1 33 ? 5.617 -5.723 3.455 1 94.38 33 GLN B CA 1
ATOM 2793 C C . GLN B 1 33 ? 7.059 -5.719 2.959 1 94.38 33 GLN B C 1
ATOM 2795 O O . GLN B 1 33 ? 7.59 -6.762 2.574 1 94.38 33 GLN B O 1
ATOM 2800 N N . PHE B 1 34 ? 7.602 -4.547 2.945 1 94.31 34 PHE B N 1
ATOM 2801 C CA . PHE B 1 34 ? 9.008 -4.441 2.582 1 94.31 34 PHE B CA 1
ATOM 2802 C C . PHE B 1 34 ? 9.898 -4.883 3.736 1 94.31 34 PHE B C 1
ATOM 2804 O O . PHE B 1 34 ? 9.625 -4.57 4.895 1 94.31 34 PHE B O 1
ATOM 2811 N N . ARG B 1 35 ? 10.883 -5.613 3.443 1 92.69 35 ARG B N 1
ATOM 2812 C CA . ARG B 1 35 ? 11.969 -5.969 4.352 1 92.69 35 ARG B CA 1
ATOM 2813 C C . ARG B 1 35 ? 13.328 -5.715 3.705 1 92.69 35 ARG B C 1
ATOM 2815 O O . ARG B 1 35 ? 13.516 -5.984 2.516 1 92.69 35 ARG B O 1
ATOM 2822 N N . SER B 1 36 ? 14.227 -5.27 4.453 1 91.25 36 SER B N 1
ATOM 2823 C CA . SER B 1 36 ? 15.547 -4.969 3.914 1 91.25 36 SER B CA 1
ATOM 2824 C C . SER B 1 36 ? 16.359 -6.246 3.688 1 91.25 36 SER B C 1
ATOM 2826 O O . SER B 1 36 ? 16.422 -7.109 4.562 1 91.25 36 SER B O 1
ATOM 2828 N N . ILE B 1 37 ? 16.938 -6.363 2.529 1 89.62 37 ILE B N 1
ATOM 2829 C CA . ILE B 1 37 ? 17.906 -7.41 2.236 1 89.62 37 ILE B CA 1
ATOM 2830 C C . ILE B 1 37 ? 19.312 -6.918 2.578 1 89.62 37 ILE B C 1
ATOM 2832 O O . ILE B 1 37 ? 20.078 -7.625 3.238 1 89.62 37 ILE B O 1
ATOM 2836 N N . ASN B 1 38 ? 19.578 -5.777 2.152 1 85.31 38 ASN B N 1
ATOM 2837 C CA . ASN B 1 38 ? 20.797 -5.023 2.414 1 85.31 38 ASN B CA 1
ATOM 2838 C C . ASN B 1 38 ? 20.562 -3.52 2.34 1 85.31 38 ASN B C 1
ATOM 2840 O O . ASN B 1 38 ? 19.406 -3.066 2.424 1 85.31 38 ASN B O 1
ATOM 2844 N N . ASN B 1 39 ? 21.547 -2.783 2.268 1 77.38 39 ASN B N 1
ATOM 2845 C CA . ASN B 1 39 ? 21.438 -1.332 2.363 1 77.38 39 ASN B CA 1
ATOM 2846 C C . ASN B 1 39 ? 20.703 -0.75 1.161 1 77.38 39 ASN B C 1
ATOM 2848 O O . ASN B 1 39 ? 20.094 0.323 1.255 1 77.38 39 ASN B O 1
ATOM 2852 N N . ASN B 1 40 ? 20.656 -1.51 0.06 1 81.19 40 ASN B N 1
ATOM 2853 C CA . ASN B 1 40 ? 20.156 -0.884 -1.163 1 81.19 40 ASN B CA 1
ATOM 2854 C C . ASN B 1 40 ? 19.016 -1.686 -1.782 1 81.19 40 ASN B C 1
ATOM 2856 O O . ASN B 1 40 ? 18.531 -1.345 -2.861 1 81.19 40 ASN B O 1
ATOM 2860 N N . GLU B 1 41 ? 18.734 -2.697 -1.168 1 90 41 GLU B N 1
ATOM 2861 C CA . GLU B 1 41 ? 17.75 -3.574 -1.785 1 90 41 GLU B CA 1
ATOM 2862 C C . GLU B 1 41 ? 16.734 -4.074 -0.756 1 90 41 GLU B C 1
ATOM 2864 O O . GLU B 1 41 ? 17.109 -4.402 0.374 1 90 41 GLU B O 1
ATOM 2869 N N . LYS B 1 42 ? 15.477 -4.094 -1.14 1 95 42 LYS B N 1
ATOM 2870 C CA . LYS B 1 42 ? 14.406 -4.609 -0.29 1 95 42 LYS B CA 1
ATOM 2871 C C . LYS B 1 42 ? 13.625 -5.707 -0.999 1 95 42 LYS B C 1
ATOM 2873 O O . LYS B 1 42 ? 13.617 -5.777 -2.229 1 95 42 LYS B O 1
ATOM 2878 N N . VAL B 1 43 ? 13.078 -6.57 -0.221 1 96.94 43 VAL B N 1
ATOM 2879 C CA . VAL B 1 43 ? 12.141 -7.582 -0.707 1 96.94 43 VAL B CA 1
ATOM 2880 C C . VAL B 1 43 ? 10.719 -7.215 -0.284 1 96.94 43 VAL B C 1
ATOM 2882 O O . VAL B 1 43 ? 10.5 -6.734 0.831 1 96.94 43 VAL B O 1
ATOM 2885 N N . LEU B 1 44 ? 9.812 -7.258 -1.165 1 98.19 44 LEU B N 1
ATOM 2886 C CA . LEU B 1 44 ? 8.383 -7.129 -0.904 1 98.19 44 LEU B CA 1
ATOM 2887 C C . LEU B 1 44 ? 7.684 -8.477 -1.047 1 98.19 44 LEU B C 1
ATOM 2889 O O . LEU B 1 44 ? 7.645 -9.047 -2.139 1 98.19 44 LEU B O 1
ATOM 2893 N N . ALA B 1 45 ? 7.16 -8.984 0.045 1 98.25 45 ALA B N 1
ATOM 2894 C CA . ALA B 1 45 ? 6.508 -10.289 0.023 1 98.25 45 ALA B CA 1
ATOM 2895 C C . ALA B 1 45 ? 5.578 -10.461 1.221 1 98.25 45 ALA B C 1
ATOM 2897 O O . ALA B 1 45 ? 5.855 -9.953 2.309 1 98.25 45 ALA B O 1
ATOM 2898 N N . PRO B 1 46 ? 4.414 -11.109 1.012 1 97.75 46 PRO B N 1
ATOM 2899 C CA . PRO B 1 46 ? 3.693 -11.641 2.174 1 97.75 46 PRO B CA 1
ATOM 2900 C C . PRO B 1 46 ? 4.402 -12.82 2.824 1 97.75 46 PRO B C 1
ATOM 2902 O O . PRO B 1 46 ? 5.336 -13.383 2.242 1 97.75 46 PRO B O 1
ATOM 2905 N N . LEU B 1 47 ? 3.943 -13.18 4.043 1 96.56 47 LEU B N 1
ATOM 2906 C CA . LEU B 1 47 ? 4.609 -14.273 4.734 1 96.56 47 LEU B CA 1
ATOM 2907 C C . LEU B 1 47 ? 3.594 -15.289 5.242 1 96.56 47 LEU B C 1
ATOM 2909 O O . LEU B 1 47 ? 2.521 -14.914 5.723 1 96.56 47 LEU B O 1
ATOM 2913 N N . ASP B 1 48 ? 3.928 -16.516 5.027 1 95.5 48 ASP B N 1
ATOM 2914 C CA . ASP B 1 48 ? 3.234 -17.625 5.695 1 95.5 48 ASP B CA 1
ATOM 2915 C C . ASP B 1 48 ? 3.791 -17.844 7.098 1 95.5 48 ASP B C 1
ATOM 2917 O O . ASP B 1 48 ? 4.941 -18.266 7.258 1 95.5 48 ASP B O 1
ATOM 2921 N N . LEU B 1 49 ? 2.943 -17.672 8.102 1 94 49 LEU B N 1
ATOM 2922 C CA . LEU B 1 49 ? 3.424 -17.672 9.477 1 94 49 LEU B CA 1
ATOM 2923 C C . LEU B 1 49 ? 3.176 -19.031 10.133 1 94 49 LEU B C 1
ATOM 2925 O O . LEU B 1 49 ? 3.4 -19.203 11.336 1 94 49 LEU B O 1
ATOM 2929 N N . ALA B 1 50 ? 2.66 -19.969 9.375 1 90.81 50 ALA B N 1
ATOM 2930 C CA . ALA B 1 50 ? 2.258 -21.25 9.945 1 90.81 50 ALA B CA 1
ATOM 2931 C C . ALA B 1 50 ? 3.473 -22.047 10.422 1 90.81 50 ALA B C 1
ATOM 2933 O O . ALA B 1 50 ? 3.369 -22.844 11.344 1 90.81 50 ALA B O 1
ATOM 2934 N N . ARG B 1 51 ? 4.613 -21.828 9.758 1 86.69 51 ARG B N 1
ATOM 2935 C CA . ARG B 1 51 ? 5.844 -22.516 10.148 1 86.69 51 ARG B CA 1
ATOM 2936 C C . ARG B 1 51 ? 6.887 -21.516 10.648 1 86.69 51 ARG B C 1
ATOM 2938 O O . ARG B 1 51 ? 6.809 -20.328 10.344 1 86.69 51 ARG B O 1
ATOM 2945 N N . PRO B 1 52 ? 7.805 -21.984 11.359 1 86.19 52 PRO B N 1
ATOM 2946 C CA . PRO B 1 52 ? 8.789 -21.094 11.977 1 86.19 52 PRO B CA 1
ATOM 2947 C C . PRO B 1 52 ? 9.617 -20.328 10.945 1 86.19 52 PRO B C 1
ATOM 2949 O O . PRO B 1 52 ? 10.07 -19.219 11.211 1 86.19 52 PRO B O 1
ATOM 2952 N N . GLU B 1 53 ? 9.805 -20.922 9.82 1 86.12 53 GLU B N 1
ATOM 2953 C CA . GLU B 1 53 ? 10.648 -20.297 8.812 1 86.12 53 GLU B CA 1
ATOM 2954 C C . GLU B 1 53 ? 9.969 -19.062 8.211 1 86.12 53 GLU B C 1
ATOM 2956 O O . GLU B 1 53 ? 10.625 -18.219 7.598 1 86.12 53 GLU B O 1
ATOM 2961 N N . HIS B 1 54 ? 8.664 -18.953 8.336 1 92.38 54 HIS B N 1
ATOM 2962 C CA . HIS B 1 54 ? 7.895 -17.844 7.797 1 92.38 54 HIS B CA 1
ATOM 2963 C C . HIS B 1 54 ? 8.219 -17.594 6.328 1 92.38 54 HIS B C 1
ATOM 2965 O O . HIS B 1 54 ? 8.586 -16.484 5.941 1 92.38 54 HIS B O 1
ATOM 2971 N N . GLY B 1 55 ? 7.977 -18.547 5.48 1 93.88 55 GLY B N 1
ATOM 2972 C CA . GLY B 1 55 ? 8.234 -18.469 4.051 1 93.88 55 GLY B CA 1
ATOM 2973 C C . GLY B 1 55 ? 7.215 -17.625 3.309 1 93.88 55 GLY B C 1
ATOM 2974 O O . GLY B 1 55 ? 6.418 -16.922 3.926 1 93.88 55 GLY B O 1
ATOM 2975 N N . THR B 1 56 ? 7.363 -17.578 2.049 1 97.19 56 THR B N 1
ATOM 2976 C CA . THR B 1 56 ? 6.43 -16.859 1.189 1 97.19 56 THR B CA 1
ATOM 2977 C C . THR B 1 56 ? 6.078 -17.688 -0.042 1 97.19 56 THR B C 1
ATOM 2979 O O . THR B 1 56 ? 6.609 -18.781 -0.229 1 97.19 56 THR B O 1
ATOM 2982 N N . TRP B 1 57 ? 5.043 -17.312 -0.793 1 97.44 57 TRP B N 1
ATOM 2983 C CA . TRP B 1 57 ? 4.66 -17.984 -2.027 1 97.44 57 TRP B CA 1
ATOM 2984 C C . TRP B 1 57 ? 4.848 -17.062 -3.232 1 97.44 57 TRP B C 1
ATOM 2986 O O . TRP B 1 57 ? 4.754 -17.516 -4.379 1 97.44 57 TRP B O 1
ATOM 2996 N N . ILE B 1 58 ? 5.098 -15.82 -2.9 1 98.62 58 ILE B N 1
ATOM 2997 C CA . ILE B 1 58 ? 5.238 -14.828 -3.965 1 98.62 58 ILE B CA 1
ATOM 2998 C C . ILE B 1 58 ? 6.008 -13.617 -3.445 1 98.62 58 ILE B C 1
ATOM 3000 O O . ILE B 1 58 ? 5.84 -13.211 -2.293 1 98.62 58 ILE B O 1
ATOM 3004 N N . GLY B 1 59 ? 6.863 -13.023 -4.285 1 98.56 59 GLY B N 1
ATOM 3005 C CA . GLY B 1 59 ? 7.562 -11.812 -3.879 1 98.56 59 GLY B CA 1
ATOM 3006 C C . GLY B 1 59 ? 8.375 -11.188 -4.996 1 98.56 59 GLY B C 1
ATOM 3007 O O . GLY B 1 59 ? 8.547 -11.789 -6.059 1 98.56 59 GLY B O 1
ATOM 3008 N N . VAL B 1 60 ? 8.82 -9.984 -4.754 1 98.56 60 VAL B N 1
ATOM 3009 C CA . VAL B 1 60 ? 9.664 -9.234 -5.672 1 98.56 60 VAL B CA 1
ATOM 3010 C C . VAL B 1 60 ? 10.719 -8.453 -4.883 1 98.56 60 VAL B C 1
ATOM 3012 O O . VAL B 1 60 ? 10.562 -8.227 -3.682 1 98.56 60 VAL B O 1
ATOM 3015 N N . THR B 1 61 ? 11.766 -8.133 -5.543 1 97 61 THR B N 1
ATOM 3016 C CA . THR B 1 61 ? 12.742 -7.223 -4.957 1 97 61 THR B CA 1
ATOM 3017 C C . THR B 1 61 ? 12.711 -5.871 -5.668 1 97 61 THR B C 1
ATOM 3019 O O . THR B 1 61 ? 12.211 -5.762 -6.789 1 97 61 THR B O 1
ATOM 3022 N N . THR B 1 62 ? 13.242 -4.863 -5.008 1 95.62 62 THR B N 1
ATOM 3023 C CA . THR B 1 62 ? 13.281 -3.523 -5.586 1 95.62 62 THR B CA 1
ATOM 3024 C C . THR B 1 62 ? 14.227 -3.48 -6.781 1 95.62 62 THR B C 1
ATOM 3026 O O . THR B 1 62 ? 14.203 -2.531 -7.566 1 95.62 62 THR B O 1
ATOM 3029 N N . SER B 1 63 ? 15.047 -4.535 -6.957 1 93.75 63 SER B N 1
ATOM 3030 C CA . SER B 1 63 ? 15.953 -4.609 -8.094 1 93.75 63 SER B CA 1
ATOM 3031 C C . SER B 1 63 ? 15.336 -5.402 -9.242 1 93.75 63 SER B C 1
ATOM 3033 O O . SER B 1 63 ? 15.969 -5.586 -10.289 1 93.75 63 SER B O 1
ATOM 3035 N N . GLY B 1 64 ? 14.156 -6.012 -8.992 1 95.19 64 GLY B N 1
ATOM 3036 C CA . GLY B 1 64 ? 13.438 -6.582 -10.125 1 95.19 64 GLY B CA 1
ATOM 3037 C C . GLY B 1 64 ? 13.398 -8.102 -10.094 1 95.19 64 GLY B C 1
ATOM 3038 O O . GLY B 1 64 ? 12.922 -8.727 -11.039 1 95.19 64 GLY B O 1
ATOM 3039 N N . LYS B 1 65 ? 13.898 -8.719 -9.062 1 97 65 LYS B N 1
ATOM 3040 C CA . LYS B 1 65 ? 13.727 -10.164 -8.945 1 97 65 LYS B CA 1
ATOM 3041 C C . LYS B 1 65 ? 12.281 -10.523 -8.617 1 97 65 LYS B C 1
ATOM 3043 O O . LYS B 1 65 ? 11.602 -9.789 -7.891 1 97 65 LYS B O 1
ATOM 3048 N N . ILE B 1 66 ? 11.844 -11.672 -9.125 1 98.5 66 ILE B N 1
ATOM 3049 C CA . ILE B 1 66 ? 10.516 -12.18 -8.836 1 98.5 66 ILE B CA 1
ATOM 3050 C C . ILE B 1 66 ? 10.586 -13.68 -8.547 1 98.5 66 ILE B C 1
ATOM 3052 O O . ILE B 1 66 ? 11.406 -14.391 -9.141 1 98.5 66 ILE B O 1
ATOM 3056 N N . ALA B 1 67 ? 9.773 -14.156 -7.633 1 98.38 67 ALA B N 1
ATOM 3057 C CA . ALA B 1 67 ? 9.625 -15.578 -7.332 1 98.38 67 ALA B CA 1
ATOM 3058 C C . ALA B 1 67 ? 8.188 -15.914 -6.949 1 98.38 67 ALA B C 1
ATOM 3060 O O . ALA B 1 67 ? 7.586 -15.234 -6.117 1 98.38 67 ALA B O 1
ATOM 3061 N N . VAL B 1 68 ? 7.621 -16.906 -7.578 1 98.38 68 VAL B N 1
ATOM 3062 C CA . VAL B 1 68 ? 6.262 -17.375 -7.309 1 98.38 68 VAL B CA 1
ATOM 3063 C C . VAL B 1 68 ? 6.242 -18.891 -7.184 1 98.38 68 VAL B C 1
ATOM 3065 O O . VAL B 1 68 ? 6.715 -19.594 -8.07 1 98.38 68 VAL B O 1
ATOM 3068 N N . LEU B 1 69 ? 5.648 -19.344 -6.125 1 96.44 69 LEU B N 1
ATOM 3069 C CA . LEU B 1 69 ? 5.656 -20.766 -5.785 1 96.44 69 LEU B CA 1
ATOM 3070 C C . LEU B 1 69 ? 4.242 -21.328 -5.789 1 96.44 69 LEU B C 1
ATOM 3072 O O . LEU B 1 69 ? 3.32 -20.719 -5.25 1 96.44 69 LEU B O 1
ATOM 3076 N N . VAL B 1 70 ? 4.047 -22.406 -6.512 1 95.06 70 VAL B N 1
ATOM 3077 C CA . VAL B 1 70 ? 2.828 -23.188 -6.363 1 95.06 70 VAL B CA 1
ATOM 3078 C C . VAL B 1 70 ? 3.186 -24.609 -5.938 1 95.06 70 VAL B C 1
ATOM 3080 O O . VAL B 1 70 ? 4.195 -25.172 -6.375 1 95.06 70 VAL B O 1
ATOM 3083 N N . ASN B 1 71 ? 2.355 -25.172 -5.074 1 88.94 71 ASN B N 1
ATOM 3084 C CA . ASN B 1 71 ? 2.6 -26.531 -4.609 1 88.94 71 ASN B CA 1
ATOM 3085 C C . ASN B 1 71 ? 2.172 -27.562 -5.648 1 88.94 71 ASN B C 1
ATOM 3087 O O . ASN B 1 71 ? 1.418 -27.25 -6.57 1 88.94 71 ASN B O 1
ATOM 3091 N N . TYR B 1 72 ? 2.809 -28.734 -5.516 1 83.25 72 TYR B N 1
ATOM 3092 C CA . TYR B 1 72 ? 2.371 -29.859 -6.328 1 83.25 72 TYR B CA 1
ATOM 3093 C C . TYR B 1 72 ? 1.486 -30.812 -5.523 1 83.25 72 TYR B C 1
ATOM 3095 O O . TYR B 1 72 ? 1.84 -31.203 -4.406 1 83.25 72 TYR B O 1
ATOM 3103 N N . ARG B 1 73 ? 0.312 -31.047 -5.984 1 77.5 73 ARG B N 1
ATOM 3104 C CA . ARG B 1 73 ? -0.588 -31.969 -5.301 1 77.5 73 ARG B CA 1
ATOM 3105 C C . ARG B 1 73 ? -0.494 -33.375 -5.898 1 77.5 73 ARG B C 1
ATOM 3107 O O . ARG B 1 73 ? -0.798 -33.562 -7.078 1 77.5 73 ARG B O 1
ATOM 3114 N N . ASP B 1 74 ? 0.164 -34.25 -5.008 1 64.06 74 ASP B N 1
ATOM 3115 C CA . ASP B 1 74 ? 0.193 -35.656 -5.418 1 64.06 74 ASP B CA 1
ATOM 3116 C C . ASP B 1 74 ? -1.161 -36.344 -5.188 1 64.06 74 ASP B C 1
ATOM 3118 O O . ASP B 1 74 ? -1.763 -36.188 -4.125 1 64.06 74 ASP B O 1
ATOM 3122 N N . MET B 1 75 ? -2.051 -36.594 -6.246 1 54.09 75 MET B N 1
ATOM 3123 C CA . MET B 1 75 ? -3.344 -37.25 -6.082 1 54.09 75 MET B CA 1
ATOM 3124 C C . MET B 1 75 ? -3.227 -38.469 -5.156 1 54.09 75 MET B C 1
ATOM 3126 O O . MET B 1 75 ? -4.223 -38.906 -4.582 1 54.09 75 MET B O 1
ATOM 3130 N N . ASP B 1 76 ? -2.25 -39.219 -5.34 1 48.72 76 ASP B N 1
ATOM 3131 C CA . ASP B 1 76 ? -2.184 -40.5 -4.625 1 48.72 76 ASP B CA 1
ATOM 3132 C C . ASP B 1 76 ? -1.749 -40.281 -3.178 1 48.72 76 ASP B C 1
ATOM 3134 O O . ASP B 1 76 ? -1.882 -41.188 -2.35 1 48.72 76 ASP B O 1
ATOM 3138 N N . THR B 1 77 ? -0.831 -39.375 -2.838 1 46.97 77 THR B N 1
ATOM 3139 C CA . THR B 1 77 ? -0.077 -39.562 -1.605 1 46.97 77 THR B CA 1
ATOM 3140 C C . THR B 1 77 ? -0.371 -38.469 -0.602 1 46.97 77 THR B C 1
ATOM 3142 O O . THR B 1 77 ? -0.755 -37.344 -0.988 1 46.97 77 THR B O 1
ATOM 3145 N N . GLU B 1 78 ? -0.732 -38.844 0.744 1 44.69 78 GLU B N 1
ATOM 3146 C CA . GLU B 1 78 ? -0.713 -38.094 1.995 1 44.69 78 GLU B CA 1
ATOM 3147 C C . GLU B 1 78 ? 0.338 -36.969 1.96 1 44.69 78 GLU B C 1
ATOM 3149 O O . GLU B 1 78 ? 1.527 -37.25 1.785 1 44.69 78 GLU B O 1
ATOM 3154 N N . SER B 1 79 ? 0.103 -36.031 1.356 1 48.84 79 SER B N 1
ATOM 3155 C CA . SER B 1 79 ? 1.014 -34.875 1.42 1 48.84 79 SER B CA 1
ATOM 3156 C C . SER B 1 79 ? 1.652 -34.781 2.799 1 48.84 79 SER B C 1
ATOM 3158 O O . SER B 1 79 ? 0.968 -34.469 3.783 1 48.84 79 SER B O 1
ATOM 3160 N N . THR B 1 80 ? 2.533 -35.688 3.137 1 45.72 80 THR B N 1
ATOM 3161 C CA . THR B 1 80 ? 3.338 -35.656 4.352 1 45.72 80 THR B CA 1
ATOM 3162 C C . THR B 1 80 ? 3.986 -34.312 4.547 1 45.72 80 THR B C 1
ATOM 3164 O O . THR B 1 80 ? 4.543 -33.719 3.602 1 45.72 80 THR B O 1
ATOM 3167 N N . MET B 1 81 ? 3.496 -33.656 5.496 1 53.88 81 MET B N 1
ATOM 3168 C CA . MET B 1 81 ? 4.281 -32.531 5.98 1 53.88 81 MET B CA 1
ATOM 3169 C C . MET B 1 81 ? 5.773 -32.812 5.906 1 53.88 81 MET B C 1
ATOM 3171 O O . MET B 1 81 ? 6.258 -33.75 6.551 1 53.88 81 MET B O 1
ATOM 3175 N N . LYS B 1 82 ? 6.312 -32.375 4.711 1 61.66 82 LYS B N 1
ATOM 3176 C CA . LYS B 1 82 ? 7.762 -32.562 4.629 1 61.66 82 LYS B CA 1
ATOM 3177 C C . LYS B 1 82 ? 8.484 -31.609 5.586 1 61.66 82 LYS B C 1
ATOM 3179 O O . LYS B 1 82 ? 7.883 -30.656 6.098 1 61.66 82 LYS B O 1
ATOM 3184 N N . GLN B 1 83 ? 9.617 -31.953 5.898 1 60 83 GLN B N 1
ATOM 3185 C CA . GLN B 1 83 ? 10.453 -31.312 6.906 1 60 83 GLN B CA 1
ATOM 3186 C C . GLN B 1 83 ? 10.695 -29.844 6.559 1 60 83 GLN B C 1
ATOM 3188 O O . GLN B 1 83 ? 10.641 -28.969 7.434 1 60 83 GLN B O 1
ATOM 3193 N N . VAL B 1 84 ? 10.844 -29.719 5.211 1 68.44 84 VAL B N 1
ATOM 3194 C CA . VAL B 1 84 ? 11.195 -28.344 4.836 1 68.44 84 VAL B CA 1
ATOM 3195 C C . VAL B 1 84 ? 10.023 -27.703 4.113 1 68.44 84 VAL B C 1
ATOM 3197 O O . VAL B 1 84 ? 9.438 -28.281 3.201 1 68.44 84 VAL B O 1
ATOM 3200 N N . SER B 1 85 ? 9.766 -26.531 4.625 1 82 85 SER B N 1
ATOM 3201 C CA . SER B 1 85 ? 8.68 -25.766 4.02 1 82 85 SER B CA 1
ATOM 3202 C C . SER B 1 85 ? 9.055 -25.281 2.623 1 82 85 SER B C 1
ATOM 3204 O O . SER B 1 85 ? 10.172 -24.812 2.404 1 82 85 SER B O 1
ATOM 3206 N N . ARG B 1 86 ? 8.18 -25.453 1.727 1 85.06 86 ARG B N 1
ATOM 3207 C CA . ARG B 1 86 ? 8.375 -24.984 0.354 1 85.06 86 ARG B CA 1
ATOM 3208 C C . ARG B 1 86 ? 8.531 -23.469 0.299 1 85.06 86 ARG B C 1
ATOM 3210 O O . ARG B 1 86 ? 9.211 -22.953 -0.581 1 85.06 86 ARG B O 1
ATOM 3217 N N . GLY B 1 87 ? 7.953 -22.766 1.229 1 89.94 87 GLY B N 1
ATOM 3218 C CA . GLY B 1 87 ? 7.906 -21.312 1.23 1 89.94 87 GLY B CA 1
ATOM 3219 C C . GLY B 1 87 ? 9.266 -20.672 1.459 1 89.94 87 GLY B C 1
ATOM 3220 O O . GLY B 1 87 ? 9.43 -19.453 1.259 1 89.94 87 GLY B O 1
ATOM 3221 N N . VAL B 1 88 ? 10.219 -21.453 1.793 1 90.19 88 VAL B N 1
ATOM 3222 C CA . VAL B 1 88 ? 11.562 -20.938 2.02 1 90.19 88 VAL B CA 1
ATOM 3223 C C . VAL B 1 88 ? 12.25 -20.688 0.68 1 90.19 88 VAL B C 1
ATOM 3225 O O . VAL B 1 88 ? 13.141 -19.844 0.582 1 90.19 88 VAL B O 1
ATOM 3228 N N . LEU B 1 89 ? 11.828 -21.344 -0.309 1 91.94 89 LEU B N 1
ATOM 3229 C CA . LEU B 1 89 ? 12.5 -21.344 -1.603 1 91.94 89 LEU B CA 1
ATOM 3230 C C . LEU B 1 89 ? 12.414 -19.969 -2.25 1 91.94 89 LEU B C 1
ATOM 3232 O O . LEU B 1 89 ? 13.43 -19.375 -2.619 1 91.94 89 LEU B O 1
ATOM 3236 N N . PRO B 1 90 ? 11.211 -19.438 -2.385 1 95.94 90 PRO B N 1
ATOM 3237 C CA . PRO B 1 90 ? 11.148 -18.109 -3.006 1 95.94 90 PRO B CA 1
ATOM 3238 C C . PRO B 1 90 ? 11.93 -17.047 -2.227 1 95.94 90 PRO B C 1
ATOM 3240 O O . PRO B 1 90 ? 12.594 -16.203 -2.826 1 95.94 90 PRO B O 1
ATOM 3243 N N . LEU B 1 91 ? 11.852 -17.109 -0.961 1 94.06 91 LEU B N 1
ATOM 3244 C CA . LEU B 1 91 ? 12.586 -16.141 -0.152 1 94.06 91 LEU B CA 1
ATOM 3245 C C . LEU B 1 91 ? 14.094 -16.312 -0.339 1 94.06 91 LEU B C 1
ATOM 3247 O O . LEU B 1 91 ? 14.82 -15.312 -0.447 1 94.06 91 LEU B O 1
ATOM 3251 N N . SER B 1 92 ? 14.516 -17.562 -0.346 1 92.94 92 SER B N 1
ATOM 3252 C CA . SER B 1 92 ? 15.938 -17.844 -0.557 1 92.94 92 SER B CA 1
ATOM 3253 C C . SER B 1 92 ? 16.422 -17.266 -1.876 1 92.94 92 SER B C 1
ATOM 3255 O O . SER B 1 92 ? 17.531 -16.703 -1.944 1 92.94 92 SER B O 1
ATOM 3257 N N . TYR B 1 93 ? 15.672 -17.375 -2.859 1 95.19 93 TYR B N 1
ATOM 3258 C CA . TYR B 1 93 ? 16.062 -16.828 -4.156 1 95.19 93 TYR B CA 1
ATOM 3259 C C . TYR B 1 93 ? 16.078 -15.305 -4.121 1 95.19 93 TYR B C 1
ATOM 3261 O O . TYR B 1 93 ? 17.047 -14.68 -4.578 1 95.19 93 TYR B O 1
ATOM 3269 N N . LEU B 1 94 ? 15.023 -14.688 -3.611 1 96.81 94 LEU B N 1
ATOM 3270 C CA . LEU B 1 94 ? 14.859 -13.242 -3.617 1 96.81 94 LEU B CA 1
ATOM 3271 C C . LEU B 1 94 ? 15.992 -12.562 -2.852 1 96.81 94 LEU B C 1
ATOM 3273 O O . LEU B 1 94 ? 16.422 -11.461 -3.213 1 96.81 94 LEU B O 1
ATOM 3277 N N . GLU B 1 95 ? 16.453 -13.211 -1.9 1 93.75 95 GLU B N 1
ATOM 3278 C CA . GLU B 1 95 ? 17.453 -12.609 -1.031 1 93.75 95 GLU B CA 1
ATOM 3279 C C . GLU B 1 95 ? 18.859 -12.984 -1.479 1 93.75 95 GLU B C 1
ATOM 3281 O O . GLU B 1 95 ? 19.844 -12.477 -0.937 1 93.75 95 GLU B O 1
ATOM 3286 N N . ALA B 1 96 ? 18.953 -13.812 -2.418 1 91.81 96 ALA B N 1
ATOM 3287 C CA . ALA B 1 96 ? 20.266 -14.289 -2.875 1 91.81 96 ALA B CA 1
ATOM 3288 C C . ALA B 1 96 ? 20.953 -13.242 -3.74 1 91.81 96 ALA B C 1
ATOM 3290 O O . ALA B 1 96 ? 20.297 -12.5 -4.473 1 91.81 96 ALA B O 1
ATOM 3291 N N . THR B 1 97 ? 22.203 -13.219 -3.676 1 87.31 97 THR B N 1
ATOM 3292 C CA . THR B 1 97 ? 23 -12.352 -4.531 1 87.31 97 THR B CA 1
ATOM 3293 C C . THR B 1 97 ? 23.562 -13.125 -5.727 1 87.31 97 THR B C 1
ATOM 3295 O O . THR B 1 97 ? 24.062 -12.523 -6.68 1 87.31 97 THR B O 1
ATOM 3298 N N . LYS B 1 98 ? 23.344 -14.383 -5.734 1 86.69 98 LYS B N 1
ATOM 3299 C CA . LYS B 1 98 ? 23.812 -15.258 -6.805 1 86.69 98 LYS B CA 1
ATOM 3300 C C . LYS B 1 98 ? 23 -15.055 -8.078 1 86.69 98 LYS B C 1
ATOM 3302 O O . LYS B 1 98 ? 21.859 -14.586 -8.023 1 86.69 98 LYS B O 1
ATOM 3307 N N . SER B 1 99 ? 23.625 -15.398 -9.172 1 89.31 99 SER B N 1
ATOM 3308 C CA . SER B 1 99 ? 22.859 -15.469 -10.414 1 89.31 99 SER B CA 1
ATOM 3309 C C . SER B 1 99 ? 21.797 -16.562 -10.359 1 89.31 99 SER B C 1
ATOM 3311 O O . SER B 1 99 ? 21.844 -17.422 -9.477 1 89.31 99 SER B O 1
ATOM 3313 N N . ASP B 1 100 ? 20.875 -16.531 -11.289 1 90.5 100 ASP B N 1
ATOM 3314 C CA . ASP B 1 100 ? 19.812 -17.516 -11.336 1 90.5 100 ASP B CA 1
ATOM 3315 C C . ASP B 1 100 ? 20.375 -18.938 -11.43 1 90.5 100 ASP B C 1
ATOM 3317 O O . ASP B 1 100 ? 19.938 -19.828 -10.695 1 90.5 100 ASP B O 1
ATOM 3321 N N . ASP B 1 101 ? 21.344 -19.078 -12.289 1 87.62 101 ASP B N 1
ATOM 3322 C CA . ASP B 1 101 ? 21.938 -20.391 -12.5 1 87.62 101 ASP B CA 1
ATOM 3323 C C . ASP B 1 101 ? 22.719 -20.844 -11.273 1 87.62 101 ASP B C 1
ATOM 3325 O O . ASP B 1 101 ? 22.641 -22.016 -10.875 1 87.62 101 ASP B O 1
ATOM 3329 N N . GLU B 1 102 ? 23.5 -19.938 -10.719 1 89.12 102 GLU B N 1
ATOM 3330 C CA . GLU B 1 102 ? 24.281 -20.266 -9.523 1 89.12 102 GLU B CA 1
ATOM 3331 C C . GLU B 1 102 ? 23.359 -20.672 -8.367 1 89.12 102 GLU B C 1
ATOM 3333 O O . GLU B 1 102 ? 23.688 -21.578 -7.602 1 89.12 102 GLU B O 1
ATOM 3338 N N . TRP B 1 103 ? 22.281 -19.984 -8.305 1 90.94 103 TRP B N 1
ATOM 3339 C CA . TRP B 1 103 ? 21.344 -20.297 -7.238 1 90.94 103 TRP B CA 1
ATOM 3340 C C . TRP B 1 103 ? 20.734 -21.672 -7.441 1 90.94 103 TRP B C 1
ATOM 3342 O O . TRP B 1 103 ? 20.672 -22.484 -6.508 1 90.94 103 TRP B O 1
ATOM 3352 N N . ARG B 1 104 ? 20.328 -21.969 -8.609 1 86.5 104 ARG B N 1
ATOM 3353 C CA . ARG B 1 104 ? 19.75 -23.281 -8.938 1 86.5 104 ARG B CA 1
ATOM 3354 C C . ARG B 1 104 ? 20.734 -24.391 -8.641 1 86.5 104 ARG B C 1
ATOM 3356 O O . ARG B 1 104 ? 20.359 -25.438 -8.094 1 86.5 104 ARG B O 1
ATOM 3363 N N . ASP B 1 105 ? 21.969 -24.172 -9.016 1 83.94 105 ASP B N 1
ATOM 3364 C CA . ASP B 1 105 ? 23 -25.188 -8.891 1 83.94 105 ASP B CA 1
ATOM 3365 C C . ASP B 1 105 ? 23.344 -25.438 -7.426 1 83.94 105 ASP B C 1
ATOM 3367 O O . ASP B 1 105 ? 23.938 -26.469 -7.09 1 83.94 105 ASP B O 1
ATOM 3371 N N . SER B 1 106 ? 23.031 -24.438 -6.664 1 79.38 106 SER B N 1
ATOM 3372 C CA . SER B 1 106 ? 23.328 -24.578 -5.242 1 79.38 106 SER B CA 1
ATOM 3373 C C . SER B 1 106 ? 22.484 -25.688 -4.617 1 79.38 106 SER B C 1
ATOM 3375 O O . SER B 1 106 ? 22.828 -26.219 -3.561 1 79.38 106 SER B O 1
ATOM 3377 N N . PHE B 1 107 ? 21.391 -25.953 -5.168 1 73.12 107 PHE B N 1
ATOM 3378 C CA . PHE B 1 107 ? 20.531 -27.016 -4.656 1 73.12 107 PHE B CA 1
ATOM 3379 C C . PHE B 1 107 ? 21 -28.375 -5.172 1 73.12 107 PHE B C 1
ATOM 3381 O O . PHE B 1 107 ? 20.688 -29.406 -4.57 1 73.12 107 PHE B O 1
ATOM 3388 N N . SER B 1 108 ? 21.531 -28.453 -6.375 1 58.78 108 SER B N 1
ATOM 3389 C CA . SER B 1 108 ? 21.953 -29.719 -6.996 1 58.78 108 SER B CA 1
ATOM 3390 C C . SER B 1 108 ? 23.188 -30.281 -6.316 1 58.78 108 SER B C 1
ATOM 3392 O O . SER B 1 108 ? 23.438 -31.484 -6.352 1 58.78 108 SER B O 1
ATOM 3394 N N . THR B 1 109 ? 24.078 -29.328 -5.918 1 48.75 109 THR B N 1
ATOM 3395 C CA . THR B 1 109 ? 25.391 -29.797 -5.5 1 48.75 109 THR B CA 1
ATOM 3396 C C . THR B 1 109 ? 25.297 -30.516 -4.156 1 48.75 109 THR B C 1
ATOM 3398 O O . THR B 1 109 ? 24.828 -29.953 -3.17 1 48.75 109 THR B O 1
ATOM 3401 N N . GLU B 1 110 ? 25.047 -31.781 -4.23 1 42.22 110 GLU B N 1
ATOM 3402 C CA . GLU B 1 110 ? 25.453 -32.656 -3.127 1 42.22 110 GLU B CA 1
ATOM 3403 C C . GLU B 1 110 ? 26.641 -32.062 -2.379 1 42.22 110 GLU B C 1
ATOM 3405 O O . GLU B 1 110 ? 27.766 -32.031 -2.906 1 42.22 110 GLU B O 1
ATOM 3410 N N . VAL B 1 111 ? 26.5 -30.953 -1.785 1 36.94 111 VAL B N 1
ATOM 3411 C CA . VAL B 1 111 ? 27.688 -30.562 -1.04 1 36.94 111 VAL B CA 1
ATOM 3412 C C . VAL B 1 111 ? 28.25 -31.766 -0.286 1 36.94 111 VAL B C 1
ATOM 3414 O O . VAL B 1 111 ? 27.578 -32.344 0.573 1 36.94 111 VAL B O 1
ATOM 3417 N N . GLN B 1 112 ? 29.078 -32.375 -0.66 1 35.03 112 GLN B N 1
ATOM 3418 C CA . GLN B 1 112 ? 29.953 -33.25 0.091 1 35.03 112 GLN B CA 1
ATOM 3419 C C . GLN B 1 112 ? 30.219 -32.719 1.495 1 35.03 112 GLN B C 1
ATOM 3421 O O . GLN B 1 112 ? 30.578 -33.469 2.398 1 35.03 112 GLN B O 1
ATOM 3426 N N . ASN B 1 113 ? 30.531 -31.453 1.641 1 34.69 113 ASN B N 1
ATOM 3427 C CA . ASN B 1 113 ? 31.281 -31.047 2.828 1 34.69 113 ASN B CA 1
ATOM 3428 C C . ASN B 1 113 ? 30.375 -30.531 3.924 1 34.69 113 ASN B C 1
ATOM 3430 O O . ASN B 1 113 ? 30.781 -29.719 4.754 1 34.69 113 ASN B O 1
ATOM 3434 N N . GLY B 1 114 ? 29.188 -31.094 4.398 1 36.78 114 GLY B N 1
ATOM 3435 C CA . GLY B 1 114 ? 28.516 -31 5.68 1 36.78 114 GLY B CA 1
ATOM 3436 C C . GLY B 1 114 ? 27.547 -29.828 5.758 1 36.78 114 GLY B C 1
ATOM 3437 O O . GLY B 1 114 ? 27 -29.547 6.82 1 36.78 114 GLY B O 1
ATOM 3438 N N . ASN B 1 115 ? 27.656 -28.75 5.105 1 38.09 115 ASN B N 1
ATOM 3439 C CA . ASN B 1 115 ? 26.75 -27.641 5.375 1 38.09 115 ASN B CA 1
ATOM 3440 C C . ASN B 1 115 ? 25.359 -27.906 4.82 1 38.09 115 ASN B C 1
ATOM 3442 O O . ASN B 1 115 ? 25.219 -28.469 3.738 1 38.09 115 ASN B O 1
ATOM 3446 N N . ALA B 1 116 ? 24.25 -27.859 5.594 1 42.91 116 ALA B N 1
ATOM 3447 C CA . ALA B 1 116 ? 22.828 -28.188 5.422 1 42.91 116 ALA B CA 1
ATOM 3448 C C . ALA B 1 116 ? 22.312 -27.703 4.07 1 42.91 116 ALA B C 1
ATOM 3450 O O . ALA B 1 116 ? 22.125 -26.5 3.863 1 42.91 116 ALA B O 1
ATOM 3451 N N . THR B 1 117 ? 22.812 -28.141 2.834 1 47.66 117 THR B N 1
ATOM 3452 C CA . THR B 1 117 ? 22.219 -27.844 1.537 1 47.66 117 THR B CA 1
ATOM 3453 C C . THR B 1 117 ? 20.734 -28.203 1.525 1 47.66 117 THR B C 1
ATOM 3455 O O . THR B 1 117 ? 20.344 -29.266 2.037 1 47.66 117 THR B O 1
ATOM 3458 N N . LEU B 1 118 ? 19.891 -27.172 1.312 1 57.12 118 LEU B N 1
ATOM 3459 C CA . LEU B 1 118 ? 18.469 -27.453 1.072 1 57.12 118 LEU B CA 1
ATOM 3460 C C . LEU B 1 118 ? 18.297 -28.562 0.035 1 57.12 118 LEU B C 1
ATOM 3462 O O . LEU B 1 118 ? 18.656 -28.375 -1.133 1 57.12 118 LEU B O 1
ATOM 3466 N N . ASP B 1 119 ? 18.297 -29.844 0.463 1 66 119 ASP B N 1
ATOM 3467 C CA . ASP B 1 119 ? 18.016 -30.984 -0.404 1 66 119 ASP B CA 1
ATOM 3468 C C . ASP B 1 119 ? 16.562 -30.953 -0.899 1 66 119 ASP B C 1
ATOM 3470 O O . ASP B 1 119 ? 15.633 -31.078 -0.107 1 66 119 ASP B O 1
ATOM 3474 N N . LEU B 1 120 ? 16.391 -30.609 -2.258 1 71.38 120 LEU B N 1
ATOM 3475 C CA . LEU B 1 120 ? 15.078 -30.5 -2.879 1 71.38 120 LEU B CA 1
ATOM 3476 C C . LEU B 1 120 ? 14.25 -31.75 -2.613 1 71.38 120 LEU B C 1
ATOM 3478 O O . LEU B 1 120 ? 13.016 -31.688 -2.617 1 71.38 120 LEU B O 1
ATOM 3482 N N . LYS B 1 121 ? 14.914 -32.844 -2.232 1 70.12 121 LYS B N 1
ATOM 3483 C CA . LYS B 1 121 ? 14.211 -34.125 -1.979 1 70.12 121 LYS B CA 1
ATOM 3484 C C . LYS B 1 121 ? 13.445 -34.062 -0.66 1 70.12 121 LYS B C 1
ATOM 3486 O O . LYS B 1 121 ? 12.5 -34.812 -0.449 1 70.12 121 LYS B O 1
ATOM 3491 N N . ASN B 1 122 ? 13.812 -33.125 0.123 1 75.25 122 ASN B N 1
ATOM 3492 C CA . ASN B 1 122 ? 13.18 -33 1.429 1 75.25 122 ASN B CA 1
ATOM 3493 C C . ASN B 1 122 ? 12.078 -31.938 1.417 1 75.25 122 ASN B C 1
ATOM 3495 O O . ASN B 1 122 ? 11.492 -31.641 2.457 1 75.25 122 ASN B O 1
ATOM 3499 N N . ILE B 1 123 ? 11.891 -31.469 0.216 1 80.5 123 ILE B N 1
ATOM 3500 C CA . ILE B 1 123 ? 10.844 -30.469 0.062 1 80.5 123 ILE B CA 1
ATOM 3501 C C . ILE B 1 123 ? 9.648 -31.062 -0.666 1 80.5 123 ILE B C 1
ATOM 3503 O O . ILE B 1 123 ? 9.812 -31.859 -1.598 1 80.5 123 ILE B O 1
ATOM 3507 N N . GLY B 1 124 ? 8.492 -30.812 -0.177 1 82.5 124 GLY B N 1
ATOM 3508 C CA . GLY B 1 124 ? 7.312 -31.266 -0.89 1 82.5 124 GLY B CA 1
ATOM 3509 C C . GLY B 1 124 ? 7.273 -30.812 -2.334 1 82.5 124 GLY B C 1
ATOM 3510 O O . GLY B 1 124 ? 8.055 -29.953 -2.738 1 82.5 124 GLY B O 1
ATOM 3511 N N . GLY B 1 125 ? 6.43 -31.484 -3.125 1 88.19 125 GLY B N 1
ATOM 3512 C CA . GLY B 1 125 ? 6.324 -31.125 -4.531 1 88.19 125 GLY B CA 1
ATOM 3513 C C . GLY B 1 125 ? 6.02 -29.656 -4.758 1 88.19 125 GLY B C 1
ATOM 3514 O O . GLY B 1 125 ? 5.199 -29.078 -4.047 1 88.19 125 GLY B O 1
ATOM 3515 N N . PHE B 1 126 ? 6.719 -29.016 -5.703 1 91.25 126 PHE B N 1
ATOM 3516 C CA . PHE B 1 126 ? 6.516 -27.594 -5.973 1 91.25 126 PHE B CA 1
ATOM 3517 C C . PHE B 1 126 ? 6.906 -27.266 -7.406 1 91.25 126 PHE B C 1
ATOM 3519 O O . PHE B 1 126 ? 7.594 -28.031 -8.07 1 91.25 126 PHE B O 1
ATOM 3526 N N . THR B 1 127 ? 6.418 -26.188 -7.898 1 93.44 127 THR B N 1
ATOM 3527 C CA . THR B 1 127 ? 6.91 -25.469 -9.062 1 93.44 127 THR B CA 1
ATOM 3528 C C . THR B 1 127 ? 7.195 -24.016 -8.719 1 93.44 127 THR B C 1
ATOM 3530 O O . THR B 1 127 ? 6.352 -23.328 -8.141 1 93.44 127 THR B O 1
ATOM 3533 N N . LEU B 1 128 ? 8.406 -23.594 -9.016 1 95.69 128 LEU B N 1
ATOM 3534 C CA . LEU B 1 128 ? 8.844 -22.234 -8.734 1 95.69 128 LEU B CA 1
ATOM 3535 C C . LEU B 1 128 ? 9.141 -21.469 -10.023 1 95.69 128 LEU B C 1
ATOM 3537 O O . LEU B 1 128 ? 9.961 -21.906 -10.828 1 95.69 128 LEU B O 1
ATOM 3541 N N . LEU B 1 129 ? 8.414 -20.422 -10.273 1 97.25 129 LEU B N 1
ATOM 3542 C CA . LEU B 1 129 ? 8.734 -19.453 -11.305 1 97.25 129 LEU B CA 1
ATOM 3543 C C . LEU B 1 129 ? 9.609 -18.328 -10.742 1 97.25 129 LEU B C 1
ATOM 3545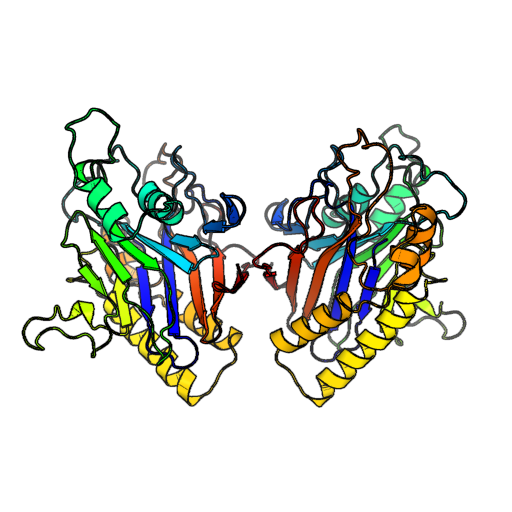 O O . LEU B 1 129 ? 9.25 -17.703 -9.75 1 97.25 129 LEU B O 1
ATOM 3549 N N . TYR B 1 130 ? 10.812 -18.109 -11.328 1 97.62 130 TYR B N 1
ATOM 3550 C CA . TYR B 1 130 ? 11.703 -17.109 -10.742 1 97.62 130 TYR B CA 1
ATOM 3551 C C . TYR B 1 130 ? 12.609 -16.5 -11.805 1 97.62 130 TYR B C 1
ATOM 3553 O O . TYR B 1 130 ? 12.773 -17.062 -12.891 1 97.62 130 TYR B O 1
ATOM 3561 N N . GLY B 1 131 ? 13.117 -15.32 -11.508 1 97.31 131 GLY B N 1
ATOM 3562 C CA . GLY B 1 131 ? 14.047 -14.633 -12.391 1 97.31 131 GLY B CA 1
ATOM 3563 C C . GLY B 1 131 ? 14.086 -13.133 -12.156 1 97.31 131 GLY B C 1
ATOM 3564 O O . GLY B 1 131 ? 13.508 -12.633 -11.188 1 97.31 131 GLY B O 1
ATOM 3565 N N . SER B 1 132 ? 14.812 -12.469 -13 1 95.5 132 SER B N 1
ATOM 3566 C CA . SER B 1 132 ? 14.922 -11.016 -12.961 1 95.5 132 SER B CA 1
ATOM 3567 C C . SER B 1 132 ? 14.102 -10.367 -14.07 1 95.5 132 SER B C 1
ATOM 3569 O O . SER B 1 132 ? 14.258 -10.703 -15.242 1 95.5 132 SER B O 1
ATOM 3571 N N . LEU B 1 133 ? 13.242 -9.5 -13.664 1 95.75 133 LEU B N 1
ATOM 3572 C CA . LEU B 1 133 ? 12.477 -8.742 -14.641 1 95.75 133 LEU B CA 1
ATOM 3573 C C . LEU B 1 133 ? 13.344 -7.676 -15.312 1 95.75 133 LEU B C 1
ATOM 3575 O O . LEU B 1 133 ? 13.781 -6.73 -14.656 1 95.75 133 LEU B O 1
ATOM 3579 N N . ARG B 1 134 ? 13.625 -7.848 -16.531 1 90.94 134 ARG B N 1
ATOM 3580 C CA . ARG B 1 134 ? 14.453 -6.918 -17.297 1 90.94 134 ARG B CA 1
ATOM 3581 C C . ARG B 1 134 ? 13.828 -6.621 -18.656 1 90.94 134 ARG B C 1
ATOM 3583 O O . ARG B 1 134 ? 13.523 -7.539 -19.422 1 90.94 134 ARG B O 1
ATOM 3590 N N . ILE B 1 135 ? 13.648 -5.383 -18.844 1 90.19 135 ILE B N 1
ATOM 3591 C CA . ILE B 1 135 ? 13.125 -4.957 -20.125 1 90.19 135 ILE B CA 1
ATOM 3592 C C . ILE B 1 135 ? 14.273 -4.852 -21.141 1 90.19 135 ILE B C 1
ATOM 3594 O O . ILE B 1 135 ? 15.266 -4.168 -20.891 1 90.19 135 ILE B O 1
ATOM 3598 N N . ARG B 1 136 ? 14.086 -5.406 -22.266 1 86.5 136 ARG B N 1
ATOM 3599 C CA . ARG B 1 136 ? 15.117 -5.375 -23.297 1 86.5 136 ARG B CA 1
ATOM 3600 C C . ARG B 1 136 ? 15.086 -4.055 -24.062 1 86.5 136 ARG B C 1
ATOM 3602 O O . ARG B 1 136 ? 14.016 -3.467 -24.25 1 86.5 136 ARG B O 1
ATOM 3609 N N . PRO B 1 137 ? 16.219 -3.486 -24.484 1 79.38 137 PRO B N 1
ATOM 3610 C CA . PRO B 1 137 ? 16.25 -2.242 -25.25 1 79.38 137 PRO B CA 1
ATOM 3611 C C . PRO B 1 137 ? 15.305 -2.262 -26.453 1 79.38 137 PRO B C 1
ATOM 3613 O O . PRO B 1 137 ? 14.688 -1.243 -26.766 1 79.38 137 PRO B O 1
ATOM 3616 N N . GLY B 1 138 ? 15.109 -3.393 -27.156 1 75.5 138 GLY B N 1
ATOM 3617 C CA . GLY B 1 138 ? 14.234 -3.5 -28.297 1 75.5 138 GLY B CA 1
ATOM 3618 C C . GLY B 1 138 ? 12.805 -3.861 -27.938 1 75.5 138 GLY B C 1
ATOM 3619 O O . GLY B 1 138 ? 11.961 -4.051 -28.812 1 75.5 138 GLY B O 1
ATOM 3620 N N . GLY B 1 139 ? 12.547 -3.807 -26.719 1 76.44 139 GLY B N 1
ATOM 3621 C CA . GLY B 1 139 ? 11.219 -4.18 -26.25 1 76.44 139 GLY B CA 1
ATOM 3622 C C . GLY B 1 139 ? 11.117 -5.637 -25.859 1 76.44 139 GLY B C 1
ATOM 3623 O O . GLY B 1 139 ? 11.883 -6.477 -26.344 1 76.44 139 GLY B O 1
ATOM 3624 N N . GLY B 1 140 ? 10.336 -5.906 -24.891 1 81.19 140 GLY B N 1
ATOM 3625 C CA . GLY B 1 140 ? 10.156 -7.277 -24.438 1 81.19 140 GLY B CA 1
ATOM 3626 C C . GLY B 1 140 ? 10.859 -7.566 -23.125 1 81.19 140 GLY B C 1
ATOM 3627 O O . GLY B 1 140 ? 11.508 -6.688 -22.547 1 81.19 140 GLY B O 1
ATOM 3628 N N . MET B 1 141 ? 10.664 -8.773 -22.641 1 90.31 141 MET B N 1
ATOM 3629 C CA . MET B 1 141 ? 11.188 -9.18 -21.344 1 90.31 141 MET B CA 1
ATOM 3630 C C . MET B 1 141 ? 12.18 -10.32 -21.484 1 90.31 141 MET B C 1
ATOM 3632 O O . MET B 1 141 ? 12.062 -11.148 -22.391 1 90.31 141 MET B O 1
ATOM 3636 N N . ASP B 1 142 ? 13.211 -10.305 -20.609 1 90.69 142 ASP B N 1
ATOM 3637 C CA . ASP B 1 142 ? 14.047 -11.492 -20.484 1 90.69 142 ASP B CA 1
ATOM 3638 C C . ASP B 1 142 ? 13.227 -12.688 -19.984 1 90.69 142 ASP B C 1
ATOM 3640 O O . ASP B 1 142 ? 12.164 -12.516 -19.391 1 90.69 142 ASP B O 1
ATOM 3644 N N . HIS B 1 143 ? 13.789 -13.875 -20.281 1 93.88 143 HIS B N 1
ATOM 3645 C CA . HIS B 1 143 ? 13.109 -15.094 -19.859 1 93.88 143 HIS B CA 1
ATOM 3646 C C . HIS B 1 143 ? 13.07 -15.203 -18.344 1 93.88 143 HIS B C 1
ATOM 3648 O O . HIS B 1 143 ? 13.852 -14.539 -17.641 1 93.88 143 HIS B O 1
ATOM 3654 N N . LEU B 1 144 ? 12.156 -15.969 -17.844 1 96.75 144 LEU B N 1
ATOM 3655 C CA . LEU B 1 144 ? 12.133 -16.438 -16.469 1 96.75 144 LEU B CA 1
ATOM 3656 C C . LEU B 1 144 ? 12.438 -17.938 -16.391 1 96.75 144 LEU B C 1
ATOM 3658 O O . LEU B 1 144 ? 12.445 -18.625 -17.422 1 96.75 144 LEU B O 1
ATOM 3662 N N . ASN B 1 145 ? 12.75 -18.391 -15.172 1 95.94 145 ASN B N 1
ATOM 3663 C CA . ASN B 1 145 ? 13.109 -19.781 -14.961 1 95.94 145 ASN B CA 1
ATOM 3664 C C . ASN B 1 145 ? 12.016 -20.547 -14.211 1 95.94 145 ASN B C 1
ATOM 3666 O O . ASN B 1 145 ? 11.25 -19.938 -13.453 1 95.94 145 ASN B O 1
ATOM 3670 N N . ILE B 1 146 ? 11.984 -21.828 -14.492 1 94.5 146 ILE B N 1
ATOM 3671 C CA . ILE B 1 146 ? 11.102 -22.734 -13.773 1 94.5 146 ILE B CA 1
ATOM 3672 C C . ILE B 1 146 ? 11.922 -23.812 -13.07 1 94.5 146 ILE B C 1
ATOM 3674 O O . ILE B 1 146 ? 12.766 -24.453 -13.688 1 94.5 146 ILE B O 1
ATOM 3678 N N . LEU B 1 147 ? 11.727 -23.969 -11.781 1 92.25 147 LEU B N 1
ATOM 3679 C CA . LEU B 1 147 ? 12.305 -25.047 -10.977 1 92.25 147 LEU B CA 1
ATOM 3680 C C . LEU B 1 147 ? 11.219 -25.922 -10.367 1 92.25 147 LEU B C 1
ATOM 3682 O O . LEU B 1 147 ? 10.242 -25.406 -9.812 1 92.25 147 LEU B O 1
ATOM 3686 N N . SER B 1 148 ? 11.312 -27.188 -10.586 1 89.19 148 SER B N 1
ATOM 3687 C CA . SER B 1 148 ? 10.367 -28.141 -10.008 1 89.19 148 SER B CA 1
ATOM 3688 C C . SER B 1 148 ? 11.07 -29.406 -9.539 1 89.19 148 SER B C 1
ATOM 3690 O O . SER B 1 148 ? 12.078 -29.812 -10.109 1 89.19 148 SER B O 1
ATOM 3692 N N . ASN B 1 149 ? 10.594 -30.016 -8.43 1 85.56 149 ASN B N 1
ATOM 3693 C CA . ASN B 1 149 ? 11.164 -31.297 -8.039 1 85.56 149 ASN B CA 1
ATOM 3694 C C . ASN B 1 149 ? 10.289 -32.469 -8.492 1 85.56 149 ASN B C 1
ATOM 3696 O O . ASN B 1 149 ? 10.539 -33.594 -8.117 1 85.56 149 ASN B O 1
ATOM 3700 N N . LYS B 1 150 ? 9.219 -32.25 -9.141 1 82.81 150 LYS B N 1
ATOM 3701 C CA . LYS B 1 150 ? 8.352 -33.281 -9.711 1 82.81 150 LYS B CA 1
ATOM 3702 C C . LYS B 1 150 ? 8.422 -33.25 -11.234 1 82.81 150 LYS B C 1
ATOM 3704 O O . LYS B 1 150 ? 8.039 -34.25 -11.883 1 82.81 150 LYS B O 1
ATOM 3709 N N . GLY B 1 151 ? 8.945 -32.156 -11.727 1 75.75 151 GLY B N 1
ATOM 3710 C CA . GLY B 1 151 ? 9.086 -32.031 -13.172 1 75.75 151 GLY B CA 1
ATOM 3711 C C . GLY B 1 151 ? 10.453 -31.531 -13.594 1 75.75 151 GLY B C 1
ATOM 3712 O O . GLY B 1 151 ? 11.398 -31.547 -12.797 1 75.75 151 GLY B O 1
ATOM 3713 N N . HIS B 1 152 ? 10.516 -31.188 -14.773 1 78.75 152 HIS B N 1
ATOM 3714 C CA . HIS B 1 152 ? 11.773 -30.688 -15.312 1 78.75 152 HIS B CA 1
ATOM 3715 C C . HIS B 1 152 ? 11.945 -29.188 -15.047 1 78.75 152 HIS B C 1
ATOM 3717 O O . HIS B 1 152 ? 10.961 -28.484 -14.836 1 78.75 152 HIS B O 1
ATOM 3723 N N . HIS B 1 153 ? 13.133 -28.891 -14.945 1 84.56 153 HIS B N 1
ATOM 3724 C CA . HIS B 1 153 ? 13.438 -27.469 -14.953 1 84.56 153 HIS B CA 1
ATOM 3725 C C . HIS B 1 153 ? 13.32 -26.891 -16.359 1 84.56 153 HIS B C 1
ATOM 3727 O O . HIS B 1 153 ? 13.43 -27.625 -17.344 1 84.56 153 HIS B O 1
ATOM 3733 N N . GLY B 1 154 ? 12.977 -25.609 -16.438 1 89.12 154 GLY B N 1
ATOM 3734 C CA . GLY B 1 154 ? 12.836 -25 -17.734 1 89.12 154 GLY B CA 1
ATOM 3735 C C . GLY B 1 154 ? 12.859 -23.484 -17.703 1 89.12 154 GLY B C 1
ATOM 3736 O O . GLY B 1 154 ? 13.391 -22.891 -16.75 1 89.12 154 GLY B O 1
ATOM 3737 N N . ARG B 1 155 ? 12.531 -22.953 -18.828 1 92.56 155 ARG B N 1
ATOM 3738 C CA . ARG B 1 155 ? 12.438 -21.5 -19 1 92.56 155 ARG B CA 1
ATOM 3739 C C . ARG B 1 155 ? 11.117 -21.109 -19.656 1 92.56 155 ARG B C 1
ATOM 3741 O O . ARG B 1 155 ? 10.461 -21.953 -20.281 1 92.56 155 ARG B O 1
ATOM 3748 N N . VAL B 1 156 ? 10.711 -19.906 -19.406 1 94.81 156 VAL B N 1
ATOM 3749 C CA . VAL B 1 156 ? 9.523 -19.375 -20.062 1 94.81 156 VAL B CA 1
ATOM 3750 C C . VAL B 1 156 ? 9.773 -17.938 -20.516 1 94.81 156 VAL B C 1
ATOM 3752 O O . VAL B 1 156 ? 10.664 -17.266 -20 1 94.81 156 VAL B O 1
ATOM 3755 N N . PHE B 1 157 ? 9.008 -17.5 -21.562 1 94.75 157 PHE B N 1
ATOM 3756 C CA . PHE B 1 157 ? 9.055 -16.172 -22.141 1 94.75 157 PHE B CA 1
ATOM 3757 C C . PHE B 1 157 ? 10.367 -15.938 -22.875 1 94.75 157 PHE B C 1
ATOM 3759 O O . PHE B 1 157 ? 10.906 -14.828 -22.875 1 94.75 157 PHE B O 1
ATOM 3766 N N . GLU B 1 158 ? 10.844 -17.031 -23.391 1 89.44 158 GLU B N 1
ATOM 3767 C CA . GLU B 1 158 ? 12.023 -16.891 -24.234 1 89.44 158 GLU B CA 1
ATOM 3768 C C . GLU B 1 158 ? 11.68 -16.234 -25.562 1 89.44 158 GLU B C 1
ATOM 3770 O O . GLU B 1 158 ? 10.719 -16.625 -26.234 1 89.44 158 GLU B O 1
ATOM 3775 N N . GLY B 1 159 ? 12.094 -14.938 -25.828 1 74.81 159 GLY B N 1
ATOM 3776 C CA . GLY B 1 159 ? 11.859 -14.258 -27.078 1 74.81 159 GLY B CA 1
ATOM 3777 C C . GLY B 1 159 ? 12.242 -15.086 -28.297 1 74.81 159 GLY B C 1
ATOM 3778 O O . GLY B 1 159 ? 13 -16.047 -28.172 1 74.81 159 GLY B O 1
ATOM 3779 N N . ARG B 1 160 ? 11.477 -15.109 -29.422 1 60.81 160 ARG B N 1
ATOM 3780 C CA . ARG B 1 160 ? 11.703 -15.836 -30.672 1 60.81 160 ARG B CA 1
ATOM 3781 C C . ARG B 1 160 ? 13.156 -15.703 -31.109 1 60.81 160 ARG B C 1
ATOM 3783 O O . ARG B 1 160 ? 13.688 -16.594 -31.781 1 60.81 160 ARG B O 1
ATOM 3790 N N . GLY B 1 161 ? 13.797 -14.484 -30.922 1 53.88 161 GLY B N 1
ATOM 3791 C CA . GLY B 1 161 ? 15.047 -14.289 -31.625 1 53.88 161 GLY B CA 1
ATOM 3792 C C . GLY B 1 161 ? 16.219 -15.023 -31 1 53.88 161 GLY B C 1
ATOM 3793 O O . GLY B 1 161 ? 17.359 -14.828 -31.391 1 53.88 161 GLY B O 1
ATOM 3794 N N . GLY B 1 162 ? 16.188 -15.344 -29.844 1 47.91 162 GLY B N 1
ATOM 3795 C CA . GLY B 1 162 ? 17.469 -15.906 -29.453 1 47.91 162 GLY B CA 1
ATOM 3796 C C . GLY B 1 162 ? 17.953 -17.016 -30.359 1 47.91 162 GLY B C 1
ATOM 3797 O O . GLY B 1 162 ? 17.172 -17.547 -31.172 1 47.91 162 GLY B O 1
ATOM 3798 N N . SER B 1 163 ? 19.328 -17.125 -30.594 1 41.38 163 SER B N 1
ATOM 3799 C CA . SER B 1 163 ? 20.141 -17.797 -31.609 1 41.38 163 SER B CA 1
ATOM 3800 C C . SER B 1 163 ? 19.641 -19.203 -31.875 1 41.38 163 SER B C 1
ATOM 3802 O O . SER B 1 163 ? 20.062 -19.844 -32.844 1 41.38 163 SER B O 1
ATOM 3804 N N . GLN B 1 164 ? 19.562 -20.094 -30.781 1 42.19 164 GLN B N 1
ATOM 3805 C CA . GLN B 1 164 ? 19.844 -21.453 -31.266 1 42.19 164 GLN B CA 1
ATOM 3806 C C . GLN B 1 164 ? 18.75 -21.938 -32.188 1 42.19 164 GLN B C 1
ATOM 3808 O O . GLN B 1 164 ? 17.625 -21.422 -32.156 1 42.19 164 GLN B O 1
ATOM 3813 N N . GLY B 1 165 ? 19 -22.906 -33.125 1 41.31 165 GLY B N 1
ATOM 3814 C CA . GLY B 1 165 ? 18.312 -23.703 -34.125 1 41.31 165 GLY B CA 1
ATOM 3815 C C . GLY B 1 165 ? 16.875 -24.016 -33.719 1 41.31 165 GLY B C 1
ATOM 3816 O O . GLY B 1 165 ? 16.578 -24.25 -32.562 1 41.31 165 GLY B O 1
ATOM 3817 N N . VAL B 1 166 ? 15.82 -23.438 -34.375 1 46.38 166 VAL B N 1
ATOM 3818 C CA . VAL B 1 166 ? 14.367 -23.5 -34.5 1 46.38 166 VAL B CA 1
ATOM 3819 C C . VAL B 1 166 ? 13.867 -24.844 -33.969 1 46.38 166 VAL B C 1
ATOM 3821 O O . VAL B 1 166 ? 12.672 -25 -33.719 1 46.38 166 VAL B O 1
ATOM 3824 N N . GLU B 1 167 ? 14.617 -25.859 -34.25 1 47.53 167 GLU B N 1
ATOM 3825 C CA . GLU B 1 167 ? 13.984 -27.188 -34.281 1 47.53 167 GLU B CA 1
ATOM 3826 C C . GLU B 1 167 ? 13.352 -27.547 -32.969 1 47.53 167 GLU B C 1
ATOM 3828 O O . GLU B 1 167 ? 12.258 -28.109 -32.906 1 47.53 167 GLU B O 1
ATOM 3833 N N . ASP B 1 168 ? 14.156 -27.672 -31.719 1 50.5 168 ASP B N 1
ATOM 3834 C CA . ASP B 1 168 ? 13.695 -28.469 -30.594 1 50.5 168 ASP B CA 1
ATOM 3835 C C . ASP B 1 168 ? 13.227 -27.578 -29.438 1 50.5 168 ASP B C 1
ATOM 3837 O O . ASP B 1 168 ? 13.422 -27.906 -28.266 1 50.5 168 ASP B O 1
ATOM 3841 N N . LEU B 1 169 ? 12.75 -26.359 -29.766 1 57.78 169 LEU B N 1
ATOM 3842 C CA . LEU B 1 169 ? 12.438 -25.594 -28.562 1 57.78 169 LEU B CA 1
ATOM 3843 C C . LEU B 1 169 ? 11.188 -26.156 -27.891 1 57.78 169 LEU B C 1
ATOM 3845 O O . LEU B 1 169 ? 10.219 -26.531 -28.547 1 57.78 169 LEU B O 1
ATOM 3849 N N . ASP B 1 170 ? 11.219 -26.375 -26.562 1 74.81 170 ASP B N 1
ATOM 3850 C CA . ASP B 1 170 ? 10.133 -26.688 -25.625 1 74.81 170 ASP B CA 1
ATOM 3851 C C . ASP B 1 170 ? 9 -25.672 -25.75 1 74.81 170 ASP B C 1
ATOM 3853 O O . ASP B 1 170 ? 9.234 -24.469 -25.766 1 74.81 170 ASP B O 1
ATOM 3857 N N . PRO B 1 171 ? 7.82 -26.094 -26.406 1 83.38 171 PRO B N 1
ATOM 3858 C CA . PRO B 1 171 ? 6.652 -25.234 -26.578 1 83.38 171 PRO B CA 1
ATOM 3859 C C . PRO B 1 171 ? 6.395 -24.328 -25.391 1 83.38 171 PRO B C 1
ATOM 3861 O O . PRO B 1 171 ? 5.867 -23.219 -25.547 1 83.38 171 PRO B O 1
ATOM 3864 N N . ILE B 1 172 ? 6.766 -24.688 -24.312 1 89.62 172 ILE B N 1
ATOM 3865 C CA . ILE B 1 172 ? 6.516 -23.922 -23.094 1 89.62 172 ILE B CA 1
ATOM 3866 C C . ILE B 1 172 ? 7.461 -22.719 -23.031 1 89.62 172 ILE B C 1
ATOM 3868 O O . ILE B 1 172 ? 7.059 -21.625 -22.625 1 89.62 172 ILE B O 1
ATOM 3872 N N . SER B 1 173 ? 8.633 -22.812 -23.516 1 91.31 173 SER B N 1
ATOM 3873 C CA . SER B 1 173 ? 9.664 -21.781 -23.391 1 91.31 173 SER B CA 1
ATOM 3874 C C . SER B 1 173 ? 9.297 -20.531 -24.172 1 91.31 173 SER B C 1
ATOM 3876 O O . SER B 1 173 ? 9.711 -19.422 -23.812 1 91.31 173 SER B O 1
ATOM 3878 N N . THR B 1 174 ? 8.492 -20.703 -25.219 1 91.69 174 THR B N 1
ATOM 3879 C CA . THR B 1 174 ? 8.234 -19.562 -26.094 1 91.69 174 THR B CA 1
ATOM 3880 C C . THR B 1 174 ? 6.844 -18.984 -25.828 1 91.69 174 THR B C 1
ATOM 3882 O O . THR B 1 174 ? 6.406 -18.078 -26.531 1 91.69 174 THR B O 1
ATOM 3885 N N . LYS B 1 175 ? 6.145 -19.5 -24.844 1 94.69 175 LYS B N 1
ATOM 3886 C CA . LYS B 1 175 ? 4.84 -18.938 -24.5 1 94.69 175 LYS B CA 1
ATOM 3887 C C . LYS B 1 175 ? 4.961 -17.469 -24.125 1 94.69 175 LYS B C 1
ATOM 3889 O O . LYS B 1 175 ? 5.91 -17.062 -23.453 1 94.69 175 LYS B O 1
ATOM 3894 N N . THR B 1 176 ? 3.979 -16.703 -24.625 1 95.94 176 THR B N 1
ATOM 3895 C CA . THR B 1 176 ? 3.904 -15.305 -24.203 1 95.94 176 THR B CA 1
ATOM 3896 C C . THR B 1 176 ? 2.91 -15.141 -23.062 1 95.94 176 THR B C 1
ATOM 3898 O O . THR B 1 176 ? 2.895 -14.102 -22.391 1 95.94 176 THR B O 1
ATOM 3901 N N . THR B 1 177 ? 2.035 -16.031 -22.922 1 98 177 THR B N 1
ATOM 3902 C CA . THR B 1 177 ? 1.161 -16.172 -21.766 1 98 177 THR B CA 1
ATOM 3903 C C . THR B 1 177 ? 1.285 -17.562 -21.156 1 98 177 THR B C 1
ATOM 3905 O O . THR B 1 177 ? 1.127 -18.562 -21.859 1 98 177 THR B O 1
ATOM 3908 N N . PHE B 1 178 ? 1.624 -17.594 -19.859 1 97.81 178 PHE B N 1
ATOM 3909 C CA . PHE B 1 178 ? 1.955 -18.844 -19.188 1 97.81 178 PHE B CA 1
ATOM 3910 C C . PHE B 1 178 ? 1.281 -18.922 -17.828 1 97.81 178 PHE B C 1
ATOM 3912 O O . PHE B 1 178 ? 1.206 -17.922 -17.109 1 97.81 178 PHE B O 1
ATOM 3919 N N . GLY B 1 179 ? 0.742 -20.094 -17.531 1 98 179 GLY B N 1
ATOM 3920 C CA . GLY B 1 179 ? 0.16 -20.312 -16.219 1 98 179 GLY B CA 1
ATOM 3921 C C . GLY B 1 179 ? 0.654 -21.578 -15.539 1 98 179 GLY B C 1
ATOM 3922 O O . GLY B 1 179 ? 1.165 -22.484 -16.203 1 98 179 GLY B O 1
ATOM 3923 N N . MET B 1 180 ? 0.574 -21.641 -14.266 1 96.69 180 MET B N 1
ATOM 3924 C CA . MET B 1 180 ? 0.887 -22.828 -13.477 1 96.69 180 MET B CA 1
ATOM 3925 C C . MET B 1 180 ? -0.014 -22.922 -12.25 1 96.69 180 MET B C 1
ATOM 3927 O O . MET B 1 180 ? -0.528 -21.906 -11.773 1 96.69 180 MET B O 1
ATOM 3931 N N . SER B 1 181 ? -0.264 -24.078 -11.875 1 96.44 181 SER B N 1
ATOM 3932 C CA . SER B 1 181 ? -1.007 -24.422 -10.664 1 96.44 181 SER B CA 1
ATOM 3933 C C . SER B 1 181 ? -0.44 -25.672 -10.008 1 96.44 181 SER B C 1
ATOM 3935 O O . SER B 1 181 ? 0.75 -25.969 -10.148 1 96.44 181 SER B O 1
ATOM 3937 N N . ASN B 1 182 ? -1.164 -26.375 -9.258 1 92.25 182 ASN B N 1
ATOM 3938 C CA . ASN B 1 182 ? -0.697 -27.484 -8.43 1 92.25 182 ASN B CA 1
ATOM 3939 C C . ASN B 1 182 ? -0.555 -28.781 -9.242 1 92.25 182 ASN B C 1
ATOM 3941 O O . ASN B 1 182 ? -0.852 -29.859 -8.742 1 92.25 182 ASN B O 1
ATOM 3945 N N . SER B 1 183 ? -0.238 -28.703 -10.461 1 89.69 183 SER B N 1
ATOM 3946 C CA . SER B 1 183 ? 0.067 -29.781 -11.391 1 89.69 183 SER B CA 1
ATOM 3947 C C . SER B 1 183 ? 1.413 -29.562 -12.07 1 89.69 183 SER B C 1
ATOM 3949 O O . SER B 1 183 ? 2.15 -28.641 -11.719 1 89.69 183 SER B O 1
ATOM 3951 N N . LEU B 1 184 ? 1.769 -30.516 -12.836 1 89.12 184 LEU B N 1
ATOM 3952 C CA . LEU B 1 184 ? 2.945 -30.25 -13.664 1 89.12 184 LEU B CA 1
ATOM 3953 C C . LEU B 1 184 ? 2.738 -29.031 -14.547 1 89.12 184 LEU B C 1
ATOM 3955 O O . LEU B 1 184 ? 1.654 -28.844 -15.102 1 89.12 184 LEU B O 1
ATOM 3959 N N . TYR B 1 185 ? 3.805 -28.203 -14.625 1 90.44 185 TYR B N 1
ATOM 3960 C CA . TYR B 1 185 ? 3.639 -26.969 -15.383 1 90.44 185 TYR B CA 1
ATOM 3961 C C . TYR B 1 185 ? 3.428 -27.266 -16.859 1 90.44 185 TYR B C 1
ATOM 3963 O O . TYR B 1 185 ? 2.898 -26.422 -17.594 1 90.44 185 TYR B O 1
ATOM 3971 N N . ASP B 1 186 ? 3.871 -28.5 -17.359 1 90 186 ASP B N 1
ATOM 3972 C CA . ASP B 1 186 ? 3.695 -28.875 -18.75 1 90 186 ASP B CA 1
ATOM 3973 C C . ASP B 1 186 ? 2.467 -29.766 -18.938 1 90 186 ASP B C 1
ATOM 3975 O O . ASP B 1 186 ? 2.209 -30.266 -20.031 1 90 186 ASP B O 1
ATOM 3979 N N . ASP B 1 187 ? 1.772 -30.047 -17.906 1 91.44 187 ASP B N 1
ATOM 3980 C CA . ASP B 1 187 ? 0.472 -30.719 -17.906 1 91.44 187 ASP B CA 1
ATOM 3981 C C . ASP B 1 187 ? -0.501 -30 -16.969 1 91.44 187 ASP B C 1
ATOM 3983 O O . ASP B 1 187 ? -0.9 -30.562 -15.938 1 91.44 187 ASP B O 1
ATOM 3987 N N . PRO B 1 188 ? -0.905 -28.859 -17.391 1 93.56 188 PRO B N 1
ATOM 3988 C CA . PRO B 1 188 ? -1.642 -27.969 -16.484 1 93.56 188 PRO B CA 1
ATOM 3989 C C . PRO B 1 188 ? -3.092 -28.406 -16.281 1 93.56 188 PRO B C 1
ATOM 3991 O O . PRO B 1 188 ? -3.678 -29.047 -17.156 1 93.56 188 PRO B O 1
ATOM 3994 N N . TRP B 1 189 ? -3.658 -28.094 -15.18 1 94.81 189 TRP B N 1
ATOM 3995 C CA . TRP B 1 189 ? -5.082 -28.266 -14.898 1 94.81 189 TRP B CA 1
ATOM 3996 C C . TRP B 1 189 ? -5.926 -27.344 -15.781 1 94.81 189 TRP B C 1
ATOM 3998 O O . TRP B 1 189 ? -5.414 -26.375 -16.344 1 94.81 189 TRP B O 1
ATOM 4008 N N . LYS B 1 190 ? -7.188 -27.641 -15.844 1 96.56 190 LYS B N 1
ATOM 4009 C CA . LYS B 1 190 ? -8.133 -26.906 -16.672 1 96.56 190 LYS B CA 1
ATOM 4010 C C . LYS B 1 190 ? -8.18 -25.438 -16.266 1 96.56 190 LYS B C 1
ATOM 4012 O O . LYS B 1 190 ? -8.328 -24.547 -17.125 1 96.56 190 LYS B O 1
ATOM 4017 N N . LYS B 1 191 ? -8.102 -25.125 -15.039 1 97.69 191 LYS B N 1
ATOM 4018 C CA . LYS B 1 191 ? -8.188 -23.734 -14.578 1 97.69 191 LYS B CA 1
ATOM 4019 C C . LYS B 1 191 ? -7.039 -22.906 -15.133 1 97.69 191 LYS B C 1
ATOM 4021 O O . LYS B 1 191 ? -7.191 -21.703 -15.352 1 97.69 191 LYS B O 1
ATOM 4026 N N . VAL B 1 192 ? -5.91 -23.531 -15.344 1 98 192 VAL B N 1
ATOM 4027 C CA . VAL B 1 192 ? -4.75 -22.812 -15.875 1 98 192 VAL B CA 1
ATOM 4028 C C . VAL B 1 192 ? -5.004 -22.422 -17.328 1 98 192 VAL B C 1
ATOM 4030 O O . VAL B 1 192 ? -4.773 -21.281 -17.719 1 98 192 VAL B O 1
ATOM 4033 N N . GLU B 1 193 ? -5.496 -23.391 -18.078 1 97.75 193 GLU B N 1
ATOM 4034 C CA . GLU B 1 193 ? -5.832 -23.109 -19.469 1 97.75 193 GLU B CA 1
ATOM 4035 C C . GLU B 1 193 ? -6.875 -22 -19.578 1 97.75 193 GLU B C 1
ATOM 4037 O O . GLU B 1 193 ? -6.746 -21.094 -20.422 1 97.75 193 GLU B O 1
ATOM 4042 N N . LEU B 1 194 ? -7.84 -22.109 -18.75 1 98.31 194 LEU B N 1
ATOM 4043 C CA . LEU B 1 194 ? -8.875 -21.078 -18.703 1 98.31 194 LEU B CA 1
ATOM 4044 C C . LEU B 1 194 ? -8.273 -19.719 -18.344 1 98.31 194 LEU B C 1
ATOM 4046 O O . LEU B 1 194 ? -8.594 -18.719 -18.984 1 98.31 194 LEU B O 1
ATOM 4050 N N . GLY B 1 195 ? -7.441 -19.656 -17.359 1 98.69 195 GLY B N 1
ATOM 4051 C CA . GLY B 1 195 ? -6.805 -18.422 -16.938 1 98.69 195 GLY B CA 1
ATOM 4052 C C . GLY B 1 195 ? -5.953 -17.781 -18.016 1 98.69 195 GLY B C 1
ATOM 4053 O O . GLY B 1 195 ? -5.988 -16.562 -18.219 1 98.69 195 GLY B O 1
ATOM 4054 N N . GLU B 1 196 ? -5.16 -18.641 -18.734 1 98.5 196 GLU B N 1
ATOM 4055 C CA . GLU B 1 196 ? -4.344 -18.141 -19.844 1 98.5 196 GLU B CA 1
ATOM 4056 C C . GLU B 1 196 ? -5.211 -17.484 -20.922 1 98.5 196 GLU B C 1
ATOM 4058 O O . GLU B 1 196 ? -4.922 -16.375 -21.375 1 98.5 196 GLU B O 1
ATOM 4063 N N . LYS B 1 197 ? -6.266 -18.156 -21.25 1 98.69 197 LYS B N 1
ATOM 4064 C CA . LYS B 1 197 ? -7.164 -17.641 -22.281 1 98.69 197 LYS B CA 1
ATOM 4065 C C . LYS B 1 197 ? -7.801 -16.328 -21.844 1 98.69 197 LYS B C 1
ATOM 4067 O O . LYS B 1 197 ? -7.867 -15.383 -22.641 1 98.69 197 LYS B O 1
ATOM 4072 N N . MET B 1 198 ? -8.234 -16.281 -20.641 1 98.81 198 MET B N 1
ATOM 407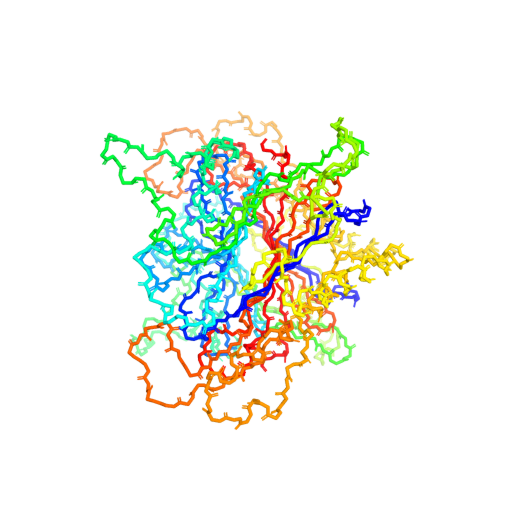3 C CA . MET B 1 198 ? -8.891 -15.078 -20.141 1 98.81 198 MET B CA 1
ATOM 4074 C C . MET B 1 198 ? -7.91 -13.914 -20.078 1 98.81 198 MET B C 1
ATOM 4076 O O . MET B 1 198 ? -8.266 -12.781 -20.422 1 98.81 198 MET B O 1
ATOM 4080 N N . LEU B 1 199 ? -6.672 -14.156 -19.641 1 98.81 199 LEU B N 1
ATOM 4081 C CA . LEU B 1 199 ? -5.68 -13.086 -19.562 1 98.81 199 LEU B CA 1
ATOM 4082 C C . LEU B 1 199 ? -5.328 -12.586 -20.969 1 98.81 199 LEU B C 1
ATOM 4084 O O . LEU B 1 199 ? -5.16 -11.375 -21.172 1 98.81 199 LEU B O 1
ATOM 4088 N N . GLU B 1 200 ? -5.254 -13.477 -21.938 1 98.75 200 GLU B N 1
ATOM 4089 C CA . GLU B 1 200 ? -5.047 -13.07 -23.312 1 98.75 200 GLU B CA 1
ATOM 4090 C C . GLU B 1 200 ? -6.164 -12.148 -23.797 1 98.75 200 GLU B C 1
ATOM 4092 O O . GLU B 1 200 ? -5.91 -11.164 -24.5 1 98.75 200 GLU B O 1
ATOM 4097 N N . GLY B 1 201 ? -7.348 -12.484 -23.391 1 98.75 201 GLY B N 1
ATOM 4098 C CA . GLY B 1 201 ? -8.477 -11.633 -23.719 1 98.75 201 GLY B CA 1
ATOM 4099 C C . GLY B 1 201 ? -8.391 -10.258 -23.094 1 98.75 201 GLY B C 1
ATOM 4100 O O . GLY B 1 201 ? -8.672 -9.25 -23.75 1 98.75 201 GLY B O 1
ATOM 4101 N N . ILE B 1 202 ? -8.008 -10.195 -21.859 1 98.75 202 ILE B N 1
ATOM 4102 C CA . ILE B 1 202 ? -7.859 -8.922 -21.156 1 98.75 202 ILE B CA 1
ATOM 4103 C C . ILE B 1 202 ? -6.82 -8.062 -21.875 1 98.75 202 ILE B C 1
ATOM 4105 O O . ILE B 1 202 ? -7.023 -6.855 -22.047 1 98.75 202 ILE B O 1
ATOM 4109 N N . VAL B 1 203 ? -5.699 -8.68 -22.297 1 98.56 203 VAL B N 1
ATOM 4110 C CA . VAL B 1 203 ? -4.637 -7.953 -22.984 1 98.56 203 VAL B CA 1
ATOM 4111 C C . VAL B 1 203 ? -5.156 -7.41 -24.312 1 98.56 203 VAL B C 1
ATOM 4113 O O . VAL B 1 203 ? -4.961 -6.234 -24.625 1 98.56 203 VAL B O 1
ATOM 4116 N N . ALA B 1 204 ? -5.855 -8.219 -25.078 1 98.44 204 ALA B N 1
ATOM 4117 C CA . ALA B 1 204 ? -6.406 -7.805 -26.359 1 98.44 204 ALA B CA 1
ATOM 4118 C C . ALA B 1 204 ? -7.367 -6.629 -26.188 1 98.44 204 ALA B C 1
ATOM 4120 O O . ALA B 1 204 ? -7.293 -5.648 -26.938 1 98.44 204 ALA B O 1
ATOM 4121 N N . ASP B 1 205 ? -8.203 -6.73 -25.219 1 98.25 205 ASP B N 1
ATOM 4122 C CA . ASP B 1 205 ? -9.164 -5.668 -24.938 1 98.25 205 ASP B CA 1
ATOM 4123 C C . ASP B 1 205 ? -8.461 -4.391 -24.484 1 98.25 205 ASP B C 1
ATOM 4125 O O . ASP B 1 205 ? -8.883 -3.287 -24.844 1 98.25 205 ASP B O 1
ATOM 4129 N N . SER B 1 206 ? -7.484 -4.605 -23.688 1 97.81 206 SER B N 1
ATOM 4130 C CA . SER B 1 206 ? -6.738 -3.455 -23.172 1 97.81 206 SER B CA 1
ATOM 4131 C C . SER B 1 206 ? -6.07 -2.689 -24.312 1 97.81 206 SER B C 1
ATOM 4133 O O . SER B 1 206 ? -6.059 -1.457 -24.312 1 97.81 206 SER B O 1
ATOM 4135 N N . VAL B 1 207 ? -5.48 -3.383 -25.281 1 96.81 207 VAL B N 1
ATOM 4136 C CA . VAL B 1 207 ? -4.812 -2.768 -26.422 1 96.81 207 VAL B CA 1
ATOM 4137 C C . VAL B 1 207 ? -5.832 -2.01 -27.266 1 96.81 207 VAL B C 1
ATOM 4139 O O . VAL B 1 207 ? -5.535 -0.935 -27.797 1 96.81 207 VAL B O 1
ATOM 4142 N N . LYS B 1 208 ? -7.008 -2.469 -27.312 1 97.38 208 LYS B N 1
ATOM 4143 C CA . LYS B 1 208 ? -8.062 -1.882 -28.141 1 97.38 208 LYS B CA 1
ATOM 4144 C C . LYS B 1 208 ? -8.68 -0.667 -27.453 1 97.38 208 LYS B C 1
ATOM 4146 O O . LYS B 1 208 ? -8.875 0.375 -28.094 1 97.38 208 LYS B O 1
ATOM 4151 N N . ASN B 1 209 ? -8.898 -0.743 -26.109 1 97 209 ASN B N 1
ATOM 4152 C CA . ASN B 1 209 ? -9.727 0.236 -25.422 1 97 209 ASN B CA 1
ATOM 4153 C C . ASN B 1 209 ? -8.875 1.224 -24.625 1 97 209 ASN B C 1
ATOM 4155 O O . ASN B 1 209 ? -9.383 2.246 -24.156 1 97 209 ASN B O 1
ATOM 4159 N N . LEU B 1 210 ? -7.656 0.941 -24.391 1 94.31 210 LEU B N 1
ATOM 4160 C CA . LEU B 1 210 ? -6.691 1.798 -23.719 1 94.31 210 LEU B CA 1
ATOM 4161 C C . LEU B 1 210 ? -7.203 2.221 -22.344 1 94.31 210 LEU B C 1
ATOM 4163 O O . LEU B 1 210 ? -7.227 3.41 -22.031 1 94.31 210 LEU B O 1
ATOM 4167 N N . PRO B 1 211 ? -7.555 1.213 -21.547 1 95.06 211 PRO B N 1
ATOM 4168 C CA . PRO B 1 211 ? -7.988 1.551 -20.188 1 95.06 211 PRO B CA 1
ATOM 4169 C C . PRO B 1 211 ? -6.871 2.156 -19.344 1 95.06 211 PRO B C 1
ATOM 4171 O O . PRO B 1 211 ? -5.695 2.039 -19.688 1 95.06 211 PRO B O 1
ATOM 4174 N N . THR B 1 212 ? -7.27 2.877 -18.25 1 94.25 212 THR B N 1
ATOM 4175 C CA . THR B 1 212 ? -6.281 3.277 -17.25 1 94.25 212 THR B CA 1
ATOM 4176 C C . THR B 1 212 ? -5.68 2.053 -16.562 1 94.25 212 THR B C 1
ATOM 4178 O O . THR B 1 212 ? -6.219 0.95 -16.656 1 94.25 212 THR B O 1
ATOM 4181 N N . GLN B 1 213 ? -4.512 2.217 -15.945 1 96.19 213 GLN B N 1
ATOM 4182 C CA . GLN B 1 213 ? -3.898 1.133 -15.188 1 96.19 213 GLN B CA 1
ATOM 4183 C C . GLN B 1 213 ? -4.871 0.556 -14.164 1 96.19 213 GLN B C 1
ATOM 4185 O O . GLN B 1 213 ? -4.973 -0.663 -14.016 1 96.19 213 GLN B O 1
ATOM 4190 N N . ASP B 1 214 ? -5.633 1.417 -13.461 1 94.62 214 ASP B N 1
ATOM 4191 C CA . ASP B 1 214 ? -6.578 0.965 -12.445 1 94.62 214 ASP B CA 1
ATOM 4192 C C . ASP B 1 214 ? -7.672 0.094 -13.062 1 94.62 214 ASP B C 1
ATOM 4194 O O . ASP B 1 214 ? -8.086 -0.901 -12.469 1 94.62 214 ASP B O 1
ATOM 4198 N N . GLN B 1 215 ? -8.125 0.504 -14.18 1 96.38 215 GLN B N 1
ATOM 4199 C CA . GLN B 1 215 ? -9.141 -0.277 -14.875 1 96.38 215 GLN B CA 1
ATOM 4200 C C . GLN B 1 215 ? -8.602 -1.642 -15.289 1 96.38 215 GLN B C 1
ATOM 4202 O O . GLN B 1 215 ? -9.289 -2.656 -15.156 1 96.38 215 GLN B O 1
ATOM 4207 N N . LEU B 1 216 ? -7.391 -1.657 -15.844 1 98.38 216 LEU B N 1
ATOM 4208 C CA . LEU B 1 216 ? -6.746 -2.91 -16.219 1 98.38 216 LEU B CA 1
ATOM 4209 C C . LEU B 1 216 ? -6.594 -3.826 -15.008 1 98.38 216 LEU B C 1
ATOM 4211 O O . LEU B 1 216 ? -6.902 -5.02 -15.086 1 98.38 216 LEU B O 1
ATOM 4215 N N . VAL B 1 217 ? -6.176 -3.281 -13.883 1 98.31 217 VAL B N 1
ATOM 4216 C CA . VAL B 1 217 ? -5.965 -4.035 -12.648 1 98.31 217 VAL B CA 1
ATOM 4217 C C . VAL B 1 217 ? -7.293 -4.609 -12.156 1 98.31 217 VAL B C 1
ATOM 4219 O O . VAL B 1 217 ? -7.355 -5.762 -11.727 1 98.31 217 VAL B O 1
ATOM 4222 N N . GLU B 1 218 ? -8.344 -3.852 -12.234 1 97.81 218 GLU B N 1
ATOM 4223 C CA . GLU B 1 218 ? -9.656 -4.344 -11.812 1 97.81 218 GLU B CA 1
ATOM 4224 C C . GLU B 1 218 ? -10.109 -5.516 -12.688 1 97.81 218 GLU B C 1
ATOM 4226 O O . GLU B 1 218 ? -10.695 -6.477 -12.18 1 97.81 218 GLU B O 1
ATOM 4231 N N . GLU B 1 219 ? -9.836 -5.426 -13.969 1 98.56 219 GLU B N 1
ATOM 4232 C CA . GLU B 1 219 ? -10.141 -6.547 -14.852 1 98.56 219 GLU B CA 1
ATOM 4233 C C . GLU B 1 219 ? -9.359 -7.793 -14.453 1 98.56 219 GLU B C 1
ATOM 4235 O O . GLU B 1 219 ? -9.875 -8.906 -14.508 1 98.56 219 GLU B O 1
ATOM 4240 N N . CYS B 1 220 ? -8.133 -7.617 -14.117 1 98.88 220 CYS B N 1
ATOM 4241 C CA . CYS B 1 220 ? -7.301 -8.727 -13.664 1 98.88 220 CYS B CA 1
ATOM 4242 C C . CYS B 1 220 ? -7.863 -9.344 -12.391 1 98.88 220 CYS B C 1
ATOM 4244 O O . CYS B 1 220 ? -7.895 -10.57 -12.25 1 98.88 220 CYS B O 1
ATOM 4246 N N . PHE B 1 221 ? -8.352 -8.492 -11.461 1 98.69 221 PHE B N 1
ATOM 4247 C CA . PHE B 1 221 ? -8.961 -9.016 -10.242 1 98.69 221 PHE B CA 1
ATOM 4248 C C . PHE B 1 221 ? -10.242 -9.773 -10.555 1 98.69 221 PHE B C 1
ATOM 4250 O O . PHE B 1 221 ? -10.57 -10.758 -9.891 1 98.69 221 PHE B O 1
ATOM 4257 N N . GLN B 1 222 ? -10.961 -9.281 -11.531 1 98.62 222 GLN B N 1
ATOM 4258 C CA . GLN B 1 222 ? -12.164 -9.992 -11.953 1 98.62 222 GLN B CA 1
ATOM 4259 C C . GLN B 1 222 ? -11.82 -11.383 -12.477 1 98.62 222 GLN B C 1
ATOM 4261 O O . GLN B 1 222 ? -12.531 -12.352 -12.195 1 98.62 222 GLN B O 1
ATOM 4266 N N . LEU B 1 223 ? -10.773 -11.445 -13.266 1 98.88 223 LEU B N 1
ATOM 4267 C CA . LEU B 1 223 ? -10.305 -12.742 -13.734 1 98.88 223 LEU B CA 1
ATOM 4268 C C . LEU B 1 223 ? -9.977 -13.656 -12.562 1 98.88 223 LEU B C 1
ATOM 4270 O O . LEU B 1 223 ? -10.398 -14.812 -12.539 1 98.88 223 LEU B O 1
ATOM 4274 N N . LEU B 1 224 ? -9.258 -13.148 -11.523 1 98.81 224 LEU B N 1
ATOM 4275 C CA . LEU B 1 224 ? -8.867 -13.938 -10.359 1 98.81 224 LEU B CA 1
ATOM 4276 C C . LEU B 1 224 ? -10.086 -14.367 -9.555 1 98.81 224 LEU B C 1
ATOM 4278 O O . LEU B 1 224 ? -10.016 -15.312 -8.773 1 98.81 224 LEU B O 1
ATOM 4282 N N . SER B 1 225 ? -11.211 -13.68 -9.773 1 98.62 225 SER B N 1
ATOM 4283 C CA . SER B 1 225 ? -12.438 -13.961 -9.039 1 98.62 225 SER B CA 1
ATOM 4284 C C . SER B 1 225 ? -13.422 -14.758 -9.898 1 98.62 225 SER B C 1
ATOM 4286 O O . SER B 1 225 ? -14.594 -14.883 -9.547 1 98.62 225 SER B O 1
ATOM 4288 N N . HIS B 1 226 ? -12.969 -15.211 -11.023 1 98.44 226 HIS B N 1
ATOM 4289 C CA . HIS B 1 226 ? -13.82 -16.016 -11.898 1 98.44 226 HIS B CA 1
ATOM 4290 C C . HIS B 1 226 ? -14.141 -17.359 -11.266 1 98.44 226 HIS B C 1
ATOM 4292 O O . HIS B 1 226 ? -13.297 -18.25 -11.227 1 98.44 226 HIS B O 1
ATOM 4298 N N . ASP B 1 227 ? -15.359 -17.531 -10.844 1 97.75 227 ASP B N 1
ATOM 4299 C CA . ASP B 1 227 ? -15.805 -18.672 -10.047 1 97.75 227 ASP B CA 1
ATOM 4300 C C . ASP B 1 227 ? -16.594 -19.672 -10.906 1 97.75 227 ASP B C 1
ATOM 4302 O O . ASP B 1 227 ? -17.766 -19.422 -11.227 1 97.75 227 ASP B O 1
ATOM 4306 N N . THR B 1 228 ? -15.961 -20.781 -11.273 1 95.75 228 THR B N 1
ATOM 4307 C CA . THR B 1 228 ? -16.641 -21.844 -12 1 95.75 228 THR B CA 1
ATOM 4308 C C . THR B 1 228 ? -16.734 -23.109 -11.156 1 95.75 228 THR B C 1
ATOM 4310 O O . THR B 1 228 ? -16.906 -24.219 -11.688 1 95.75 228 THR B O 1
ATOM 4313 N N . TYR B 1 229 ? -16.516 -22.969 -9.891 1 97 229 TYR B N 1
ATOM 4314 C CA . TYR B 1 229 ? -16.594 -24.125 -9 1 97 229 TYR B CA 1
ATOM 4315 C C . TYR B 1 229 ? -17.969 -24.75 -9.039 1 97 229 TYR B C 1
ATOM 4317 O O . TYR B 1 229 ? -18.984 -24.047 -8.945 1 97 229 TYR B O 1
ATOM 4325 N N . ASN B 1 230 ? -18.078 -26.062 -9.109 1 96.44 230 ASN B N 1
ATOM 4326 C CA . ASN B 1 230 ? -19.344 -26.781 -9.172 1 96.44 230 ASN B CA 1
ATOM 4327 C C . ASN B 1 230 ? -20.094 -26.719 -7.848 1 96.44 230 ASN B C 1
ATOM 4329 O O . ASN B 1 230 ? -19.656 -27.297 -6.852 1 96.44 230 ASN B O 1
ATOM 4333 N N . ARG B 1 231 ? -21.266 -26.172 -7.824 1 95.19 231 ARG B N 1
ATOM 4334 C CA . ARG B 1 231 ? -22.031 -25.953 -6.605 1 95.19 231 ARG B CA 1
ATOM 4335 C C . ARG B 1 231 ? -22.531 -27.266 -6.027 1 95.19 231 ARG B C 1
ATOM 4337 O O . ARG B 1 231 ? -22.672 -27.406 -4.809 1 95.19 231 ARG B O 1
ATOM 4344 N N . ALA B 1 232 ? -22.812 -28.234 -6.859 1 94.81 232 ALA B N 1
ATOM 4345 C CA . ALA B 1 232 ? -23.25 -29.547 -6.387 1 94.81 232 ALA B CA 1
ATOM 4346 C C . ALA B 1 232 ? -22.156 -30.219 -5.559 1 94.81 232 ALA B C 1
ATOM 4348 O O . ALA B 1 232 ? -22.453 -30.891 -4.57 1 94.81 232 ALA B O 1
ATOM 4349 N N . ILE B 1 233 ? -20.938 -30.062 -5.988 1 94.81 233 ILE B N 1
ATOM 4350 C CA . ILE B 1 233 ? -19.812 -30.656 -5.285 1 94.81 233 ILE B CA 1
ATOM 4351 C C . ILE B 1 233 ? -19.594 -29.938 -3.957 1 94.81 233 ILE B C 1
ATOM 4353 O O . ILE B 1 233 ? -19.234 -30.562 -2.955 1 94.81 233 ILE B O 1
ATOM 4357 N N . MET B 1 234 ? -19.828 -28.656 -3.91 1 92.75 234 MET B N 1
ATOM 4358 C CA . MET B 1 234 ? -19.656 -27.828 -2.723 1 92.75 234 MET B CA 1
ATOM 4359 C C . MET B 1 234 ? -20.516 -28.344 -1.567 1 92.75 234 MET B C 1
ATOM 4361 O O . MET B 1 234 ? -20.156 -28.172 -0.401 1 92.75 234 MET B O 1
ATOM 4365 N N . LYS B 1 235 ? -21.625 -29 -1.846 1 90.81 235 LYS B N 1
ATOM 4366 C CA . LYS B 1 235 ? -22.594 -29.438 -0.845 1 90.81 235 LYS B CA 1
ATOM 4367 C C . LYS B 1 235 ? -22.234 -30.812 -0.311 1 90.81 235 LYS B C 1
ATOM 4369 O O . LYS B 1 235 ? -22.828 -31.281 0.664 1 90.81 235 LYS B O 1
ATOM 4374 N N . GLN B 1 236 ? -21.297 -31.422 -0.944 1 88.88 236 GLN B N 1
ATOM 4375 C CA . GLN B 1 236 ? -20.891 -32.75 -0.495 1 88.88 236 GLN B CA 1
ATOM 4376 C C . GLN B 1 236 ? -20.172 -32.688 0.845 1 88.88 236 GLN B C 1
ATOM 4378 O O . GLN B 1 236 ? -19.609 -31.641 1.2 1 88.88 236 GLN B O 1
ATOM 4383 N N . HIS B 1 237 ? -20.188 -33.812 1.528 1 85.5 237 HIS B N 1
ATOM 4384 C CA . HIS B 1 237 ? -19.594 -33.844 2.855 1 85.5 237 HIS B CA 1
ATOM 4385 C C . HIS B 1 237 ? -18.125 -34.25 2.787 1 85.5 237 HIS B C 1
ATOM 4387 O O . HIS B 1 237 ? -17.344 -33.938 3.684 1 85.5 237 HIS B O 1
ATOM 4393 N N . ASP B 1 238 ? -17.766 -34.969 1.812 1 87.69 238 ASP B N 1
ATOM 4394 C CA . ASP B 1 238 ? -16.406 -35.469 1.659 1 87.69 238 ASP B CA 1
ATOM 4395 C C . ASP B 1 238 ? -15.477 -34.375 1.142 1 87.69 238 ASP B C 1
ATOM 4397 O O . ASP B 1 238 ? -15.594 -33.938 -0.009 1 87.69 238 ASP B O 1
ATOM 4401 N N . PHE B 1 239 ? -14.555 -33.906 1.896 1 88.44 239 PHE B N 1
ATOM 4402 C CA . PHE B 1 239 ? -13.672 -32.812 1.556 1 88.44 239 PHE B CA 1
ATOM 4403 C C . PHE B 1 239 ? -12.727 -33.188 0.43 1 88.44 239 PHE B C 1
ATOM 4405 O O . PHE B 1 239 ? -12.336 -32.344 -0.383 1 88.44 239 PHE B O 1
ATOM 4412 N N . ASP B 1 240 ? -12.375 -34.438 0.337 1 85.81 240 ASP B N 1
ATOM 4413 C CA . ASP B 1 240 ? -11.492 -34.906 -0.733 1 85.81 240 ASP B CA 1
ATOM 4414 C C . ASP B 1 240 ? -12.141 -34.688 -2.102 1 85.81 240 ASP B C 1
ATOM 4416 O O . ASP B 1 240 ? -11.453 -34.375 -3.074 1 85.81 240 ASP B O 1
ATOM 4420 N N . VAL B 1 241 ? -13.391 -34.906 -2.059 1 89.25 241 VAL B N 1
ATOM 4421 C CA . VAL B 1 241 ? -14.133 -34.688 -3.297 1 89.25 241 VAL B CA 1
ATOM 4422 C C . VAL B 1 241 ? -14.125 -33.219 -3.648 1 89.25 241 VAL B C 1
ATOM 4424 O O . VAL B 1 241 ? -13.969 -32.844 -4.816 1 89.25 241 VAL B O 1
ATOM 4427 N N . LYS B 1 242 ? -14.266 -32.375 -2.719 1 92.25 242 LYS B N 1
ATOM 4428 C CA . LYS B 1 242 ? -14.234 -30.922 -2.928 1 92.25 242 LYS B CA 1
ATOM 4429 C C . LYS B 1 242 ? -12.883 -30.469 -3.467 1 92.25 242 LYS B C 1
ATOM 4431 O O . LYS B 1 242 ? -12.812 -29.625 -4.359 1 92.25 242 LYS B O 1
ATOM 4436 N N . VAL B 1 243 ? -11.898 -31.047 -3.018 1 88.88 243 VAL B N 1
ATOM 4437 C CA . VAL B 1 243 ? -10.531 -30.656 -3.373 1 88.88 243 VAL B CA 1
ATOM 4438 C C . VAL B 1 243 ? -10.25 -31.031 -4.828 1 88.88 243 VAL B C 1
ATOM 4440 O O . VAL B 1 243 ? -9.562 -30.297 -5.539 1 88.88 243 VAL B O 1
ATOM 4443 N N . MET B 1 244 ? -10.766 -32.156 -5.273 1 89.88 244 MET B N 1
ATOM 4444 C CA . MET B 1 244 ? -10.555 -32.562 -6.652 1 89.88 244 MET B CA 1
ATOM 4445 C C . MET B 1 244 ? -11.172 -31.578 -7.629 1 89.88 244 MET B C 1
ATOM 4447 O O . MET B 1 244 ? -10.664 -31.391 -8.734 1 89.88 244 MET B O 1
ATOM 4451 N N . GLU B 1 245 ? -12.18 -30.922 -7.156 1 94.06 245 GLU B N 1
ATOM 4452 C CA . GLU B 1 245 ? -12.906 -29.984 -8 1 94.06 245 GLU B CA 1
ATOM 4453 C C . GLU B 1 245 ? -12.133 -28.672 -8.164 1 94.06 245 GLU B C 1
ATOM 4455 O O . GLU B 1 245 ? -12.398 -27.906 -9.086 1 94.06 245 GLU B O 1
ATOM 4460 N N . LEU B 1 246 ? -11.156 -28.438 -7.328 1 94.44 246 LEU B N 1
ATOM 4461 C CA . LEU B 1 246 ? -10.383 -27.203 -7.352 1 94.44 246 LEU B CA 1
ATOM 4462 C C . LEU B 1 246 ? -9.688 -27.016 -8.695 1 94.44 246 LEU B C 1
ATOM 4464 O O . LEU B 1 246 ? -9.438 -25.891 -9.125 1 94.44 246 LEU B O 1
ATOM 4468 N N . ARG B 1 247 ? -9.43 -28.125 -9.422 1 94.38 247 ARG B N 1
ATOM 4469 C CA . ARG B 1 247 ? -8.68 -28.109 -10.672 1 94.38 247 ARG B CA 1
ATOM 4470 C C . ARG B 1 247 ? -9.453 -27.391 -11.773 1 94.38 247 ARG B C 1
ATOM 4472 O O . ARG B 1 247 ? -8.891 -27.016 -12.797 1 94.38 247 ARG B O 1
ATOM 4479 N N . ASN B 1 248 ? -10.672 -27.109 -11.469 1 95.62 248 ASN B N 1
ATOM 4480 C CA . ASN B 1 248 ? -11.547 -26.641 -12.539 1 95.62 248 ASN B CA 1
ATOM 4481 C C . ASN B 1 248 ? -11.93 -25.172 -12.344 1 95.62 248 ASN B C 1
ATOM 4483 O O . ASN B 1 248 ? -12.625 -24.594 -13.18 1 95.62 248 ASN B O 1
ATOM 4487 N N . SER B 1 249 ? -11.477 -24.562 -11.25 1 98 249 SER B N 1
ATOM 4488 C CA . SER B 1 249 ? -11.938 -23.203 -10.977 1 98 249 SER B CA 1
ATOM 4489 C C . SER B 1 249 ? -10.773 -22.297 -10.594 1 98 249 SER B C 1
ATOM 4491 O O . SER B 1 249 ? -9.938 -22.656 -9.766 1 98 249 SER B O 1
ATOM 4493 N N . ILE B 1 250 ? -10.75 -21.141 -11.188 1 98.56 250 ILE B N 1
ATOM 4494 C CA . ILE B 1 250 ? -9.734 -20.141 -10.875 1 98.56 250 ILE B CA 1
ATOM 4495 C C . ILE B 1 250 ? -9.953 -19.609 -9.461 1 98.56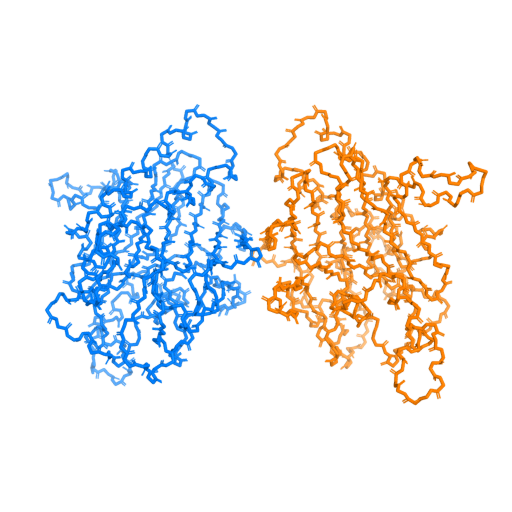 250 ILE B C 1
ATOM 4497 O O . ILE B 1 250 ? -9.031 -19.578 -8.648 1 98.56 250 ILE B O 1
ATOM 4501 N N . PHE B 1 251 ? -11.156 -19.188 -9.195 1 98.69 251 PHE B N 1
ATOM 4502 C CA . PHE B 1 251 ? -11.539 -18.75 -7.855 1 98.69 251 PHE B CA 1
ATOM 4503 C C . PHE B 1 251 ? -12.188 -19.891 -7.078 1 98.69 251 PHE B C 1
ATOM 4505 O O . PHE B 1 251 ? -13.07 -20.578 -7.594 1 98.69 251 PHE B O 1
ATOM 4512 N N . ILE B 1 252 ? -11.727 -20.109 -5.898 1 98.19 252 ILE B N 1
ATOM 4513 C CA . ILE B 1 252 ? -12.289 -21.125 -5.023 1 98.19 252 ILE B CA 1
ATOM 4514 C C . ILE B 1 252 ? -13.148 -20.469 -3.949 1 98.19 252 ILE B C 1
ATOM 4516 O O . ILE B 1 252 ? -12.633 -19.766 -3.074 1 98.19 252 ILE B O 1
ATOM 4520 N N . PRO B 1 253 ? -14.477 -20.672 -3.99 1 97.69 253 PRO B N 1
ATOM 4521 C CA . PRO B 1 253 ? -15.312 -20.125 -2.924 1 97.69 253 PRO B CA 1
ATOM 4522 C C . PRO B 1 253 ? -15.055 -20.781 -1.571 1 97.69 253 PRO B C 1
ATOM 4524 O O . PRO B 1 253 ? -14.375 -21.812 -1.503 1 97.69 253 PRO B O 1
ATOM 4527 N N . PRO B 1 254 ? -15.523 -20.203 -0.505 1 96.81 254 PRO B N 1
ATOM 4528 C CA . PRO B 1 254 ? -15.312 -20.828 0.8 1 96.81 254 PRO B CA 1
ATOM 4529 C C . PRO B 1 254 ? -15.914 -22.234 0.883 1 96.81 254 PRO B C 1
ATOM 4531 O O . PRO B 1 254 ? -17.125 -22.391 0.719 1 96.81 254 PRO B O 1
ATOM 4534 N N . LEU B 1 255 ? -15.094 -23.203 1.047 1 96.25 255 LEU B N 1
ATOM 4535 C CA . LEU B 1 255 ? -15.492 -24.609 1.209 1 96.25 255 LEU B CA 1
ATOM 4536 C C . LEU B 1 255 ? -15.398 -25.031 2.67 1 96.25 255 LEU B C 1
ATOM 4538 O O . LEU B 1 255 ? -14.344 -24.891 3.295 1 96.25 255 LEU B O 1
ATOM 4542 N N . LYS B 1 256 ? -16.406 -25.516 3.164 1 94.06 256 LYS B N 1
ATOM 4543 C CA . LYS B 1 256 ? -16.422 -25.969 4.555 1 94.06 256 LYS B CA 1
ATOM 4544 C C . LYS B 1 256 ? -15.812 -27.359 4.691 1 94.06 256 LYS B C 1
ATOM 4546 O O . LYS B 1 256 ? -16.156 -28.281 3.941 1 94.06 256 LYS B O 1
ATOM 4551 N N . ARG B 1 257 ? -14.875 -27.453 5.531 1 90.56 257 ARG B N 1
ATOM 4552 C CA . ARG B 1 257 ? -14.312 -28.75 5.902 1 90.56 257 ARG B CA 1
ATOM 4553 C C . ARG B 1 257 ? -15.156 -29.406 6.984 1 90.56 257 ARG B C 1
ATOM 4555 O O . ARG B 1 257 ? -15.391 -28.828 8.047 1 90.56 257 ARG B O 1
ATOM 4562 N N . GLU B 1 258 ? -15.727 -30.516 6.723 1 83.25 258 GLU B N 1
ATOM 4563 C CA . GLU B 1 258 ? -16.516 -31.234 7.719 1 83.25 258 GLU B CA 1
ATOM 4564 C C . GLU B 1 258 ? -15.641 -32.188 8.523 1 83.25 258 GLU B C 1
ATOM 4566 O O . GLU B 1 258 ? -14.656 -32.75 8 1 83.25 258 GLU B O 1
ATOM 4571 N N . GLY B 1 259 ? -15.984 -32.344 9.797 1 77.69 259 GLY B N 1
ATOM 4572 C CA . GLY B 1 259 ? -15.258 -33.25 10.648 1 77.69 259 GLY B CA 1
ATOM 4573 C C . GLY B 1 259 ? -14.75 -32.625 11.93 1 77.69 259 GLY B C 1
ATOM 4574 O O . GLY B 1 259 ? -15.203 -31.547 12.312 1 77.69 259 GLY B O 1
ATOM 4575 N N . VAL B 1 260 ? -13.867 -33.406 12.57 1 78.56 260 VAL B N 1
ATOM 4576 C CA . VAL B 1 260 ? -13.367 -33 13.875 1 78.56 260 VAL B CA 1
ATOM 4577 C C . VAL B 1 260 ? -12.383 -31.828 13.703 1 78.56 260 VAL B C 1
ATOM 4579 O O . VAL B 1 260 ? -11.625 -31.781 12.734 1 78.56 260 VAL B O 1
ATOM 4582 N N . GLU B 1 261 ? -12.445 -30.906 14.523 1 77.75 261 GLU B N 1
ATOM 4583 C CA . GLU B 1 261 ? -11.523 -29.766 14.539 1 77.75 261 GLU B CA 1
ATOM 4584 C C . GLU B 1 261 ? -10.07 -30.234 14.539 1 77.75 261 GLU B C 1
ATOM 4586 O O . GLU B 1 261 ? -9.727 -31.188 15.234 1 77.75 261 GLU B O 1
ATOM 4591 N N . SER B 1 262 ? -9.359 -29.625 13.656 1 80.38 262 SER B N 1
ATOM 4592 C CA . SER B 1 262 ? -7.938 -29.953 13.602 1 80.38 262 SER B CA 1
ATOM 4593 C C . SER B 1 262 ? -7.168 -29.234 14.711 1 80.38 262 SER B C 1
ATOM 4595 O O . SER B 1 262 ? -7.516 -28.125 15.102 1 80.38 262 SER B O 1
ATOM 4597 N N . HIS B 1 263 ? -6.129 -29.875 15.164 1 80.81 263 HIS B N 1
ATOM 4598 C CA . HIS B 1 263 ? -5.262 -29.281 16.172 1 80.81 263 HIS B CA 1
ATOM 4599 C C . HIS B 1 263 ? -4.18 -28.422 15.523 1 80.81 263 HIS B C 1
ATOM 4601 O O . HIS B 1 263 ? -3.48 -27.672 16.219 1 80.81 263 HIS B O 1
ATOM 4607 N N . LEU B 1 264 ? -4.16 -28.562 14.273 1 82.81 264 LEU B N 1
ATOM 4608 C CA . LEU B 1 264 ? -3.154 -27.781 13.578 1 82.81 264 LEU B CA 1
ATOM 4609 C C . LEU B 1 264 ? -3.605 -26.328 13.438 1 82.81 264 LEU B C 1
ATOM 4611 O O . LEU B 1 264 ? -4.762 -26.062 13.102 1 82.81 264 LEU B O 1
ATOM 4615 N N . VAL B 1 265 ? -2.682 -25.453 13.672 1 83.25 265 VAL B N 1
ATOM 4616 C CA . VAL B 1 265 ? -2.961 -24.016 13.633 1 83.25 265 VAL B CA 1
ATOM 4617 C C . VAL B 1 265 ? -3.262 -23.594 12.195 1 83.25 265 VAL B C 1
ATOM 4619 O O . VAL B 1 265 ? -3.908 -22.562 11.969 1 83.25 265 VAL B O 1
ATOM 4622 N N . SER B 1 266 ? -2.896 -24.375 11.266 1 89.06 266 SER B N 1
ATOM 4623 C CA . SER B 1 266 ? -2.963 -23.984 9.867 1 89.06 266 SER B CA 1
ATOM 4624 C C . SER B 1 266 ? -4.219 -24.531 9.195 1 89.06 266 SER B C 1
ATOM 4626 O O . SER B 1 266 ? -4.508 -24.203 8.039 1 89.06 266 SER B O 1
ATOM 4628 N N . ILE B 1 267 ? -4.934 -25.391 9.891 1 90.56 267 ILE B N 1
ATOM 4629 C CA . ILE B 1 267 ? -6.109 -26.016 9.297 1 90.56 267 ILE B CA 1
ATOM 4630 C C . ILE B 1 267 ? -7.363 -25.578 10.055 1 90.56 267 ILE B C 1
ATOM 4632 O O . ILE B 1 267 ? -7.492 -25.812 11.25 1 90.56 267 ILE B O 1
ATOM 4636 N N . GLY B 1 268 ? -8.266 -24.969 9.32 1 93.12 268 GLY B N 1
ATOM 4637 C CA . GLY B 1 268 ? -9.5 -24.5 9.922 1 93.12 268 GLY B CA 1
ATOM 4638 C C . GLY B 1 268 ? -10.742 -25.062 9.258 1 93.12 268 GLY B C 1
ATOM 4639 O O . GLY B 1 268 ? -10.688 -26.141 8.648 1 93.12 268 GLY B O 1
ATOM 4640 N N . ASP B 1 269 ? -11.82 -24.375 9.453 1 93.94 269 ASP B N 1
ATOM 4641 C CA . ASP B 1 269 ? -13.117 -24.844 8.977 1 93.94 269 ASP B CA 1
ATOM 4642 C C . ASP B 1 269 ? -13.312 -24.531 7.496 1 93.94 269 ASP B C 1
ATOM 4644 O O . ASP B 1 269 ? -14.031 -25.25 6.793 1 93.94 269 ASP B O 1
ATOM 4648 N N . TYR B 1 270 ? -12.617 -23.484 7.074 1 95.94 270 TYR B N 1
ATOM 4649 C CA . TYR B 1 270 ? -12.914 -23.031 5.719 1 95.94 270 TYR B CA 1
ATOM 4650 C C . TYR B 1 270 ? -11.641 -22.953 4.883 1 95.94 270 TYR B C 1
ATOM 4652 O O . TYR B 1 270 ? -10.586 -22.531 5.383 1 95.94 270 TYR B O 1
ATOM 4660 N N . TYR B 1 271 ? -11.789 -23.391 3.648 1 96.31 271 TYR B N 1
ATOM 4661 C CA . TYR B 1 271 ? -10.75 -23.328 2.625 1 96.31 271 TYR B CA 1
ATOM 4662 C C . TYR B 1 271 ? -11.234 -22.578 1.395 1 96.31 271 TYR B C 1
ATOM 4664 O O . TYR B 1 271 ? -12.414 -22.656 1.031 1 96.31 271 TYR B O 1
ATOM 4672 N N . GLY B 1 272 ? -10.383 -21.797 0.774 1 97.56 272 GLY B N 1
ATOM 4673 C CA . GLY B 1 272 ? -10.727 -21.078 -0.442 1 97.56 272 GLY B CA 1
ATOM 4674 C C . GLY B 1 272 ? -9.68 -20.062 -0.859 1 97.56 272 GLY B C 1
ATOM 4675 O O . GLY B 1 272 ? -8.57 -20.062 -0.326 1 97.56 272 GLY B O 1
ATOM 4676 N N . THR B 1 273 ? -10.008 -19.312 -1.9 1 98.31 273 THR B N 1
ATOM 4677 C CA . THR B 1 273 ? -9.117 -18.219 -2.295 1 98.31 273 THR B CA 1
ATOM 4678 C C . THR B 1 273 ? -9.047 -17.156 -1.206 1 98.31 273 THR B C 1
ATOM 4680 O O . THR B 1 273 ? -10.062 -16.547 -0.857 1 98.31 273 THR B O 1
ATOM 4683 N N . ARG B 1 274 ? -7.906 -16.938 -0.719 1 97.06 274 ARG B N 1
ATOM 4684 C CA . ARG B 1 274 ? -7.773 -16.031 0.423 1 97.06 274 ARG B CA 1
ATOM 4685 C C . ARG B 1 274 ? -7.066 -14.742 0.023 1 97.06 274 ARG B C 1
ATOM 4687 O O . ARG B 1 274 ? -7.367 -13.672 0.557 1 97.06 274 ARG B O 1
ATOM 4694 N N . THR B 1 275 ? -6.066 -14.797 -0.806 1 98 275 THR B N 1
ATOM 4695 C CA . THR B 1 275 ? -5.262 -13.648 -1.208 1 98 275 THR B CA 1
ATOM 4696 C C . THR B 1 275 ? -5.109 -13.602 -2.725 1 98 275 THR B C 1
ATOM 4698 O O . THR B 1 275 ? -4.863 -14.625 -3.363 1 98 275 THR B O 1
ATOM 4701 N N . GLN B 1 276 ? -5.316 -12.453 -3.238 1 98.69 276 GLN B N 1
ATOM 4702 C CA . GLN B 1 276 ? -5.105 -12.211 -4.66 1 98.69 276 GLN B CA 1
ATOM 4703 C C . GLN B 1 276 ? -3.994 -11.195 -4.883 1 98.69 276 GLN B C 1
ATOM 4705 O O . GLN B 1 276 ? -3.951 -10.156 -4.219 1 98.69 276 GLN B O 1
ATOM 4710 N N . THR B 1 277 ? -3.078 -11.508 -5.805 1 98.88 277 THR B N 1
ATOM 4711 C CA . THR B 1 277 ? -1.938 -10.633 -6.07 1 98.88 277 THR B CA 1
ATOM 4712 C C . THR B 1 277 ? -1.825 -10.336 -7.562 1 98.88 277 THR B C 1
ATOM 4714 O O . THR B 1 277 ? -1.993 -11.234 -8.398 1 98.88 277 THR B O 1
ATOM 4717 N N . ILE B 1 278 ? -1.581 -9.102 -7.895 1 98.88 278 ILE B N 1
ATOM 4718 C CA . ILE B 1 278 ? -1.27 -8.672 -9.258 1 98.88 278 ILE B CA 1
ATOM 4719 C C . ILE B 1 278 ? 0.065 -7.934 -9.266 1 98.88 278 ILE B C 1
ATOM 4721 O O . ILE B 1 278 ? 0.315 -7.078 -8.414 1 98.88 278 ILE B O 1
ATOM 4725 N N . ILE B 1 279 ? 0.953 -8.297 -10.164 1 98.81 279 ILE B N 1
ATOM 4726 C CA . ILE B 1 279 ? 2.217 -7.605 -10.391 1 98.81 279 ILE B CA 1
ATOM 4727 C C . ILE B 1 279 ? 2.262 -7.07 -11.82 1 98.81 279 ILE B C 1
ATOM 4729 O O . ILE B 1 279 ? 2.08 -7.824 -12.781 1 98.81 279 ILE B O 1
ATOM 4733 N N . LEU B 1 280 ? 2.426 -5.793 -11.93 1 98.31 280 LEU B N 1
ATOM 4734 C CA . LEU B 1 280 ? 2.494 -5.113 -13.219 1 98.31 280 LEU B CA 1
ATOM 4735 C C . LEU B 1 280 ? 3.807 -4.352 -13.367 1 98.31 280 LEU B C 1
ATOM 4737 O O . LEU B 1 280 ? 4.176 -3.568 -12.492 1 98.31 280 LEU B O 1
ATOM 4741 N N . LEU B 1 281 ? 4.531 -4.625 -14.453 1 97.88 281 LEU B N 1
ATOM 4742 C CA . LEU B 1 281 ? 5.703 -3.842 -14.836 1 97.88 281 LEU B CA 1
ATOM 4743 C C . LEU B 1 281 ? 5.438 -3.055 -16.109 1 97.88 281 LEU B C 1
ATOM 4745 O O . LEU B 1 281 ? 5.066 -3.633 -17.141 1 97.88 281 LEU B O 1
ATOM 4749 N N . ASP B 1 282 ? 5.602 -1.773 -16.016 1 96.12 282 ASP B N 1
ATOM 4750 C CA . ASP B 1 282 ? 5.375 -0.997 -17.234 1 96.12 282 ASP B CA 1
ATOM 4751 C C . ASP B 1 282 ? 6.676 -0.783 -18 1 96.12 282 ASP B C 1
ATOM 4753 O O . ASP B 1 282 ? 7.746 -1.206 -17.562 1 96.12 282 ASP B O 1
ATOM 4757 N N . LYS B 1 283 ? 6.629 -0.185 -19.172 1 94.06 283 LYS B N 1
ATOM 4758 C CA . LYS B 1 283 ? 7.75 -0.067 -20.109 1 94.06 283 LYS B CA 1
ATOM 4759 C C . LYS B 1 283 ? 8.805 0.895 -19.562 1 94.06 283 LYS B C 1
ATOM 4761 O O . LYS B 1 283 ? 9.922 0.957 -20.094 1 94.06 283 LYS B O 1
ATOM 4766 N N . LEU B 1 284 ? 8.484 1.671 -18.547 1 92 284 LEU B N 1
ATOM 4767 C CA . LEU B 1 284 ? 9.43 2.621 -17.969 1 92 284 LEU B CA 1
ATOM 4768 C C . LEU B 1 284 ? 10.148 2.018 -16.766 1 92 284 LEU B C 1
ATOM 4770 O O . LEU B 1 284 ? 10.992 2.668 -16.156 1 92 284 LEU B O 1
ATOM 4774 N N . GLY B 1 285 ? 9.82 0.799 -16.375 1 94.75 285 GLY B N 1
ATOM 4775 C CA . GLY B 1 285 ? 10.484 0.113 -15.281 1 94.75 285 GLY B CA 1
ATOM 4776 C C . GLY B 1 285 ? 9.758 0.262 -13.961 1 94.75 285 GLY B C 1
ATOM 4777 O O . GLY B 1 285 ? 10.266 -0.15 -12.914 1 94.75 285 GLY B O 1
ATOM 4778 N N . ASN B 1 286 ? 8.586 0.884 -13.977 1 95.5 286 ASN B N 1
ATOM 4779 C CA . ASN B 1 286 ? 7.789 0.986 -12.758 1 95.5 286 ASN B CA 1
ATOM 4780 C C . ASN B 1 286 ? 7.07 -0.324 -12.445 1 95.5 286 ASN B C 1
ATOM 4782 O O . ASN B 1 286 ? 6.23 -0.778 -13.227 1 95.5 286 ASN B O 1
ATOM 4786 N N . LEU B 1 287 ? 7.441 -0.904 -11.344 1 97.94 287 LEU B N 1
ATOM 4787 C CA . LEU B 1 287 ? 6.773 -2.111 -10.875 1 97.94 287 LEU B CA 1
ATOM 4788 C C . LEU B 1 287 ? 5.664 -1.77 -9.891 1 97.94 287 LEU B C 1
ATOM 4790 O O . LEU B 1 287 ? 5.863 -0.96 -8.977 1 97.94 287 LEU B O 1
ATOM 4794 N N . ASN B 1 288 ? 4.469 -2.301 -10.125 1 98.38 288 ASN B N 1
ATOM 4795 C CA . ASN B 1 288 ? 3.312 -2.166 -9.25 1 98.38 288 ASN B CA 1
ATOM 4796 C C . ASN B 1 288 ? 2.873 -3.518 -8.688 1 98.38 288 ASN B C 1
ATOM 4798 O O . ASN B 1 288 ? 2.564 -4.438 -9.445 1 98.38 288 ASN B O 1
ATOM 4802 N N . TYR B 1 289 ? 2.918 -3.646 -7.379 1 98.69 289 TYR B N 1
ATOM 4803 C CA . TYR B 1 289 ? 2.494 -4.832 -6.645 1 98.69 289 TYR B CA 1
ATOM 4804 C C . TYR B 1 289 ? 1.168 -4.59 -5.934 1 98.69 289 TYR B C 1
ATOM 4806 O O . TYR B 1 289 ? 1.08 -3.74 -5.043 1 98.69 289 TYR B O 1
ATOM 4814 N N . TYR B 1 290 ? 0.118 -5.316 -6.348 1 98.69 290 TYR B N 1
ATOM 4815 C CA . TYR B 1 290 ? -1.198 -5.219 -5.727 1 98.69 290 TYR B CA 1
ATOM 4816 C C . TYR B 1 290 ? -1.509 -6.461 -4.902 1 98.69 290 TYR B C 1
ATOM 4818 O O . TYR B 1 290 ? -1.21 -7.582 -5.324 1 98.69 290 TYR B O 1
ATOM 4826 N N . GLU B 1 291 ? -2.135 -6.27 -3.76 1 98.5 291 GLU B N 1
ATOM 4827 C CA . GLU B 1 291 ? -2.584 -7.379 -2.922 1 98.5 291 GLU B CA 1
ATOM 4828 C C . GLU B 1 291 ? -3.977 -7.109 -2.355 1 98.5 291 GLU B C 1
ATOM 4830 O O . GLU B 1 291 ? -4.242 -6.023 -1.833 1 98.5 291 GLU B O 1
ATOM 4835 N N . ARG B 1 292 ? -4.883 -8.086 -2.498 1 97.5 292 ARG B N 1
ATOM 4836 C CA . ARG B 1 292 ? -6.188 -8.125 -1.846 1 97.5 292 ARG B CA 1
ATOM 4837 C C . ARG B 1 292 ? -6.32 -9.359 -0.966 1 97.5 292 ARG B C 1
ATOM 4839 O O . ARG B 1 292 ? -6.184 -10.492 -1.446 1 97.5 292 ARG B O 1
ATOM 4846 N N . ASN B 1 293 ? -6.508 -9.125 0.278 1 94.44 293 ASN B N 1
ATOM 4847 C CA . ASN B 1 293 ? -6.832 -10.227 1.177 1 94.44 293 ASN B CA 1
ATOM 4848 C C . ASN B 1 293 ? -8.336 -10.352 1.382 1 94.44 293 ASN B C 1
ATOM 4850 O O . ASN B 1 293 ? -8.969 -9.469 1.967 1 94.44 293 ASN B O 1
ATOM 4854 N N . LEU B 1 294 ? -8.875 -11.438 0.985 1 96.44 294 LEU B N 1
ATOM 4855 C CA . LEU B 1 294 ? -10.32 -11.633 1.01 1 96.44 294 LEU B CA 1
ATOM 4856 C C . LEU B 1 294 ? -10.773 -12.172 2.363 1 96.44 294 LEU B C 1
ATOM 4858 O O . LEU B 1 294 ? -11.883 -11.883 2.809 1 96.44 294 LEU B O 1
ATOM 4862 N N . HIS B 1 295 ? -9.906 -13.016 2.947 1 94.5 295 HIS B N 1
ATOM 4863 C CA . HIS B 1 295 ? -10.242 -13.648 4.215 1 94.5 295 HIS B CA 1
ATOM 4864 C C . HIS B 1 295 ? -9.086 -13.555 5.203 1 94.5 295 HIS B C 1
ATOM 4866 O O . HIS B 1 295 ? -7.957 -13.945 4.887 1 94.5 295 HIS B O 1
ATOM 4872 N N . SER B 1 296 ? -9.414 -13.016 6.383 1 89.06 296 SER B N 1
ATOM 4873 C CA . SER B 1 296 ? -8.414 -12.938 7.445 1 89.06 296 SER B CA 1
ATOM 4874 C C . SER B 1 296 ? -8.859 -13.695 8.688 1 89.06 296 SER B C 1
ATOM 4876 O O . SER B 1 296 ? -8.148 -13.734 9.688 1 89.06 296 SER B O 1
ATOM 4878 N N . SER B 1 297 ? -10.039 -14.281 8.688 1 91.38 297 SER B N 1
ATOM 4879 C CA . SER B 1 297 ? -10.586 -15.109 9.758 1 91.38 297 SER B CA 1
ATOM 4880 C C . SER B 1 297 ? -11.273 -16.359 9.203 1 91.38 297 SER B C 1
ATOM 4882 O O . SER B 1 297 ? -11.594 -16.406 8.016 1 91.38 297 SER B O 1
ATOM 4884 N N . ASP B 1 298 ? -11.469 -17.281 10.086 1 94.62 298 ASP B N 1
ATOM 4885 C CA . ASP B 1 298 ? -11.984 -18.578 9.648 1 94.62 298 ASP B CA 1
ATOM 4886 C C . ASP B 1 298 ? -13.508 -18.562 9.578 1 94.62 298 ASP B C 1
ATOM 4888 O O . ASP B 1 298 ? -14.172 -19.375 10.234 1 94.62 298 ASP B O 1
ATOM 4892 N N . VAL B 1 299 ? -14.023 -17.656 8.852 1 94.62 299 VAL B N 1
ATOM 4893 C CA . VAL B 1 299 ? -15.445 -17.547 8.555 1 94.62 299 VAL B CA 1
ATOM 4894 C C . VAL B 1 299 ? -15.648 -17.406 7.043 1 94.62 299 VAL B C 1
ATOM 4896 O O . VAL B 1 299 ? -14.742 -16.984 6.324 1 94.62 299 VAL B O 1
ATOM 4899 N N . PRO B 1 300 ? -16.781 -17.812 6.492 1 95 300 PRO B N 1
ATOM 4900 C CA . PRO B 1 300 ? -16.969 -17.828 5.039 1 95 300 PRO B CA 1
ATOM 4901 C C . PRO B 1 300 ? -17.188 -16.422 4.457 1 95 300 PRO B C 1
ATOM 4903 O O . PRO B 1 300 ? -17.062 -16.234 3.244 1 95 300 PRO B O 1
ATOM 4906 N N . LYS B 1 301 ? -17.531 -15.469 5.312 1 93.88 301 LYS B N 1
ATOM 4907 C CA . LYS B 1 301 ? -17.781 -14.109 4.832 1 93.88 301 LYS B CA 1
ATOM 4908 C C . LYS B 1 301 ? -16.484 -13.398 4.473 1 93.88 301 LYS B C 1
ATOM 4910 O O . LYS B 1 301 ? -15.516 -13.453 5.23 1 93.88 301 LYS B O 1
ATOM 4915 N N . VAL B 1 302 ? -16.484 -12.75 3.344 1 93.31 302 VAL B N 1
ATOM 4916 C CA . VAL B 1 302 ? -15.344 -11.953 2.918 1 93.31 302 VAL B CA 1
ATOM 4917 C C . VAL B 1 302 ? -15.125 -10.797 3.895 1 93.31 302 VAL B C 1
ATOM 4919 O O . VAL B 1 302 ? -16.094 -10.203 4.383 1 93.31 302 VAL B O 1
ATOM 4922 N N . ASP B 1 303 ? -13.891 -10.484 4.113 1 90.31 303 ASP B N 1
ATOM 4923 C CA . ASP B 1 303 ? -13.562 -9.344 4.973 1 90.31 303 ASP B CA 1
ATOM 4924 C C . ASP B 1 303 ? -14.219 -8.062 4.457 1 90.31 303 ASP B C 1
ATOM 4926 O O . ASP B 1 303 ? -14.25 -7.816 3.252 1 90.31 303 ASP B O 1
ATOM 4930 N N . LYS B 1 304 ? -14.688 -7.203 5.438 1 88.44 304 LYS B N 1
ATOM 4931 C CA . LYS B 1 304 ? -15.25 -5.898 5.102 1 88.44 304 LYS B CA 1
ATOM 4932 C C . LYS B 1 304 ? -14.609 -4.789 5.926 1 88.44 304 LYS B C 1
ATOM 4934 O O . LYS B 1 304 ? -14.5 -4.902 7.148 1 88.44 304 LYS B O 1
ATOM 4939 N N . PRO B 1 305 ? -14.234 -3.705 5.277 1 90.31 305 PRO B N 1
ATOM 4940 C CA . PRO B 1 305 ? -14.148 -3.566 3.822 1 90.31 305 PRO B CA 1
ATOM 4941 C C . PRO B 1 305 ? -13.016 -4.387 3.217 1 90.31 305 PRO B C 1
ATOM 4943 O O . PRO B 1 305 ? -12.039 -4.707 3.906 1 90.31 305 PRO B O 1
ATOM 4946 N N . VAL B 1 306 ? -13.18 -4.727 1.923 1 91.31 306 VAL B N 1
ATOM 4947 C CA . VAL B 1 306 ? -12.039 -5.285 1.192 1 91.31 306 VAL B CA 1
ATOM 4948 C C . VAL B 1 306 ? -10.984 -4.207 0.977 1 91.31 306 VAL B C 1
ATOM 4950 O O . VAL B 1 306 ? -11.289 -3.121 0.474 1 91.31 306 VAL B O 1
ATOM 4953 N N . ILE B 1 307 ? -9.836 -4.488 1.364 1 93.31 307 ILE B N 1
ATOM 4954 C CA . ILE B 1 307 ? -8.734 -3.545 1.248 1 93.31 307 ILE B CA 1
ATOM 4955 C C . ILE B 1 307 ? -7.809 -3.971 0.11 1 93.31 307 ILE B C 1
ATOM 4957 O O . ILE B 1 307 ? -7.496 -5.156 -0.034 1 93.31 307 ILE B O 1
ATOM 4961 N N . THR B 1 308 ? -7.434 -3.023 -0.717 1 95.12 308 THR B N 1
ATOM 4962 C CA . THR B 1 308 ? -6.391 -3.238 -1.712 1 95.12 308 THR B CA 1
ATOM 4963 C C . THR B 1 308 ? -5.137 -2.438 -1.362 1 95.12 308 THR B C 1
ATOM 4965 O O . THR B 1 308 ? -5.211 -1.228 -1.135 1 95.12 308 THR B O 1
ATOM 4968 N N . SER B 1 309 ? -4.066 -3.109 -1.289 1 96.69 309 SER B N 1
ATOM 4969 C CA . SER B 1 309 ? -2.766 -2.469 -1.101 1 96.69 309 SER B CA 1
ATOM 4970 C C . SER B 1 309 ? -1.971 -2.439 -2.4 1 96.69 309 SER B C 1
ATOM 4972 O O . SER B 1 309 ? -1.93 -3.432 -3.133 1 96.69 309 SER B O 1
ATOM 4974 N N . ARG B 1 310 ? -1.415 -1.283 -2.682 1 97.56 310 ARG B N 1
ATOM 4975 C CA . ARG B 1 310 ? -0.542 -1.128 -3.84 1 97.56 310 ARG B CA 1
ATOM 4976 C C . ARG B 1 310 ? 0.822 -0.584 -3.43 1 97.56 310 ARG B C 1
ATOM 4978 O O . ARG B 1 310 ? 0.908 0.393 -2.684 1 97.56 310 ARG B O 1
ATOM 4985 N N . TYR B 1 311 ? 1.854 -1.199 -3.893 1 97.5 311 TYR B N 1
ATOM 4986 C CA . TYR B 1 311 ? 3.223 -0.715 -3.752 1 97.5 311 TYR B CA 1
ATOM 4987 C C . TYR B 1 311 ? 3.854 -0.462 -5.117 1 97.5 311 TYR B C 1
ATOM 4989 O O . TYR B 1 311 ? 3.773 -1.308 -6.012 1 97.5 311 TYR B O 1
ATOM 4997 N N . SER B 1 312 ? 4.453 0.651 -5.305 1 96.5 312 SER B N 1
ATOM 4998 C CA . SER B 1 312 ? 5.062 0.972 -6.59 1 96.5 312 SER B CA 1
ATOM 4999 C C . SER B 1 312 ? 6.473 1.524 -6.414 1 96.5 312 SER B C 1
ATOM 5001 O O . SER B 1 312 ? 6.727 2.305 -5.492 1 96.5 312 SER B O 1
ATOM 5003 N N . PHE B 1 313 ? 7.375 1.142 -7.254 1 95.44 313 PHE B N 1
ATOM 5004 C CA . PHE B 1 313 ? 8.758 1.609 -7.32 1 95.44 313 PHE B CA 1
ATOM 5005 C C . PHE B 1 313 ? 9.352 1.344 -8.695 1 95.44 313 PHE B C 1
ATOM 5007 O O . PHE B 1 313 ? 8.797 0.578 -9.484 1 95.44 313 PHE B O 1
ATOM 5014 N N . ASN B 1 314 ? 10.453 2.025 -9.016 1 95 314 ASN B N 1
ATOM 5015 C CA . ASN B 1 314 ? 11.172 1.786 -10.258 1 95 314 ASN B CA 1
ATOM 5016 C C . ASN B 1 314 ? 12.328 0.813 -10.062 1 95 314 ASN B C 1
ATOM 5018 O O . ASN B 1 314 ? 13.156 0.998 -9.164 1 95 314 ASN B O 1
ATOM 5022 N N . ILE B 1 315 ? 12.391 -0.206 -10.867 1 93.75 315 ILE B N 1
ATOM 5023 C CA . ILE B 1 315 ? 13.336 -1.288 -10.617 1 93.75 315 ILE B CA 1
ATOM 5024 C C . ILE B 1 315 ? 14.719 -0.897 -11.148 1 93.75 315 ILE B C 1
ATOM 5026 O O . ILE B 1 315 ? 15.703 -1.597 -10.906 1 93.75 315 ILE B O 1
ATOM 5030 N N . TYR B 1 316 ? 14.898 0.254 -11.883 1 89 316 TYR B N 1
ATOM 5031 C CA . TYR B 1 316 ? 16.172 0.696 -12.422 1 89 316 TYR B CA 1
ATOM 5032 C C . TYR B 1 316 ? 16.734 1.857 -11.609 1 89 316 TYR B C 1
ATOM 5034 O O . TYR B 1 316 ? 17.875 2.285 -11.828 1 89 316 TYR B O 1
ATOM 5042 N N . ARG B 1 317 ? 15.922 2.506 -10.836 1 69 317 ARG B N 1
ATOM 5043 C CA . ARG B 1 317 ? 16.359 3.709 -10.133 1 69 317 ARG B CA 1
ATOM 5044 C C . ARG B 1 317 ? 16.891 3.371 -8.742 1 69 317 ARG B C 1
ATOM 5046 O O . ARG B 1 317 ? 16.234 3.676 -7.738 1 69 317 ARG B O 1
ATOM 5053 N N . ASN B 1 318 ? 17.891 2.416 -8.664 1 61.03 318 ASN B N 1
ATOM 5054 C CA . ASN B 1 318 ? 18.531 2.092 -7.398 1 61.03 318 ASN B CA 1
ATOM 5055 C C . ASN B 1 318 ? 19.609 3.105 -7.047 1 61.03 318 ASN B C 1
ATOM 5057 O O . ASN B 1 318 ? 20.219 3.705 -7.934 1 61.03 318 ASN B O 1
#

Nearest PDB structures (foldseek):
  3gvz-assembly2_B  TM=6.578E-01  e=5.958E-07  Chromobacterium violaceum ATCC 12472
  8etf-assembly2_G  TM=4.346E-01  e=6.681E-07  Lactobacillus gasseri
  3pva-assembly1_B  TM=4.391E-01  e=4.177E-06  Lysinibacillus sphaericus
  5gs7-assembly1_A  TM=3.922E-01  e=1.490E-06  Enterococcus faecalis
  5xll-assembly1_A  TM=4.435E-01  e=9.763E+00  Mycobacterium tuberculosis H37Rv

InterPro domains:
  IPR008551 Transport and Golgi organisation protein 2 [PF05742] (1-295)
  IPR008551 Transport and Golgi organisation protein 2 [PTHR17985] (1-300)

Secondary structure (DSSP, 8-state):
--EEEEE---SS-SEEEEEEEEEETTS-EEEEEEEESSSS-EEEEEEE-SSTT---SEEEETTSEEEEEEE---SSS-----SB-TTHHHHHHHT--S-HHHHHHHHHS-STT-S----GGGB-SEEEEEEE--B-TTSSB--EEEEESSS--EEE---TTSSS-STT--TTTT-SEEEEESSBTTB--HHHHHHHHHHHHHHHHHHHH---HHHHHHHHHHHHT-----HHHHT-S-HHHHHHHGGG-SS-PPEEPPSSPPSSTT--SEEEEEEEEEEEE-TTSEEEEEEEE--SSSSSSPPSS--EEEEEEETT--/--EEEEE---SS-SEEEEEEEEEETTS-EEEEEEEESSSS-EEEEEEE-SSTT---SEEEETTSEEEEEEE---SSS-----SB-TTHHHHHHHT--S-HHHHHHHHHS--TTSS----GGGB-SEEEEEEE--B-TTSSB--EEEEESSS--EEE---TTSSS-GGG--TTTT-SEEEEESSBTTB--HHHHHHHHHHHHHHHHHHHH---HHHHHHHHHHHHT-----HHHHT-S-HHHHHHHGGG-SS---EEPPSSPPSSTT--SEEEEEEEEEEEE-TTSEEEEEEEE--SSSSSSPPSS--EEEEEEESS--

Solvent-accessible surface area (backbone atoms only — not comparable to full-atom values): 33700 Å² total; per-residue (Å²): 106,32,39,35,37,34,34,47,73,37,88,65,31,34,34,38,37,41,33,39,42,34,40,36,29,37,33,47,67,44,73,66,44,78,43,75,72,51,98,64,37,34,36,39,33,34,30,39,54,70,48,94,82,43,22,25,51,42,38,34,29,52,69,24,34,39,24,38,53,29,51,39,63,62,89,85,55,81,78,61,85,44,88,38,65,66,26,46,53,42,49,53,56,67,66,45,87,61,52,72,65,57,49,56,46,50,44,65,58,68,73,74,86,76,66,93,57,68,52,63,85,46,32,55,47,34,40,33,43,32,41,52,66,42,76,42,96,89,58,48,45,54,46,37,36,34,47,32,77,81,52,71,66,51,50,32,35,40,63,87,74,63,81,72,77,82,80,79,68,59,74,60,24,56,30,50,56,47,42,36,34,37,41,50,68,93,58,60,44,60,23,34,58,52,48,37,53,51,51,52,48,50,44,54,48,39,72,73,67,61,61,54,70,67,55,51,51,50,52,51,50,50,56,56,56,37,68,60,57,60,66,75,52,66,72,49,70,56,52,68,61,42,56,64,49,50,46,56,18,63,18,42,67,69,39,72,53,69,76,80,82,59,88,48,71,46,46,47,47,27,33,21,51,26,38,39,38,39,39,39,28,35,76,87,37,41,35,36,43,36,39,34,55,39,38,83,45,62,56,79,66,64,44,48,47,57,45,39,40,34,39,36,35,39,37,76,54,101,103,31,38,36,35,35,33,47,73,36,87,65,31,33,34,39,36,40,35,38,41,35,40,35,29,38,32,46,65,44,74,66,44,78,42,75,71,53,97,64,38,36,35,40,32,35,29,38,54,70,47,94,82,42,22,24,50,43,38,35,31,52,69,24,35,38,23,38,53,29,51,38,64,59,89,86,50,81,78,61,85,43,88,37,66,64,26,45,52,41,50,53,57,67,66,45,86,60,52,74,65,59,49,57,48,52,45,68,48,73,64,80,82,77,67,89,54,68,50,63,86,46,30,53,49,33,40,34,42,34,40,52,66,41,75,42,97,89,59,48,45,55,46,37,36,35,46,31,78,81,52,71,66,51,49,32,36,41,63,85,74,63,81,72,77,82,79,79,69,58,74,61,25,57,31,50,57,48,42,38,33,35,43,51,66,91,57,60,44,61,24,34,57,51,48,38,53,52,52,52,49,51,44,55,50,38,72,73,67,62,60,56,69,68,55,50,51,50,50,52,52,48,55,56,58,38,67,59,55,60,67,75,52,67,71,49,70,56,53,70,61,42,57,64,48,49,46,57,19,62,18,43,66,68,39,71,53,69,76,80,82,59,88,49,72,45,46,48,48,26,34,22,50,26,36,41,38,39,40,38,28,36,78,87,38,41,36,37,44,36,42,34,56,39,39,82,45,62,55,80,66,65,45,48,47,55,45,40,40,36,39,36,36,37,39,77,52,100

Organism: Candida orthopsilosis (strain 90-125) (NCBI:txid1136231)